Protein AF-A0A930TTH6-F1 (afdb_monomer_lite)

Structure (mmCIF, N/CA/C/O backbone):
data_AF-A0A930TTH6-F1
#
_entry.id   AF-A0A930TTH6-F1
#
loop_
_atom_site.group_PDB
_atom_site.id
_atom_site.type_symbol
_atom_site.label_atom_id
_atom_site.label_alt_id
_atom_site.label_comp_id
_atom_site.label_asym_id
_atom_site.label_entity_id
_atom_site.label_seq_id
_atom_site.pdbx_PDB_ins_code
_atom_site.Cartn_x
_atom_site.Cartn_y
_atom_site.Cartn_z
_atom_site.occupancy
_atom_site.B_iso_or_equiv
_atom_site.auth_seq_id
_atom_site.auth_comp_id
_atom_site.auth_asym_id
_atom_site.auth_atom_id
_atom_site.pdbx_PDB_model_num
ATOM 1 N N . MET A 1 1 ? -26.156 -15.456 15.207 1.00 53.44 1 MET A N 1
ATOM 2 C CA . MET A 1 1 ? -25.212 -14.562 15.911 1.00 53.44 1 MET A CA 1
ATOM 3 C C . MET A 1 1 ? -26.034 -13.648 16.794 1.00 53.44 1 MET A C 1
ATOM 5 O O . MET A 1 1 ? -26.940 -13.010 16.272 1.00 53.44 1 MET A O 1
ATOM 9 N N . THR A 1 2 ? -25.793 -13.667 18.103 1.00 46.69 2 THR A N 1
ATOM 10 C CA . THR A 1 2 ? -26.446 -12.771 19.069 1.00 46.69 2 THR A CA 1
ATOM 11 C C . THR A 1 2 ? -26.008 -11.326 18.816 1.00 46.69 2 THR A C 1
ATOM 13 O O . THR A 1 2 ? -24.916 -11.092 18.292 1.00 46.69 2 THR A O 1
ATOM 16 N N . GLU A 1 3 ? -26.866 -10.356 19.130 1.00 53.47 3 GLU A N 1
ATOM 17 C CA . GLU A 1 3 ? -26.644 -8.935 18.812 1.00 53.47 3 GLU A CA 1
ATOM 18 C C . GLU A 1 3 ? -25.450 -8.303 19.546 1.00 53.47 3 GLU A C 1
ATOM 20 O O . GLU A 1 3 ? -24.948 -7.274 19.105 1.00 53.47 3 GLU A O 1
ATOM 25 N N . ASP A 1 4 ? -24.906 -8.988 20.554 1.00 65.06 4 ASP A N 1
ATOM 26 C CA . ASP A 1 4 ? -23.858 -8.472 21.443 1.00 65.06 4 ASP A CA 1
ATOM 27 C C . ASP A 1 4 ? -22.421 -8.818 21.021 1.00 65.06 4 ASP A C 1
ATOM 29 O O . ASP A 1 4 ? -21.467 -8.569 21.757 1.00 65.06 4 ASP A O 1
ATOM 33 N N . THR A 1 5 ? -22.218 -9.417 19.844 1.00 77.12 5 THR A N 1
ATOM 34 C CA . THR A 1 5 ? -20.865 -9.800 19.412 1.00 77.12 5 THR A CA 1
ATOM 35 C C . THR A 1 5 ? -20.075 -8.561 18.970 1.00 77.12 5 THR A C 1
ATOM 37 O O . THR A 1 5 ? -20.455 -7.902 18.001 1.00 77.12 5 THR A O 1
ATOM 40 N N . GLN A 1 6 ? -18.963 -8.248 19.643 1.00 80.00 6 GLN A N 1
ATOM 41 C CA . GLN A 1 6 ? -18.148 -7.050 19.392 1.00 80.00 6 GLN A CA 1
ATOM 42 C C . GLN A 1 6 ? -16.747 -7.402 18.868 1.00 80.00 6 GLN A C 1
ATOM 44 O O . GLN A 1 6 ? -16.109 -8.343 19.334 1.00 80.00 6 GLN A O 1
ATOM 49 N N . ILE A 1 7 ? -16.260 -6.624 17.902 1.00 72.94 7 ILE A N 1
ATOM 50 C CA . ILE A 1 7 ? -14.864 -6.598 17.466 1.00 72.94 7 ILE A CA 1
ATOM 51 C C . ILE A 1 7 ? -14.129 -5.615 18.370 1.00 72.94 7 ILE A C 1
ATOM 53 O O . ILE A 1 7 ? -14.528 -4.455 18.463 1.00 72.94 7 ILE A O 1
ATOM 57 N N . LYS A 1 8 ? -13.048 -6.076 18.994 1.00 72.06 8 LYS A N 1
ATOM 58 C CA . LYS A 1 8 ? -12.127 -5.244 19.765 1.00 72.06 8 LYS A CA 1
ATOM 59 C C . LYS A 1 8 ? -10.827 -5.121 18.983 1.00 72.06 8 LYS A C 1
ATOM 61 O O . LYS A 1 8 ? -10.118 -6.108 18.796 1.00 72.06 8 LYS A O 1
ATOM 66 N N . LEU A 1 9 ? -10.549 -3.926 18.476 1.00 67.25 9 LEU A N 1
ATOM 67 C CA . LEU A 1 9 ? -9.252 -3.600 17.888 1.00 67.25 9 LEU A CA 1
ATOM 68 C C . LEU A 1 9 ? -8.414 -2.939 18.973 1.00 67.25 9 LEU A C 1
ATOM 70 O O . LEU A 1 9 ? -8.832 -1.905 19.487 1.00 67.25 9 LEU A O 1
ATOM 74 N N . CYS A 1 10 ? -7.271 -3.532 19.307 1.00 65.75 10 CYS A N 1
ATOM 75 C CA . CYS A 1 10 ? -6.323 -2.966 20.263 1.00 65.75 10 CYS A CA 1
ATOM 76 C C . CYS A 1 10 ? -5.201 -2.286 19.486 1.00 65.75 10 CYS A C 1
ATOM 78 O O . CYS A 1 10 ? -4.348 -2.958 18.912 1.00 65.75 10 CYS A O 1
ATOM 80 N N . ILE A 1 11 ? -5.204 -0.956 19.456 1.00 64.62 11 ILE A N 1
ATOM 81 C CA . ILE A 1 11 ? -4.102 -0.191 18.875 1.00 64.62 11 ILE A CA 1
ATOM 82 C C . ILE A 1 11 ? -3.120 0.132 19.998 1.00 64.62 11 ILE A C 1
ATOM 84 O O . ILE A 1 11 ? -3.496 0.853 20.929 1.00 64.62 11 ILE A O 1
ATOM 88 N N . PRO A 1 12 ? -1.876 -0.371 19.937 1.00 60.19 12 PRO A N 1
ATOM 89 C CA . PRO A 1 12 ? -0.928 -0.147 21.004 1.00 60.19 12 PRO A CA 1
ATOM 90 C C . PRO A 1 12 ? -0.693 1.334 21.268 1.00 60.19 12 PRO A C 1
ATOM 92 O O . PRO A 1 12 ? -0.218 2.061 20.400 1.00 60.19 12 PRO A O 1
ATOM 95 N N . SER A 1 13 ? -0.980 1.783 22.489 1.00 59.84 13 SER A N 1
ATOM 96 C CA . SER A 1 13 ? -0.747 3.175 22.909 1.00 59.84 13 SER A CA 1
ATOM 97 C C . SER A 1 13 ? 0.672 3.394 23.463 1.00 59.84 13 SER A C 1
ATOM 99 O O . SER A 1 13 ? 1.002 4.472 23.977 1.00 59.84 13 SER A O 1
ATOM 101 N N . VAL A 1 14 ? 1.526 2.367 23.350 1.00 63.94 14 VAL A N 1
ATOM 102 C CA . VAL A 1 14 ? 2.898 2.341 23.861 1.00 63.94 14 VAL A CA 1
ATOM 103 C C . VAL A 1 14 ? 3.835 3.061 22.879 1.00 63.94 14 VAL A C 1
ATOM 105 O O . VAL A 1 14 ? 4.034 2.569 21.767 1.00 63.94 14 VAL A O 1
ATOM 108 N N . PRO A 1 15 ? 4.483 4.175 23.280 1.00 71.25 15 PRO A N 1
ATOM 109 C CA . PRO A 1 15 ? 5.405 4.920 22.418 1.00 71.25 15 PRO A CA 1
ATOM 110 C C . PRO A 1 15 ? 6.544 4.071 21.847 1.00 71.25 15 PRO A C 1
ATOM 112 O O . PRO A 1 15 ? 6.988 4.324 20.734 1.00 71.25 15 PRO A O 1
ATOM 115 N N . GLN A 1 16 ? 6.987 3.048 22.583 1.00 74.81 16 GLN A N 1
ATOM 116 C CA . GLN A 1 16 ? 8.023 2.118 22.137 1.00 74.81 16 GLN A CA 1
ATOM 117 C C . GLN A 1 16 ? 7.605 1.332 20.886 1.00 74.81 16 GLN A C 1
ATOM 119 O O . GLN A 1 16 ? 8.387 1.242 19.949 1.00 74.81 16 GLN A O 1
ATOM 124 N N . ARG A 1 17 ? 6.358 0.845 20.818 1.00 80.31 17 ARG A N 1
ATOM 125 C CA . ARG A 1 17 ? 5.855 0.123 19.636 1.00 80.31 17 ARG A CA 1
ATOM 126 C C . ARG A 1 17 ? 5.736 1.041 18.420 1.00 80.31 17 ARG A C 1
ATOM 128 O O . ARG A 1 17 ? 6.048 0.630 17.311 1.00 80.31 17 ARG A O 1
ATOM 135 N N . LEU A 1 18 ? 5.330 2.299 18.625 1.00 83.50 18 LEU A N 1
ATOM 136 C CA . LEU A 1 18 ? 5.348 3.291 17.547 1.00 83.50 18 LEU A CA 1
ATOM 137 C C . LEU A 1 18 ? 6.779 3.550 17.060 1.00 83.50 18 LEU A C 1
ATOM 139 O O . LEU A 1 18 ? 7.000 3.598 15.855 1.00 83.50 18 LEU A O 1
ATOM 143 N N . ALA A 1 19 ? 7.741 3.690 17.975 1.00 86.62 19 ALA A N 1
ATOM 144 C CA . ALA A 1 19 ? 9.144 3.863 17.614 1.00 86.62 19 ALA A CA 1
ATOM 145 C C . ALA A 1 19 ? 9.669 2.664 16.811 1.00 86.62 19 ALA A C 1
ATOM 147 O O . ALA A 1 19 ? 10.279 2.871 15.774 1.00 86.62 19 ALA A O 1
ATOM 148 N N . GLU A 1 20 ? 9.362 1.430 17.218 1.00 89.25 20 GLU A N 1
ATOM 149 C CA . GLU A 1 20 ? 9.734 0.210 16.484 1.00 89.25 20 GLU A CA 1
ATOM 150 C C . GLU A 1 20 ? 9.171 0.196 15.052 1.00 89.25 20 GLU A C 1
ATOM 152 O O . GLU A 1 20 ? 9.902 -0.104 14.105 1.00 89.25 20 GLU A O 1
ATOM 157 N N . VAL A 1 21 ? 7.900 0.575 14.869 1.00 88.81 21 VAL A N 1
ATOM 158 C CA . VAL A 1 21 ? 7.275 0.680 13.537 1.00 88.81 21 VAL A CA 1
ATOM 159 C C . VAL A 1 21 ? 7.941 1.772 12.700 1.00 88.81 21 VAL A C 1
ATOM 161 O O . VAL A 1 21 ? 8.349 1.510 11.572 1.00 88.81 21 VAL A O 1
ATOM 164 N N . VAL A 1 22 ? 8.110 2.977 13.251 1.00 92.00 22 VAL A N 1
ATOM 165 C CA . VAL A 1 22 ? 8.752 4.108 12.558 1.00 92.00 22 VAL A CA 1
ATOM 166 C C . VAL A 1 22 ? 10.200 3.778 12.191 1.00 92.00 22 VAL A C 1
ATOM 168 O O . VAL A 1 22 ? 10.627 4.064 11.077 1.00 92.00 22 VAL A O 1
ATOM 171 N N . THR A 1 23 ? 10.952 3.129 13.081 1.00 93.88 23 THR A N 1
ATOM 172 C CA . THR A 1 23 ? 12.314 2.660 12.801 1.00 93.88 23 THR A CA 1
ATOM 173 C C . THR A 1 23 ? 12.322 1.606 11.700 1.00 93.88 23 THR A C 1
ATOM 175 O O . THR A 1 23 ? 13.182 1.667 10.829 1.00 93.88 23 THR A O 1
ATOM 178 N N . SER A 1 24 ? 11.363 0.679 11.689 1.00 93.94 24 SER A N 1
ATOM 179 C CA . SER A 1 24 ? 11.262 -0.332 10.628 1.00 93.94 24 SER A CA 1
ATOM 180 C C . SER A 1 24 ? 11.000 0.309 9.262 1.00 93.94 24 SER A C 1
ATOM 182 O O . SER A 1 24 ? 11.681 -0.027 8.299 1.00 93.94 24 SER A O 1
ATOM 184 N N . ILE A 1 25 ? 10.086 1.284 9.190 1.00 95.69 25 ILE A N 1
ATOM 185 C CA . ILE A 1 25 ? 9.826 2.066 7.967 1.00 95.69 25 ILE A CA 1
ATOM 186 C C . ILE A 1 25 ? 11.086 2.839 7.556 1.00 95.69 25 ILE A C 1
ATOM 188 O O . ILE A 1 25 ? 11.475 2.808 6.396 1.00 95.69 25 ILE A O 1
ATOM 192 N N . ALA A 1 26 ? 11.782 3.482 8.498 1.00 96.75 26 ALA A N 1
ATOM 193 C CA . ALA A 1 26 ? 13.020 4.199 8.198 1.00 96.75 26 ALA A CA 1
ATOM 194 C C . ALA A 1 26 ? 14.112 3.273 7.631 1.00 96.75 26 ALA A C 1
ATOM 196 O O . ALA A 1 26 ? 14.783 3.636 6.670 1.00 96.75 26 ALA A O 1
ATOM 197 N N . LEU A 1 27 ? 14.278 2.070 8.190 1.00 97.31 27 LEU A N 1
ATOM 198 C CA . LEU A 1 27 ? 15.226 1.074 7.683 1.00 97.31 27 LEU A CA 1
ATOM 199 C C . LEU A 1 27 ? 14.855 0.593 6.277 1.00 97.31 27 LEU A C 1
ATOM 201 O O . LEU A 1 27 ? 15.743 0.445 5.441 1.00 97.31 27 LEU A O 1
ATOM 205 N N . LEU A 1 28 ? 13.564 0.385 6.003 1.00 96.44 28 LEU A N 1
ATOM 206 C CA . LEU A 1 28 ? 13.086 0.047 4.662 1.00 96.44 28 LEU A CA 1
ATOM 207 C C . LEU A 1 28 ? 13.321 1.198 3.676 1.00 96.44 28 LEU A C 1
ATOM 209 O O . LEU A 1 28 ? 13.841 0.951 2.594 1.00 96.44 28 LEU A O 1
ATOM 213 N N . ASN A 1 29 ? 13.061 2.451 4.063 1.00 96.94 29 ASN A N 1
ATOM 214 C CA . ASN A 1 29 ? 13.384 3.624 3.242 1.00 96.94 29 ASN A CA 1
ATOM 215 C C . ASN A 1 29 ? 14.875 3.658 2.868 1.00 96.94 29 ASN A C 1
ATOM 217 O O . ASN A 1 29 ? 15.218 3.866 1.707 1.00 96.94 29 ASN A O 1
ATOM 221 N N . PHE A 1 30 ? 15.770 3.417 3.832 1.00 96.62 30 PHE A N 1
ATOM 222 C CA . PHE A 1 30 ? 17.208 3.338 3.555 1.00 96.62 30 PHE A CA 1
ATOM 223 C C . PHE A 1 30 ? 17.570 2.169 2.638 1.00 96.62 30 PHE A C 1
ATOM 225 O O . PHE A 1 30 ? 18.444 2.325 1.788 1.00 96.62 30 PHE A O 1
ATOM 232 N N . LEU A 1 31 ? 16.917 1.014 2.797 1.00 96.44 31 LEU A N 1
ATOM 233 C CA . LEU A 1 31 ? 17.124 -0.144 1.930 1.00 96.44 31 LEU A CA 1
ATOM 234 C C . LEU A 1 31 ? 16.752 0.173 0.477 1.00 96.44 31 LEU A C 1
ATOM 236 O O . LEU A 1 31 ? 17.546 -0.118 -0.411 1.00 96.44 31 LEU A O 1
ATOM 240 N N . PHE A 1 32 ? 15.590 0.788 0.242 1.00 96.25 32 PHE A N 1
ATOM 241 C CA . PHE A 1 32 ? 15.152 1.169 -1.102 1.00 96.25 32 PHE A CA 1
ATOM 242 C C . PHE A 1 32 ? 16.028 2.274 -1.702 1.00 96.25 32 PHE A C 1
ATOM 244 O O . PHE A 1 32 ? 16.464 2.138 -2.835 1.00 96.25 32 PHE A O 1
ATOM 251 N N . LEU A 1 33 ? 16.436 3.287 -0.929 1.00 95.94 33 LEU A N 1
ATOM 252 C CA . LEU A 1 33 ? 17.392 4.294 -1.417 1.00 95.94 33 LEU A CA 1
ATOM 253 C C . LEU A 1 33 ? 18.754 3.699 -1.791 1.00 95.94 33 LEU A C 1
ATOM 255 O O . LEU A 1 33 ? 19.345 4.067 -2.807 1.00 95.94 33 LEU A O 1
ATOM 259 N N . ALA A 1 34 ? 19.269 2.774 -0.978 1.00 95.94 34 ALA A N 1
ATOM 260 C CA . ALA A 1 34 ? 20.495 2.051 -1.302 1.00 95.94 34 ALA A CA 1
ATOM 261 C C . ALA A 1 34 ? 20.311 1.159 -2.543 1.00 95.94 34 ALA A C 1
ATOM 263 O O . ALA A 1 34 ? 21.237 1.028 -3.344 1.00 95.94 34 ALA A O 1
ATOM 264 N N . GLY A 1 35 ? 19.118 0.583 -2.704 1.00 94.94 35 GLY A N 1
ATOM 265 C CA . GLY A 1 35 ? 18.679 -0.162 -3.878 1.00 94.94 35 GLY A CA 1
ATOM 266 C C . GLY A 1 35 ? 18.705 0.675 -5.153 1.00 94.94 35 GLY A C 1
ATOM 267 O O . GLY A 1 35 ? 19.422 0.308 -6.079 1.00 94.94 35 GLY A O 1
ATOM 268 N N . THR A 1 36 ? 18.029 1.826 -5.167 1.00 93.94 36 THR A N 1
ATOM 269 C CA . THR A 1 36 ? 18.080 2.828 -6.248 1.00 93.94 36 THR A CA 1
ATOM 270 C C . THR A 1 36 ? 19.509 3.227 -6.575 1.00 93.94 36 THR A C 1
ATOM 272 O O . THR A 1 36 ? 19.927 3.177 -7.730 1.00 93.94 36 THR A O 1
ATOM 275 N N . TRP A 1 37 ? 20.311 3.565 -5.560 1.00 94.38 37 TRP A N 1
ATOM 276 C CA . TRP A 1 37 ? 21.713 3.925 -5.770 1.00 94.38 37 TRP A CA 1
ATOM 277 C C . TRP A 1 37 ? 22.494 2.807 -6.473 1.00 94.38 37 TRP A C 1
ATOM 279 O O . TRP A 1 37 ? 23.223 3.064 -7.438 1.00 94.38 37 TRP A O 1
ATOM 289 N N . PHE A 1 38 ? 22.336 1.567 -6.002 1.00 93.12 38 PHE A N 1
ATOM 290 C CA . PHE A 1 38 ? 22.990 0.398 -6.578 1.00 93.12 38 PHE A CA 1
ATOM 291 C C . PHE A 1 38 ? 22.517 0.137 -8.009 1.00 93.12 38 PHE A C 1
ATOM 293 O O . PHE A 1 38 ? 23.356 -0.033 -8.895 1.00 93.12 38 PHE A O 1
ATOM 300 N N . TRP A 1 39 ? 21.202 0.130 -8.240 1.00 91.12 39 TRP A N 1
ATOM 301 C CA . TRP A 1 39 ? 20.604 -0.126 -9.545 1.00 91.12 39 TRP A CA 1
ATOM 302 C C . TRP A 1 39 ? 21.049 0.904 -10.573 1.00 91.12 39 TRP A C 1
ATOM 304 O O . TRP A 1 39 ? 21.606 0.517 -11.593 1.00 91.12 39 TRP A O 1
ATOM 314 N N . LEU A 1 40 ? 20.911 2.198 -10.287 1.00 88.69 40 LEU A N 1
ATOM 315 C CA . LEU A 1 40 ? 21.278 3.255 -11.229 1.00 88.69 40 LEU A CA 1
ATOM 316 C C . LEU A 1 40 ? 22.784 3.263 -11.521 1.00 88.69 40 LEU A C 1
ATOM 318 O O . LEU A 1 40 ? 23.194 3.438 -12.668 1.00 88.69 40 LEU A O 1
ATOM 322 N N . THR A 1 41 ? 23.630 3.015 -10.513 1.00 89.19 41 THR A N 1
ATOM 323 C CA . THR A 1 41 ? 25.084 2.877 -10.720 1.00 89.19 41 THR A CA 1
ATOM 324 C C . THR A 1 41 ? 25.398 1.678 -11.611 1.00 89.19 41 THR A C 1
ATOM 326 O O . THR A 1 41 ? 26.209 1.776 -12.535 1.00 89.19 41 THR A O 1
ATOM 329 N N . TYR A 1 42 ? 24.750 0.545 -11.337 1.00 86.81 42 TYR A N 1
ATOM 330 C CA . TYR A 1 42 ? 24.910 -0.667 -12.117 1.00 86.81 42 TYR A CA 1
ATOM 331 C C . TYR A 1 42 ? 24.428 -0.452 -13.550 1.00 86.81 42 TYR A C 1
ATOM 333 O O . TYR A 1 42 ? 25.247 -0.540 -14.457 1.00 86.81 42 TYR A O 1
ATOM 341 N N . TYR A 1 43 ? 23.161 -0.097 -13.755 1.00 83.44 43 TYR A N 1
ATOM 342 C CA . TYR A 1 43 ? 22.534 0.102 -15.058 1.00 83.44 43 TYR A CA 1
ATOM 343 C C . TYR A 1 43 ? 23.348 1.043 -15.950 1.00 83.44 43 TYR A C 1
ATOM 345 O O . TYR A 1 43 ? 23.675 0.680 -17.076 1.00 83.44 43 TYR A O 1
ATOM 353 N N . ARG A 1 44 ? 23.822 2.181 -15.423 1.00 83.38 44 ARG A N 1
ATOM 354 C CA . ARG A 1 44 ? 24.691 3.113 -16.170 1.00 83.38 44 ARG A CA 1
ATOM 355 C C . ARG A 1 44 ? 26.008 2.493 -16.625 1.00 83.38 44 ARG A C 1
ATOM 357 O O . ARG A 1 44 ? 26.488 2.814 -17.708 1.00 83.38 44 ARG A O 1
ATOM 364 N N . SER A 1 45 ? 26.593 1.594 -15.833 1.00 82.94 45 SER A N 1
ATOM 365 C CA . SER A 1 45 ? 27.848 0.914 -16.191 1.00 82.94 45 SER A CA 1
ATOM 366 C C . SER A 1 45 ? 27.697 -0.090 -17.341 1.00 82.94 45 SER A C 1
ATOM 368 O O . SER A 1 45 ? 28.683 -0.432 -17.992 1.00 82.94 45 SER A O 1
ATOM 370 N N . VAL A 1 46 ? 26.469 -0.545 -17.603 1.00 80.38 46 VAL A N 1
ATOM 371 C CA . VAL A 1 46 ? 26.140 -1.574 -18.603 1.00 80.38 46 VAL A CA 1
ATOM 372 C C . VAL A 1 46 ? 25.078 -1.112 -19.604 1.00 80.38 46 VAL A C 1
ATOM 374 O O . VAL A 1 46 ? 24.591 -1.918 -20.390 1.00 80.38 46 VAL A O 1
ATOM 377 N N . ALA A 1 47 ? 24.754 0.184 -19.630 1.00 73.06 47 ALA A N 1
ATOM 378 C CA . ALA A 1 47 ? 23.674 0.752 -20.438 1.00 73.06 47 ALA A CA 1
ATOM 379 C C . ALA A 1 47 ? 23.828 0.464 -21.944 1.00 73.06 47 ALA A C 1
ATOM 381 O O . ALA A 1 47 ? 22.845 0.338 -22.668 1.00 73.06 47 ALA A O 1
ATOM 382 N N . THR A 1 48 ? 25.063 0.275 -22.419 1.00 77.06 48 THR A N 1
ATOM 383 C CA . THR A 1 48 ? 25.362 -0.085 -23.814 1.00 77.06 48 THR A CA 1
ATOM 384 C C . THR A 1 48 ? 24.943 -1.506 -24.199 1.00 77.06 48 THR A C 1
ATOM 386 O O . THR A 1 48 ? 24.861 -1.804 -25.388 1.00 77.06 48 THR A O 1
ATOM 389 N N . MET A 1 49 ? 24.681 -2.390 -23.230 1.00 76.12 49 MET A N 1
ATOM 390 C CA . MET A 1 49 ? 24.263 -3.775 -23.478 1.00 76.12 49 MET A CA 1
ATOM 391 C C . MET A 1 49 ? 22.772 -3.892 -23.825 1.00 76.12 49 MET A C 1
ATOM 393 O O . MET A 1 49 ? 22.359 -4.921 -24.360 1.00 76.12 49 MET A O 1
ATOM 397 N N . GLY A 1 50 ? 21.974 -2.856 -23.536 1.00 75.25 50 GLY A N 1
ATOM 398 C CA . GLY A 1 50 ? 20.513 -2.914 -23.604 1.00 75.25 50 GLY A CA 1
ATOM 399 C C . GLY A 1 50 ? 19.917 -3.889 -22.580 1.00 75.25 50 GLY A C 1
ATOM 400 O O . GLY A 1 50 ? 20.624 -4.710 -21.996 1.00 75.25 50 GLY A O 1
ATOM 401 N N . TRP A 1 51 ? 18.601 -3.816 -22.358 1.00 76.56 51 TRP A N 1
ATOM 402 C CA . TRP A 1 51 ? 17.917 -4.638 -21.352 1.00 76.56 51 TRP A CA 1
ATOM 403 C C . TRP A 1 51 ? 18.211 -6.134 -21.510 1.00 76.56 51 TRP A C 1
ATOM 405 O O . TRP A 1 51 ? 18.582 -6.802 -20.545 1.00 76.56 51 TRP A O 1
ATOM 415 N N . ASP A 1 52 ? 18.097 -6.668 -22.724 1.00 79.94 52 ASP A N 1
ATOM 416 C CA . ASP A 1 52 ? 18.255 -8.102 -23.002 1.00 79.94 52 ASP A CA 1
ATOM 417 C C . ASP A 1 52 ? 19.693 -8.607 -22.839 1.00 79.94 52 ASP A C 1
ATOM 419 O O . ASP A 1 52 ? 19.903 -9.791 -22.580 1.00 79.94 52 ASP A O 1
ATOM 423 N N . GLY A 1 53 ? 20.684 -7.715 -22.930 1.00 78.94 53 GLY A N 1
ATOM 424 C CA . GLY A 1 53 ? 22.091 -8.039 -22.697 1.00 78.94 53 GLY A CA 1
ATOM 425 C C . GLY A 1 53 ? 22.469 -8.125 -21.216 1.00 78.94 53 GLY A C 1
ATOM 426 O O . GLY A 1 53 ? 23.554 -8.610 -20.890 1.00 78.94 53 GLY A O 1
ATOM 427 N N . LEU A 1 54 ? 21.593 -7.675 -20.311 1.00 81.06 54 LEU A N 1
ATOM 428 C CA . LEU A 1 54 ? 21.857 -7.675 -18.877 1.00 81.06 54 LEU A CA 1
ATOM 429 C C . LEU A 1 54 ? 21.688 -9.078 -18.254 1.00 81.06 54 LEU A C 1
ATOM 431 O O . LEU A 1 54 ? 20.741 -9.801 -18.579 1.00 81.06 54 LEU A O 1
ATOM 435 N N . PRO A 1 55 ? 22.553 -9.466 -17.296 1.00 81.75 55 PRO A N 1
ATOM 436 C CA . PRO A 1 55 ? 22.414 -10.696 -16.525 1.00 81.75 55 PRO A CA 1
ATOM 437 C C . PRO A 1 55 ? 21.061 -10.828 -15.813 1.00 81.75 55 PRO A C 1
ATOM 439 O O . PRO A 1 55 ? 20.435 -9.845 -15.421 1.00 81.75 55 PRO A O 1
ATOM 442 N N . ALA A 1 56 ? 20.666 -12.069 -15.519 1.00 77.88 56 ALA A N 1
ATOM 443 C CA . ALA A 1 56 ? 19.382 -12.388 -14.889 1.00 77.88 56 ALA A CA 1
ATOM 444 C C . ALA A 1 56 ? 19.155 -11.750 -13.501 1.00 77.88 56 ALA A C 1
ATOM 446 O O . ALA A 1 56 ? 18.017 -11.660 -13.055 1.00 77.88 56 ALA A O 1
ATOM 447 N N . TYR A 1 57 ? 20.187 -11.269 -12.800 1.00 80.75 57 TYR A N 1
ATOM 448 C CA . TYR A 1 57 ? 19.959 -10.545 -11.544 1.00 80.75 57 TYR A CA 1
ATOM 449 C C . TYR A 1 57 ? 19.351 -9.149 -11.754 1.00 80.75 57 TYR A C 1
ATOM 451 O O . TYR A 1 57 ? 18.893 -8.560 -10.776 1.00 80.75 57 TYR A O 1
ATOM 459 N N . LYS A 1 58 ? 19.282 -8.637 -12.996 1.00 83.69 58 LYS A N 1
ATOM 460 C CA . LYS A 1 58 ? 18.577 -7.387 -13.330 1.00 83.69 58 LYS A CA 1
ATOM 461 C C . LYS A 1 58 ? 17.141 -7.385 -12.801 1.00 83.69 58 LYS A C 1
ATOM 463 O O . LYS A 1 58 ? 16.726 -6.415 -12.188 1.00 83.69 58 LYS A O 1
ATOM 468 N N . TYR A 1 59 ? 16.466 -8.533 -12.925 1.00 79.12 59 TYR A N 1
ATOM 469 C CA . TYR A 1 59 ? 15.099 -8.787 -12.472 1.00 79.12 59 TYR A CA 1
ATOM 470 C C . TYR A 1 59 ? 14.916 -8.592 -10.965 1.00 79.12 59 TYR A C 1
ATOM 472 O O . TYR A 1 59 ? 13.809 -8.339 -10.513 1.00 79.12 59 TYR A O 1
ATOM 480 N N . PHE A 1 60 ? 15.984 -8.759 -10.182 1.00 83.44 60 PHE A N 1
ATOM 481 C CA . PHE A 1 60 ? 15.974 -8.534 -8.740 1.00 83.44 60 PHE A CA 1
ATOM 482 C C . PHE A 1 60 ? 16.452 -7.124 -8.391 1.00 83.44 60 PHE A C 1
ATOM 484 O O . PHE A 1 60 ? 15.890 -6.485 -7.509 1.00 83.44 60 PHE A O 1
ATOM 491 N N . ALA A 1 61 ? 17.489 -6.635 -9.071 1.00 85.75 61 ALA A N 1
ATOM 492 C CA . ALA A 1 61 ? 18.080 -5.338 -8.774 1.00 85.75 61 ALA A CA 1
ATOM 493 C C . ALA A 1 61 ? 17.133 -4.173 -9.110 1.00 85.75 61 ALA A C 1
ATOM 495 O O . ALA A 1 61 ? 17.040 -3.247 -8.310 1.00 85.75 61 ALA A O 1
ATOM 496 N N . SER A 1 62 ? 16.376 -4.258 -10.212 1.00 88.31 62 SER A N 1
ATOM 497 C CA . SER A 1 62 ? 15.382 -3.240 -10.582 1.00 88.31 62 SER A CA 1
ATOM 498 C C . SER A 1 62 ? 14.225 -3.147 -9.585 1.00 88.31 62 SER A C 1
ATOM 500 O O . SER A 1 62 ? 13.599 -2.103 -9.465 1.00 88.31 62 SER A O 1
ATOM 502 N N . GLN A 1 63 ? 13.961 -4.210 -8.813 1.00 92.31 63 GLN A N 1
ATOM 503 C CA . GLN A 1 63 ? 12.846 -4.243 -7.861 1.00 92.31 63 GLN A CA 1
ATOM 504 C C . GLN A 1 63 ? 13.012 -3.253 -6.707 1.00 92.31 63 GLN A C 1
ATOM 506 O O . GLN A 1 63 ? 12.032 -2.884 -6.063 1.00 92.31 63 GLN A O 1
ATOM 511 N N . LEU A 1 64 ? 14.250 -2.863 -6.412 1.00 93.81 64 LEU A N 1
ATOM 512 C CA . LEU A 1 64 ? 14.572 -1.969 -5.306 1.00 93.81 64 LEU A CA 1
ATOM 513 C C . LEU A 1 64 ? 14.689 -0.508 -5.735 1.00 93.81 64 LEU A C 1
ATOM 515 O O . LEU A 1 64 ? 15.019 0.322 -4.891 1.00 93.81 64 LEU A O 1
ATOM 519 N N . ASP A 1 65 ? 14.463 -0.207 -7.010 1.00 92.19 65 ASP A N 1
ATOM 520 C CA . ASP A 1 65 ? 14.593 1.145 -7.518 1.00 92.19 65 ASP A CA 1
ATOM 521 C C . ASP A 1 65 ? 13.288 1.931 -7.371 1.00 92.19 65 ASP A C 1
ATOM 523 O O . ASP A 1 65 ? 12.288 1.584 -7.987 1.00 92.19 65 ASP A O 1
ATOM 527 N N . LEU A 1 66 ? 13.318 2.973 -6.542 1.00 91.00 66 LEU A N 1
ATOM 528 C CA . LEU A 1 66 ? 12.224 3.916 -6.312 1.00 91.00 66 LEU A CA 1
ATOM 529 C C . LEU A 1 66 ? 11.816 4.684 -7.572 1.00 91.00 66 LEU A C 1
ATOM 531 O O . LEU A 1 66 ? 10.644 4.995 -7.691 1.00 91.00 66 LEU A O 1
ATOM 535 N N . GLY A 1 67 ? 12.738 4.906 -8.516 1.00 86.81 67 GLY A N 1
ATOM 536 C CA . GLY A 1 67 ? 12.428 5.606 -9.766 1.00 86.81 67 GLY A CA 1
ATOM 537 C C . GLY A 1 67 ? 11.717 4.751 -10.820 1.00 86.81 67 GLY A C 1
ATOM 538 O O . GLY A 1 67 ? 11.372 5.272 -11.874 1.00 86.81 67 GLY A O 1
ATOM 539 N N . ASN A 1 68 ? 11.522 3.450 -10.568 1.00 86.38 68 ASN A N 1
ATOM 540 C CA . ASN A 1 68 ? 10.769 2.576 -11.466 1.00 86.38 68 ASN A CA 1
ATOM 541 C C . ASN A 1 68 ? 9.353 2.355 -10.937 1.00 86.38 68 ASN A C 1
ATOM 543 O O . ASN A 1 68 ? 9.123 2.220 -9.731 1.00 86.38 68 ASN A O 1
ATOM 547 N N . GLU A 1 69 ? 8.420 2.165 -11.860 1.00 86.69 69 GLU A N 1
ATOM 548 C CA . GLU A 1 69 ? 7.065 1.735 -11.545 1.00 86.69 69 GLU A CA 1
ATOM 549 C C . GLU A 1 69 ? 6.933 0.209 -11.657 1.00 86.69 69 GLU A C 1
ATOM 551 O O . GLU A 1 69 ? 7.815 -0.492 -12.157 1.00 86.69 69 GLU A O 1
ATOM 556 N N . ASN A 1 70 ? 5.830 -0.356 -11.154 1.00 87.25 70 ASN A N 1
ATOM 557 C CA . ASN A 1 70 ? 5.562 -1.803 -11.210 1.00 87.25 70 ASN A CA 1
ATOM 558 C C . ASN A 1 70 ? 6.705 -2.673 -10.644 1.00 87.25 70 ASN A C 1
ATOM 560 O O . ASN A 1 70 ? 6.973 -3.782 -11.117 1.00 87.25 70 ASN A O 1
ATOM 564 N N . VAL A 1 71 ? 7.361 -2.175 -9.599 1.00 92.19 71 VAL A N 1
ATOM 565 C CA . VAL A 1 71 ? 8.435 -2.841 -8.853 1.00 92.19 71 VAL A CA 1
ATOM 566 C C . VAL A 1 71 ? 8.148 -2.838 -7.355 1.00 92.19 71 VAL A C 1
ATOM 568 O O . VAL A 1 71 ? 7.264 -2.129 -6.866 1.00 92.19 71 VAL A O 1
ATOM 571 N N . LEU A 1 72 ? 8.899 -3.628 -6.588 1.00 95.25 72 LEU A N 1
ATOM 572 C CA . LEU A 1 72 ? 8.731 -3.707 -5.136 1.00 95.25 72 LEU A CA 1
ATOM 573 C C . LEU A 1 72 ? 8.868 -2.340 -4.438 1.00 95.25 72 LEU A C 1
ATOM 575 O O . LEU A 1 72 ? 8.181 -2.111 -3.443 1.00 95.25 72 LEU A O 1
ATOM 579 N N . ALA A 1 73 ? 9.703 -1.436 -4.953 1.00 95.00 73 ALA A N 1
ATOM 580 C CA . ALA A 1 73 ? 9.852 -0.078 -4.434 1.00 95.00 73 ALA A CA 1
ATOM 581 C C . ALA A 1 73 ? 8.563 0.758 -4.584 1.00 95.00 73 ALA A C 1
ATOM 583 O O . ALA A 1 73 ? 8.041 1.230 -3.573 1.00 95.00 73 ALA A O 1
ATOM 584 N N . SER A 1 74 ? 7.982 0.831 -5.789 1.00 93.31 74 SER A N 1
ATOM 585 C CA . SER A 1 74 ? 6.677 1.481 -6.032 1.00 93.31 74 SER A CA 1
ATOM 586 C C . SER A 1 74 ? 5.539 0.860 -5.200 1.00 93.31 74 SER A C 1
ATOM 588 O O . SER A 1 74 ? 4.729 1.567 -4.599 1.00 93.31 74 SER A O 1
ATOM 590 N N . TRP A 1 75 ? 5.517 -0.475 -5.034 1.00 95.88 75 TRP A N 1
ATOM 591 C CA . TRP A 1 75 ? 4.581 -1.139 -4.115 1.00 95.88 75 TRP A CA 1
ATOM 592 C C . TRP A 1 75 ? 4.759 -0.660 -2.678 1.00 95.88 75 TRP A C 1
ATOM 594 O O . TRP A 1 75 ? 3.778 -0.375 -1.988 1.00 95.88 75 TRP A O 1
ATOM 604 N N . TYR A 1 76 ? 6.003 -0.601 -2.209 1.00 97.19 76 TYR A N 1
ATOM 605 C CA . TYR A 1 76 ? 6.309 -0.175 -0.855 1.00 97.19 76 TYR A CA 1
ATOM 606 C C . TYR A 1 76 ? 5.873 1.274 -0.617 1.00 97.19 76 TYR A C 1
ATOM 608 O O . TYR A 1 76 ? 5.194 1.529 0.379 1.00 97.19 76 TYR A O 1
ATOM 616 N N . SER A 1 77 ? 6.197 2.187 -1.537 1.00 95.81 77 SER A N 1
ATOM 617 C CA . SER A 1 77 ? 5.761 3.587 -1.497 1.00 95.81 77 SER A CA 1
ATOM 618 C C . SER A 1 77 ? 4.231 3.681 -1.446 1.00 95.81 77 SER A C 1
ATOM 620 O O . SER A 1 77 ? 3.664 4.216 -0.487 1.00 95.81 77 SER A O 1
ATOM 622 N N . SER A 1 78 ? 3.538 2.998 -2.366 1.00 96.31 78 SER A N 1
ATOM 623 C CA . SER A 1 78 ? 2.071 2.946 -2.416 1.00 96.31 78 SER A CA 1
ATOM 624 C C . SER A 1 78 ? 1.458 2.435 -1.108 1.00 96.31 78 SER A C 1
ATOM 626 O O . SER A 1 78 ? 0.501 3.022 -0.589 1.00 96.31 78 SER A O 1
ATOM 628 N N . MET A 1 79 ? 2.000 1.361 -0.526 1.00 97.12 79 MET A N 1
ATOM 629 C CA . MET A 1 79 ? 1.497 0.799 0.732 1.00 97.12 79 MET A CA 1
ATOM 630 C C . MET A 1 79 ? 1.858 1.653 1.955 1.00 97.12 79 MET A C 1
ATOM 632 O O . MET A 1 79 ? 1.096 1.676 2.925 1.00 97.12 79 MET A O 1
ATOM 636 N N . LEU A 1 80 ? 2.973 2.388 1.924 1.00 96.19 80 LEU A N 1
ATOM 637 C CA . LEU A 1 80 ? 3.329 3.368 2.952 1.00 96.19 80 LEU A CA 1
ATOM 638 C C . LEU A 1 80 ? 2.344 4.545 2.945 1.00 96.19 80 LEU A C 1
ATOM 640 O O . LEU A 1 80 ? 1.863 4.955 4.004 1.00 96.19 80 LEU A O 1
ATOM 644 N N . ILE A 1 81 ? 1.963 5.033 1.764 1.00 96.44 81 ILE A N 1
ATOM 645 C CA . ILE A 1 81 ? 0.914 6.047 1.612 1.00 96.44 81 ILE A CA 1
ATOM 646 C C . ILE A 1 81 ? -0.442 5.481 2.072 1.00 96.44 81 ILE A C 1
ATOM 648 O O . ILE A 1 81 ? -1.178 6.139 2.812 1.00 96.44 81 ILE A O 1
ATOM 652 N N . PHE A 1 82 ? -0.766 4.227 1.739 1.00 97.00 82 PHE A N 1
ATOM 653 C CA . PHE A 1 82 ? -1.988 3.579 2.230 1.00 97.00 82 PHE A CA 1
ATOM 654 C C . PHE A 1 82 ? -2.017 3.469 3.763 1.00 97.00 82 PHE A C 1
ATOM 656 O O . PHE A 1 82 ? -3.057 3.673 4.397 1.00 97.00 82 PHE A O 1
ATOM 663 N N . LEU A 1 83 ? -0.867 3.213 4.392 1.00 95.25 83 LEU A N 1
ATOM 664 C CA . LEU A 1 83 ? -0.739 3.232 5.847 1.00 95.25 83 LEU A CA 1
ATOM 665 C C . LEU A 1 83 ? -1.059 4.621 6.423 1.00 95.25 83 LEU A C 1
ATOM 667 O O . LEU A 1 83 ? -1.723 4.696 7.459 1.00 95.25 83 LEU A O 1
ATOM 671 N N . LEU A 1 84 ? -0.679 5.718 5.756 1.00 95.12 84 LEU A N 1
ATOM 672 C CA . LEU A 1 84 ? -1.095 7.073 6.156 1.00 95.12 84 LEU A CA 1
ATOM 673 C C . LEU A 1 84 ? -2.614 7.243 6.105 1.00 95.12 84 LEU A C 1
ATOM 675 O O . LEU A 1 84 ? -3.177 7.858 7.013 1.00 95.12 84 LEU A O 1
ATOM 679 N N . ALA A 1 85 ? -3.287 6.666 5.105 1.00 96.00 85 ALA A N 1
ATOM 680 C CA . ALA A 1 85 ? -4.748 6.668 5.035 1.00 96.00 85 ALA A CA 1
ATOM 681 C C . ALA A 1 85 ? -5.365 5.953 6.249 1.00 96.00 85 ALA A C 1
ATOM 683 O O . ALA A 1 85 ? -6.241 6.507 6.918 1.00 96.00 85 ALA A O 1
ATOM 684 N N . ILE A 1 86 ? -4.858 4.763 6.594 1.00 93.00 86 ILE A N 1
ATOM 685 C CA . ILE A 1 86 ? -5.296 4.004 7.779 1.00 93.00 86 ILE A CA 1
ATOM 686 C C . ILE A 1 86 ? -5.047 4.806 9.062 1.00 93.00 86 ILE A C 1
ATOM 688 O O . ILE A 1 86 ? -5.940 4.928 9.901 1.00 93.00 86 ILE A O 1
ATOM 692 N N . MET A 1 87 ? -3.854 5.379 9.223 1.00 91.62 87 MET A N 1
ATOM 693 C CA . MET A 1 87 ? -3.487 6.159 10.408 1.00 91.62 87 MET A CA 1
ATOM 694 C C . MET A 1 87 ? -4.337 7.423 10.542 1.00 91.62 87 MET A C 1
ATOM 696 O O . MET A 1 87 ? -4.779 7.754 11.641 1.00 91.62 87 MET A O 1
ATOM 700 N N . SER A 1 88 ? -4.641 8.088 9.430 1.00 93.69 88 SER A N 1
ATOM 701 C CA . SER A 1 88 ? -5.566 9.218 9.399 1.00 93.69 88 SER A CA 1
ATOM 702 C C . SER A 1 88 ? -6.973 8.802 9.836 1.00 93.69 88 SER A C 1
ATOM 704 O O . SER A 1 88 ? -7.586 9.460 10.676 1.00 93.69 88 SER A O 1
ATOM 706 N N . PHE A 1 89 ? -7.471 7.659 9.360 1.00 92.31 89 PHE A N 1
ATOM 707 C CA . PHE A 1 89 ? -8.757 7.116 9.798 1.00 92.31 89 PHE A CA 1
ATOM 708 C C . PHE A 1 89 ? -8.765 6.754 11.294 1.00 92.31 89 PHE A C 1
ATOM 710 O O . PHE A 1 89 ? -9.753 6.987 11.994 1.00 92.31 89 PHE A O 1
ATOM 717 N N . ILE A 1 90 ? -7.652 6.247 11.828 1.00 88.00 90 ILE A N 1
ATOM 718 C CA . ILE A 1 90 ? -7.489 6.014 13.270 1.00 88.00 90 ILE A CA 1
ATOM 719 C C . ILE A 1 90 ? -7.562 7.338 14.043 1.00 88.00 90 ILE A C 1
ATOM 721 O O . ILE A 1 90 ? -8.266 7.411 15.054 1.00 88.00 90 ILE A O 1
ATOM 725 N N . CYS A 1 91 ? -6.897 8.394 13.567 1.00 89.31 91 CYS A N 1
ATOM 726 C CA . CYS A 1 91 ? -6.978 9.726 14.169 1.00 89.31 91 CYS A CA 1
ATOM 727 C C . CYS A 1 91 ? -8.407 10.293 14.131 1.00 89.31 91 CYS A C 1
ATOM 729 O O . CYS A 1 91 ? -8.857 10.858 15.128 1.00 89.31 91 CYS A O 1
ATOM 731 N N . PHE A 1 92 ? -9.156 10.066 13.043 1.00 91.25 92 PHE A N 1
ATOM 732 C CA . PHE A 1 92 ? -10.583 10.397 12.968 1.00 91.25 92 PHE A CA 1
ATOM 733 C C . PHE A 1 92 ? -11.377 9.719 14.090 1.00 91.25 92 PHE A C 1
ATOM 735 O O . PHE A 1 92 ? -12.116 10.388 14.810 1.00 91.25 92 PHE A O 1
ATOM 742 N N . ILE A 1 93 ? -11.209 8.405 14.276 1.00 86.38 93 ILE A N 1
ATOM 743 C CA . ILE A 1 93 ? -11.898 7.654 15.339 1.00 86.38 93 ILE A CA 1
ATOM 744 C C . ILE A 1 93 ? -11.497 8.177 16.725 1.00 86.38 93 ILE A C 1
ATOM 746 O O . ILE A 1 93 ? -12.351 8.304 17.608 1.00 86.38 93 ILE A O 1
ATOM 750 N N . ALA A 1 94 ? -10.210 8.470 16.928 1.00 83.00 94 ALA A N 1
ATOM 751 C CA . ALA A 1 94 ? -9.694 8.979 18.194 1.00 83.00 94 ALA A CA 1
ATOM 752 C C . ALA A 1 94 ? -10.317 10.337 18.558 1.00 83.00 94 ALA A C 1
ATOM 754 O O . ALA A 1 94 ? -10.767 10.513 19.694 1.00 83.00 94 ALA A O 1
ATOM 755 N N . ASP A 1 95 ? -10.415 11.258 17.597 1.00 86.75 95 ASP A N 1
ATOM 756 C CA . ASP A 1 95 ? -11.021 12.573 17.819 1.00 86.75 95 ASP A CA 1
ATOM 757 C C . ASP A 1 95 ? -12.550 12.502 17.922 1.00 86.75 95 ASP A C 1
ATOM 759 O O . ASP A 1 95 ? -13.143 13.166 18.778 1.00 86.75 95 ASP A O 1
ATOM 763 N N . LEU A 1 96 ? -13.203 11.631 17.142 1.00 85.62 96 LEU A N 1
ATOM 764 C CA . LEU A 1 96 ? -14.652 11.429 17.207 1.00 85.62 96 LEU A CA 1
ATOM 765 C C . LEU A 1 96 ? -15.096 10.968 18.601 1.00 85.62 96 LEU A C 1
ATOM 767 O O . LEU A 1 96 ? -16.143 11.389 19.080 1.00 85.62 96 LEU A O 1
ATOM 771 N N . LYS A 1 97 ? -14.292 10.166 19.305 1.00 78.12 97 LYS A N 1
ATOM 772 C CA . LYS A 1 97 ? -14.580 9.775 20.698 1.00 78.12 97 LYS A CA 1
ATOM 773 C C . LYS A 1 97 ? -14.435 10.924 21.706 1.00 78.12 97 LYS A C 1
ATOM 775 O O . LYS A 1 97 ? -14.896 10.793 22.836 1.00 78.12 97 LYS A O 1
ATOM 780 N N . LYS A 1 98 ? -13.772 12.022 21.333 1.00 75.44 98 LYS A N 1
ATOM 781 C CA . LYS A 1 98 ? -13.370 13.111 22.237 1.00 75.44 98 LYS A CA 1
ATOM 782 C C . LYS A 1 98 ? -14.037 14.446 21.970 1.00 75.44 98 LYS A C 1
ATOM 784 O O . LYS A 1 98 ? -13.773 15.378 22.727 1.00 75.44 98 LYS A O 1
ATOM 789 N N . HIS A 1 99 ? -14.847 14.574 20.924 1.00 73.44 99 HIS A N 1
ATOM 790 C CA . HIS A 1 99 ? -15.454 15.858 20.593 1.00 73.44 99 HIS A CA 1
ATOM 791 C C . HIS A 1 99 ? -16.272 16.395 21.782 1.00 73.44 99 HIS A C 1
ATOM 793 O O . HIS A 1 99 ? -17.191 15.751 22.281 1.00 73.44 99 HIS A O 1
ATOM 799 N N . GLN A 1 100 ? -15.901 17.583 22.263 1.00 71.62 100 GLN A N 1
ATOM 800 C CA . GLN A 1 100 ? -16.599 18.278 23.353 1.00 71.62 100 GLN A CA 1
ATOM 801 C C . GLN A 1 100 ? -17.474 19.418 22.822 1.00 71.62 100 GLN A C 1
ATOM 803 O O . GLN A 1 100 ? -18.335 19.930 23.532 1.00 71.62 100 GLN A O 1
ATOM 808 N N . SER A 1 101 ? -17.259 19.823 21.569 1.00 83.25 101 SER A N 1
ATOM 809 C CA . SER A 1 101 ? -17.980 20.907 20.912 1.00 83.25 101 SER A CA 1
ATOM 810 C C . SER A 1 101 ? -18.336 20.546 19.469 1.00 83.25 101 SER A C 1
ATOM 812 O O . SER A 1 101 ? -17.678 19.710 18.846 1.00 83.25 101 SER A O 1
ATOM 814 N N . GLN A 1 102 ? -19.348 21.215 18.902 1.00 85.38 102 GLN A N 1
ATOM 815 C CA . GLN A 1 102 ? -19.691 21.060 17.480 1.00 85.38 102 GLN A CA 1
ATOM 816 C C . GLN A 1 102 ? -18.518 21.419 16.563 1.00 85.38 102 GLN A C 1
ATOM 818 O O . GLN A 1 102 ? -18.309 20.780 15.538 1.00 85.38 102 GLN A O 1
ATOM 823 N N . ARG A 1 103 ? -17.715 22.419 16.948 1.00 86.81 103 ARG A N 1
ATOM 824 C CA . ARG A 1 103 ? -16.503 22.782 16.214 1.00 86.81 103 ARG A CA 1
ATOM 825 C C . ARG A 1 103 ? -15.525 21.610 16.151 1.00 86.81 103 ARG A C 1
ATOM 827 O O . ARG A 1 103 ? -15.017 21.319 15.074 1.00 86.81 103 ARG A O 1
ATOM 834 N N . ASP A 1 104 ? -15.265 20.955 17.281 1.00 82.81 104 ASP A N 1
ATOM 835 C CA . ASP A 1 104 ? -14.348 19.812 17.324 1.00 82.81 104 ASP A CA 1
ATOM 836 C C . ASP A 1 104 ? -14.888 18.656 16.480 1.00 82.81 104 ASP A C 1
ATOM 838 O O . ASP A 1 104 ? -14.127 18.048 15.736 1.00 82.81 104 ASP A O 1
ATOM 842 N N . PHE A 1 105 ? -16.205 18.424 16.507 1.00 86.94 105 PHE A N 1
ATOM 843 C CA . PHE A 1 105 ? -16.862 17.424 15.664 1.00 86.94 105 PHE A CA 1
ATOM 844 C C . PHE A 1 105 ? -16.607 17.660 14.168 1.00 86.94 105 PHE A C 1
ATOM 846 O O . PHE A 1 105 ? -16.159 16.747 13.479 1.00 86.94 105 PHE A O 1
ATOM 853 N N . TYR A 1 106 ? -16.810 18.883 13.663 1.00 88.69 106 TYR A N 1
ATOM 854 C CA . TYR A 1 106 ? -16.526 19.193 12.255 1.00 88.69 106 TYR A CA 1
ATOM 855 C C . TYR A 1 106 ? -15.035 19.097 11.918 1.00 88.69 106 TYR A C 1
ATOM 857 O O . TYR A 1 106 ? -14.681 18.631 10.837 1.00 88.69 106 TYR A O 1
ATOM 865 N N . LEU A 1 107 ? -14.148 19.492 12.836 1.00 88.50 107 LEU A N 1
ATOM 866 C CA . LEU A 1 107 ? -12.702 19.408 12.613 1.00 88.50 107 LEU A CA 1
ATOM 867 C C . LEU A 1 107 ? -12.201 17.964 12.488 1.00 88.50 107 LEU A C 1
ATOM 869 O O . LEU A 1 107 ? -11.256 17.740 11.729 1.00 88.50 107 LEU A O 1
ATOM 873 N N . CYS A 1 108 ? -12.857 16.996 13.144 1.00 90.12 108 CYS A N 1
ATOM 874 C CA . CYS A 1 108 ? -12.535 15.571 13.007 1.00 90.12 108 CYS A CA 1
ATOM 875 C C . CYS A 1 108 ? -12.599 15.115 11.542 1.00 90.12 108 CYS A C 1
ATOM 877 O O . CYS A 1 108 ? -11.772 14.316 11.116 1.00 90.12 108 CYS A O 1
ATOM 879 N N . PHE A 1 109 ? -13.541 15.637 10.746 1.00 91.56 109 PHE A N 1
ATOM 880 C CA . PHE A 1 109 ? -13.721 15.224 9.349 1.00 91.56 109 PHE A CA 1
ATOM 881 C C . PHE A 1 109 ? -12.524 15.553 8.448 1.00 91.56 109 PHE A C 1
ATOM 883 O O . PHE A 1 109 ? -12.386 14.926 7.400 1.00 91.56 109 PHE A O 1
ATOM 890 N N . GLY A 1 110 ? -11.619 16.454 8.848 1.00 91.00 110 GLY A N 1
ATOM 891 C CA . GLY A 1 110 ? -10.373 16.664 8.102 1.00 91.00 110 GLY A CA 1
ATOM 892 C C . GLY A 1 110 ? -9.511 15.400 8.020 1.00 91.00 110 GLY A C 1
ATOM 893 O O . GLY A 1 110 ? -8.939 15.116 6.973 1.00 91.00 110 GLY A O 1
ATOM 894 N N . TRP A 1 111 ? -9.528 14.560 9.059 1.00 93.19 111 TRP A N 1
ATOM 895 C CA . TRP A 1 111 ? -8.884 13.246 9.025 1.00 93.19 111 TRP A CA 1
ATOM 896 C C . TRP A 1 111 ? -9.519 12.289 8.001 1.00 93.19 111 TRP A C 1
ATOM 898 O O . TRP A 1 111 ? -8.820 11.472 7.397 1.00 93.19 111 TRP A O 1
ATOM 908 N N . LEU A 1 112 ? -10.831 12.380 7.758 1.00 92.81 112 LEU A N 1
ATOM 909 C CA . LEU A 1 112 ? -11.479 11.604 6.693 1.00 92.81 112 LEU A CA 1
ATOM 910 C C . LEU A 1 112 ? -11.087 12.117 5.310 1.00 92.81 112 LEU A C 1
ATOM 912 O O . LEU A 1 112 ? -10.823 11.308 4.425 1.00 92.81 112 LEU A O 1
ATOM 916 N N . VAL A 1 113 ? -10.981 13.436 5.136 1.00 91.88 113 VAL A N 1
ATOM 917 C CA . VAL A 1 113 ? -10.481 14.031 3.888 1.00 91.88 113 VAL A CA 1
ATOM 918 C C . VAL A 1 113 ? -9.072 13.519 3.581 1.00 91.88 113 VAL A C 1
ATOM 920 O O . VAL A 1 113 ? -8.824 13.057 2.473 1.00 91.88 113 VAL A O 1
ATOM 923 N N . PHE A 1 114 ? -8.174 13.493 4.568 1.00 91.69 114 PHE A N 1
ATOM 924 C CA . PHE A 1 114 ? -6.834 12.920 4.393 1.00 91.69 114 PHE A CA 1
ATOM 925 C C . PHE A 1 114 ? -6.847 11.413 4.145 1.00 91.69 114 PHE A C 1
ATOM 927 O O . PHE A 1 114 ? -6.058 10.934 3.341 1.00 91.69 114 PHE A O 1
ATOM 934 N N . THR A 1 115 ? -7.760 10.667 4.772 1.00 94.50 115 THR A N 1
ATOM 935 C CA . THR A 1 115 ? -7.933 9.231 4.485 1.00 94.50 115 THR A CA 1
ATOM 936 C C . THR A 1 115 ? -8.227 9.018 3.002 1.00 94.50 115 THR A C 1
ATOM 938 O O . THR A 1 115 ? -7.597 8.183 2.360 1.00 94.50 115 THR A O 1
ATOM 941 N N . VAL A 1 116 ? -9.155 9.802 2.445 1.00 93.25 116 VAL A N 1
ATOM 942 C CA . VAL A 1 116 ? -9.516 9.739 1.024 1.00 93.25 116 VAL A CA 1
ATOM 943 C C . VAL A 1 116 ? -8.329 10.135 0.149 1.00 93.25 116 VAL A C 1
ATOM 945 O O . VAL A 1 116 ? -7.969 9.378 -0.744 1.00 93.25 116 VAL A O 1
ATOM 948 N N . ILE A 1 117 ? -7.685 11.266 0.443 1.00 92.31 117 ILE A N 1
ATOM 949 C CA . ILE A 1 117 ? -6.523 11.763 -0.304 1.00 92.31 117 ILE A CA 1
ATOM 950 C C . ILE A 1 117 ? -5.399 10.723 -0.360 1.00 92.31 117 ILE A C 1
ATOM 952 O O . ILE A 1 117 ? -4.955 10.378 -1.447 1.00 92.31 117 ILE A O 1
ATOM 956 N N . PHE A 1 118 ? -4.963 10.184 0.781 1.00 94.69 118 PHE A N 1
ATOM 957 C CA . PHE A 1 118 ? -3.885 9.193 0.807 1.00 94.69 118 PHE A CA 1
ATOM 958 C C . PHE A 1 118 ? -4.303 7.859 0.179 1.00 94.69 118 PHE A C 1
ATOM 960 O O . PHE A 1 118 ? -3.472 7.171 -0.397 1.00 94.69 118 PHE A O 1
ATOM 967 N N . THR A 1 119 ? -5.588 7.496 0.222 1.00 95.75 119 THR A N 1
ATOM 968 C CA . THR A 1 119 ? -6.069 6.321 -0.524 1.00 95.75 119 THR A CA 1
ATOM 969 C C . THR A 1 119 ? -5.915 6.533 -2.031 1.00 95.75 119 THR A C 1
ATOM 971 O O . THR A 1 119 ? -5.451 5.632 -2.720 1.00 95.75 119 THR A O 1
ATOM 974 N N . PHE A 1 120 ? -6.262 7.721 -2.536 1.00 93.38 120 PHE A N 1
ATOM 975 C CA . PHE A 1 120 ? -6.089 8.056 -3.949 1.00 93.38 120 PHE A CA 1
ATOM 976 C C . PHE A 1 120 ? -4.620 8.174 -4.351 1.00 93.38 120 PHE A C 1
ATOM 978 O O . PHE A 1 120 ? -4.267 7.628 -5.384 1.00 93.38 120 PHE A O 1
ATOM 985 N N . LEU A 1 121 ? -3.767 8.803 -3.536 1.00 92.50 121 LEU A N 1
ATOM 986 C CA . LEU A 1 121 ? -2.322 8.848 -3.795 1.00 92.50 121 LEU A CA 1
ATOM 987 C C . LEU A 1 121 ? -1.707 7.445 -3.803 1.00 92.50 121 LEU A C 1
ATOM 989 O O . LEU A 1 121 ? -0.923 7.131 -4.677 1.00 92.50 121 LEU A O 1
ATOM 993 N N . SER A 1 122 ? -2.108 6.565 -2.881 1.00 96.19 122 SER A N 1
ATOM 994 C CA . SER A 1 122 ? -1.663 5.167 -2.894 1.00 96.19 122 SER A CA 1
ATOM 995 C C . SER A 1 122 ? -2.088 4.438 -4.172 1.00 96.19 122 SER A C 1
ATOM 997 O O . SER A 1 122 ? -1.316 3.654 -4.722 1.00 96.19 122 SER A O 1
ATOM 999 N N . PHE A 1 123 ? -3.321 4.668 -4.629 1.00 94.75 123 PHE A N 1
ATOM 1000 C CA . PHE A 1 123 ? -3.822 4.106 -5.882 1.00 94.75 123 PHE A CA 1
ATOM 1001 C C . PHE A 1 123 ? -3.044 4.622 -7.089 1.00 94.75 123 PHE A C 1
ATOM 1003 O O . PHE A 1 123 ? -2.711 3.847 -7.980 1.00 94.75 123 PHE A O 1
ATOM 1010 N N . ASP A 1 124 ? -2.757 5.916 -7.092 1.00 91.44 124 ASP A N 1
ATOM 1011 C CA . ASP A 1 124 ? -2.044 6.598 -8.155 1.00 91.44 124 ASP A CA 1
ATOM 1012 C C . ASP A 1 124 ? -0.576 6.171 -8.230 1.00 91.44 124 ASP A C 1
ATOM 1014 O O . ASP A 1 124 ? -0.140 5.785 -9.299 1.00 91.44 124 ASP A O 1
ATOM 1018 N N . GLU A 1 125 ? 0.119 6.071 -7.098 1.00 91.25 125 GLU A N 1
ATOM 1019 C CA . GLU A 1 125 ? 1.510 5.601 -7.002 1.00 91.25 125 GLU A CA 1
ATOM 1020 C C . GLU A 1 125 ? 1.734 4.219 -7.634 1.00 91.25 125 GLU A C 1
ATOM 1022 O O . GLU A 1 125 ? 2.759 3.939 -8.239 1.00 91.25 125 GLU A O 1
ATOM 1027 N N . LEU A 1 126 ? 0.767 3.310 -7.482 1.00 90.69 126 LEU A N 1
ATOM 1028 C CA . LEU A 1 126 ? 0.869 1.975 -8.075 1.00 90.69 126 LEU A CA 1
ATOM 1029 C C . LEU A 1 126 ? 0.300 1.917 -9.497 1.00 90.69 126 LEU A C 1
ATOM 1031 O O . LEU A 1 126 ? 0.620 1.018 -10.272 1.00 90.69 126 LEU A O 1
ATOM 1035 N N . GLY A 1 127 ? -0.657 2.793 -9.790 1.00 87.50 127 GLY A N 1
ATOM 1036 C CA . GLY A 1 127 ? -1.460 2.741 -11.001 1.00 87.50 127 GLY A CA 1
ATOM 1037 C C . GLY A 1 127 ? -1.043 3.718 -12.085 1.00 87.50 127 GLY A C 1
ATOM 1038 O O . GLY A 1 127 ? -1.581 3.619 -13.188 1.00 87.50 127 GLY A O 1
ATOM 1039 N N . SER A 1 128 ? -0.172 4.670 -11.755 1.00 86.12 128 SER A N 1
ATOM 1040 C CA . SER A 1 128 ? 0.126 5.865 -12.539 1.00 86.12 128 SER A CA 1
ATOM 1041 C C . SER A 1 128 ? -1.145 6.436 -13.194 1.00 86.12 128 SER A C 1
ATOM 1043 O O . SER A 1 128 ? -1.287 6.642 -14.405 1.00 86.12 128 SER A O 1
ATOM 1045 N N . PHE A 1 129 ? -2.204 6.554 -12.384 1.00 86.19 129 PHE A N 1
ATOM 1046 C CA . PHE A 1 129 ? -3.550 6.768 -12.911 1.00 86.19 129 PHE A CA 1
ATOM 1047 C C . PHE A 1 129 ? -3.683 8.161 -13.521 1.00 86.19 129 PHE A C 1
ATOM 1049 O O . PHE A 1 129 ? -4.323 8.331 -14.565 1.00 86.19 129 PHE A O 1
ATOM 1056 N N . HIS A 1 130 ? -3.075 9.161 -12.886 1.00 84.81 130 HIS A N 1
ATOM 1057 C CA . HIS A 1 130 ? -3.077 10.518 -13.399 1.00 84.81 130 HIS A CA 1
ATOM 1058 C C . HIS A 1 130 ? -2.288 10.639 -14.708 1.00 84.81 130 HIS A C 1
ATOM 1060 O O . HIS A 1 130 ? -2.732 11.372 -15.592 1.00 84.81 130 HIS A O 1
ATOM 1066 N N . GLU A 1 131 ? -1.194 9.907 -14.903 1.00 78.75 131 GLU A N 1
ATOM 1067 C CA . GLU A 1 131 ? -0.439 9.940 -16.163 1.00 78.75 131 GLU A CA 1
ATOM 1068 C C . GLU A 1 131 ? -1.235 9.298 -17.297 1.00 78.75 131 GLU A C 1
ATOM 1070 O O . GLU A 1 131 ? -1.407 9.901 -18.361 1.00 78.75 131 GLU A O 1
ATOM 1075 N N . ARG A 1 132 ? -1.866 8.147 -17.031 1.00 79.12 132 ARG A N 1
ATOM 1076 C CA . ARG A 1 132 ? -2.764 7.468 -17.982 1.00 79.12 132 ARG A CA 1
ATOM 1077 C C . ARG A 1 132 ? -3.923 8.360 -18.426 1.00 79.12 132 ARG A C 1
ATOM 1079 O O . ARG A 1 132 ? -4.270 8.385 -19.609 1.00 79.12 132 ARG A O 1
ATOM 1086 N N . ILE A 1 133 ? -4.515 9.124 -17.504 1.00 79.00 133 ILE A N 1
ATOM 1087 C CA . ILE A 1 133 ? -5.527 10.132 -17.856 1.00 79.00 133 ILE A CA 1
ATOM 1088 C C . ILE A 1 133 ? -4.913 11.243 -18.716 1.00 79.00 133 ILE A C 1
ATOM 1090 O O . ILE A 1 133 ? -5.514 11.648 -19.714 1.00 79.00 133 ILE A O 1
ATOM 1094 N N . GLY A 1 134 ? -3.724 11.728 -18.359 1.00 74.44 134 GLY A N 1
ATOM 1095 C CA . GLY A 1 134 ? -3.004 12.745 -19.125 1.00 74.44 134 GLY A CA 1
ATOM 1096 C C . GLY A 1 134 ? -2.777 12.332 -20.577 1.00 74.44 134 GLY A C 1
ATOM 1097 O O . GLY A 1 134 ? -3.004 13.132 -21.491 1.00 74.44 134 GLY A O 1
ATOM 1098 N N . ILE A 1 135 ? -2.422 11.066 -20.801 1.00 72.94 135 ILE A N 1
ATOM 1099 C CA . ILE A 1 135 ? -2.217 10.505 -22.137 1.00 72.94 135 ILE A CA 1
ATOM 1100 C C . ILE A 1 135 ? -3.529 10.483 -22.928 1.00 72.94 135 ILE A C 1
ATOM 1102 O O . ILE A 1 135 ? -3.553 10.999 -24.048 1.00 72.94 135 ILE A O 1
ATOM 1106 N N . LEU A 1 136 ? -4.639 10.014 -22.343 1.00 73.12 136 LEU A N 1
ATOM 1107 C CA . LEU A 1 136 ? -5.963 10.070 -22.985 1.00 73.12 136 LEU A CA 1
ATOM 1108 C C . LEU A 1 136 ? -6.341 11.497 -23.421 1.00 73.12 136 LEU A C 1
ATOM 1110 O O . LEU A 1 136 ? -6.737 11.711 -24.567 1.00 73.12 136 LEU A O 1
ATOM 1114 N N . TYR A 1 137 ? -6.149 12.492 -22.551 1.00 70.38 137 TYR A N 1
ATOM 1115 C CA . TYR A 1 137 ? -6.436 13.893 -22.886 1.00 70.38 137 TYR A CA 1
ATOM 1116 C C . TYR A 1 137 ? -5.496 14.465 -23.953 1.00 70.38 137 TYR A C 1
ATOM 1118 O O . TYR A 1 137 ? -5.911 15.298 -24.765 1.00 70.38 137 TYR A O 1
ATOM 1126 N N . SER A 1 138 ? -4.227 14.054 -23.963 1.00 64.69 138 SER A N 1
ATOM 1127 C CA . SER A 1 138 ? -3.253 14.494 -24.968 1.00 64.69 138 SER A CA 1
ATOM 1128 C C . SER A 1 138 ? -3.547 13.934 -26.362 1.00 64.69 138 SER A C 1
ATOM 1130 O O . SER A 1 138 ? -3.327 14.629 -27.353 1.00 64.69 138 SER A O 1
ATOM 1132 N N . LEU A 1 139 ? -4.106 12.722 -26.440 1.00 61.12 139 LEU A N 1
ATOM 1133 C CA . LEU A 1 139 ? -4.533 12.098 -27.692 1.00 61.12 139 LEU A CA 1
ATOM 1134 C C . LEU A 1 139 ? -5.786 12.780 -28.265 1.00 61.12 139 LEU A C 1
ATOM 1136 O O . LEU A 1 139 ? -5.915 12.900 -29.482 1.00 61.12 139 LEU A O 1
ATOM 1140 N N . GLU A 1 140 ? -6.683 13.275 -27.406 1.00 58.41 140 GLU A N 1
ATOM 1141 C CA . GLU A 1 140 ? -7.900 13.985 -27.828 1.00 58.41 140 GLU A CA 1
ATOM 1142 C C . GLU A 1 140 ? -7.687 15.477 -28.139 1.00 58.41 140 GLU A C 1
ATOM 1144 O O . GLU A 1 140 ? -8.454 16.065 -28.906 1.00 58.41 140 GLU A O 1
ATOM 1149 N N . SER A 1 141 ? -6.655 16.120 -27.579 1.00 53.47 141 SER A N 1
ATOM 1150 C CA . SER A 1 141 ? -6.438 17.565 -27.725 1.00 53.47 141 SER A CA 1
ATOM 1151 C C . SER A 1 141 ? -5.122 17.894 -28.432 1.00 53.47 141 SER A C 1
ATOM 1153 O O . SER A 1 141 ? -4.032 17.719 -27.899 1.00 53.47 141 SER A O 1
ATOM 1155 N N . VAL A 1 142 ? -5.231 18.446 -29.645 1.00 47.28 142 VAL A N 1
ATOM 1156 C CA . VAL A 1 142 ? -4.118 18.929 -30.482 1.00 47.28 142 VAL A CA 1
ATOM 1157 C C . VAL A 1 142 ? -3.129 19.785 -29.663 1.00 47.28 142 VAL A C 1
ATOM 1159 O O . VAL A 1 142 ? -3.361 20.968 -29.414 1.00 47.28 142 VAL A O 1
ATOM 1162 N N . GLY A 1 143 ? -2.022 19.174 -29.228 1.00 46.28 143 GLY A N 1
ATOM 1163 C CA . GLY A 1 143 ? -0.777 19.803 -28.766 1.00 46.28 143 GLY A CA 1
ATOM 1164 C C . GLY A 1 143 ? -0.793 20.620 -27.463 1.00 46.28 143 GLY A C 1
ATOM 1165 O O . GLY A 1 143 ? 0.271 21.066 -27.044 1.00 46.28 143 GLY A O 1
ATOM 1166 N N . LYS A 1 144 ? -1.944 20.846 -26.813 1.00 47.81 144 LYS A N 1
ATOM 1167 C CA . LYS A 1 144 ? -2.049 21.671 -25.583 1.00 47.81 144 LYS A CA 1
ATOM 1168 C C . LYS A 1 144 ? -2.515 20.915 -24.328 1.00 47.81 144 LYS A C 1
ATOM 1170 O O . LYS A 1 144 ? -2.495 21.501 -23.247 1.00 47.81 144 LYS A O 1
ATOM 1175 N N . GLY A 1 145 ? -2.921 19.649 -24.453 1.00 53.59 145 GLY A N 1
ATOM 1176 C CA . GLY A 1 145 ? -3.499 18.862 -23.354 1.00 53.59 145 GLY A CA 1
ATOM 1177 C C . GLY A 1 145 ? -2.532 18.510 -22.224 1.00 53.59 145 GLY A C 1
ATOM 1178 O O . GLY A 1 145 ? -2.898 18.622 -21.057 1.00 53.59 145 GLY A O 1
ATOM 1179 N N . SER A 1 146 ? -1.285 18.152 -22.547 1.00 62.16 146 SER A N 1
ATOM 1180 C CA . SER A 1 146 ? -0.311 17.654 -21.560 1.00 62.16 146 SER A CA 1
ATOM 1181 C C . SER A 1 146 ? 0.124 18.723 -20.549 1.00 62.16 146 SER A C 1
ATOM 1183 O O . SER A 1 146 ? 0.155 18.471 -19.347 1.00 62.16 146 SER A O 1
ATOM 1185 N N . ALA A 1 147 ? 0.379 19.953 -21.008 1.00 66.06 147 ALA A N 1
ATOM 1186 C CA . ALA A 1 147 ? 0.798 21.055 -20.138 1.00 66.06 147 ALA A CA 1
ATOM 1187 C C . ALA A 1 147 ? -0.313 21.515 -19.176 1.00 66.06 147 ALA A C 1
ATOM 1189 O O . ALA A 1 147 ? -0.041 21.851 -18.020 1.00 66.06 147 ALA A O 1
ATOM 1190 N N . LEU A 1 148 ? -1.571 21.522 -19.636 1.00 69.56 148 LEU A N 1
ATOM 1191 C CA . LEU A 1 148 ? -2.722 21.875 -18.801 1.00 69.56 148 LEU A CA 1
ATOM 1192 C C . LEU A 1 148 ? -2.991 20.797 -17.744 1.00 69.56 148 LEU A C 1
ATOM 1194 O O . LEU A 1 148 ? -3.255 21.132 -16.591 1.00 69.56 148 LEU A O 1
ATOM 1198 N N . TRP A 1 149 ? -2.869 19.522 -18.122 1.00 77.38 149 TRP A N 1
ATOM 1199 C CA . TRP A 1 149 ? -3.021 18.397 -17.203 1.00 77.38 149 TRP A CA 1
ATOM 1200 C C . TRP A 1 149 ? -1.935 18.380 -16.119 1.00 77.38 149 TRP A C 1
ATOM 1202 O O . TRP A 1 149 ? -2.263 18.369 -14.935 1.00 77.38 149 TRP A O 1
ATOM 1212 N N . SER A 1 150 ? -0.658 18.510 -16.495 1.00 71.62 150 SER A N 1
ATOM 1213 C CA . SER A 1 150 ? 0.452 18.606 -15.530 1.00 71.62 150 SER A CA 1
ATOM 1214 C C . SER A 1 150 ? 0.277 19.789 -14.566 1.00 71.62 150 SER A C 1
ATOM 1216 O O . SER A 1 150 ? 0.455 19.657 -13.355 1.00 71.62 150 SER A O 1
ATOM 1218 N N . SER A 1 151 ? -0.171 20.945 -15.071 1.00 76.00 151 SER A N 1
ATOM 1219 C CA . SER A 1 151 ? -0.459 22.114 -14.225 1.00 76.00 151 SER A CA 1
ATOM 1220 C C . SER A 1 151 ? -1.605 21.862 -13.237 1.00 76.00 151 SER A C 1
ATOM 1222 O O . SER A 1 151 ? -1.562 22.351 -12.107 1.00 76.00 151 SER A O 1
ATOM 1224 N N . LEU A 1 152 ? -2.626 21.101 -13.644 1.00 77.50 152 LEU A N 1
ATOM 1225 C CA . LEU A 1 152 ? -3.746 20.726 -12.783 1.00 77.50 152 LEU A CA 1
ATOM 1226 C C . LEU A 1 152 ? -3.295 19.791 -11.656 1.00 77.50 152 LEU A C 1
ATOM 1228 O O . LEU A 1 152 ? -3.662 20.026 -10.507 1.00 77.50 152 LEU A O 1
ATOM 1232 N N . VAL A 1 153 ? -2.470 18.786 -11.961 1.00 78.00 153 VAL A N 1
ATOM 1233 C CA . VAL A 1 153 ? -1.905 17.868 -10.955 1.00 78.00 153 VAL A CA 1
ATOM 1234 C C . VAL A 1 153 ? -1.102 18.653 -9.915 1.00 78.00 153 VAL A C 1
ATOM 1236 O O . VAL A 1 153 ? -1.390 18.566 -8.720 1.00 78.00 153 VAL A O 1
ATOM 1239 N N . LYS A 1 154 ? -0.197 19.537 -10.358 1.00 80.31 154 LYS A N 1
ATOM 1240 C CA . LYS A 1 154 ? 0.592 20.408 -9.466 1.00 80.31 154 LYS A CA 1
ATOM 1241 C C . LYS A 1 154 ? -0.287 21.306 -8.593 1.00 80.31 154 LYS A C 1
ATOM 1243 O O . LYS A 1 154 ? -0.019 21.477 -7.403 1.00 80.31 154 LYS A O 1
ATOM 1248 N N . LEU A 1 155 ? -1.364 21.863 -9.155 1.00 78.38 155 LEU A N 1
ATOM 1249 C CA . LEU A 1 155 ? -2.331 22.661 -8.398 1.00 78.38 155 LEU A CA 1
ATOM 1250 C C . LEU A 1 155 ? -3.024 21.826 -7.315 1.00 78.38 155 LEU A C 1
ATOM 1252 O O . LEU A 1 155 ? -3.147 22.293 -6.183 1.00 78.38 155 LEU A O 1
ATOM 1256 N N . VAL A 1 156 ? -3.455 20.603 -7.635 1.00 78.06 156 VAL A N 1
ATOM 1257 C CA . VAL A 1 156 ? -4.106 19.696 -6.677 1.00 78.06 156 VAL A CA 1
ATOM 1258 C C . VAL A 1 156 ? -3.150 19.338 -5.540 1.00 78.06 156 VAL A C 1
ATOM 1260 O O . VAL A 1 156 ? -3.525 19.492 -4.376 1.00 78.06 156 VAL A O 1
ATOM 1263 N N . VAL A 1 157 ? -1.903 18.968 -5.845 1.00 79.50 157 VAL A N 1
ATOM 1264 C CA . VAL A 1 157 ? -0.878 18.677 -4.827 1.00 79.50 157 VAL A CA 1
ATOM 1265 C C . VAL A 1 157 ? -0.613 19.906 -3.950 1.00 79.50 157 VAL A C 1
ATOM 1267 O O . VAL A 1 157 ? -0.615 19.808 -2.720 1.00 79.50 157 VAL A O 1
ATOM 1270 N N . GLY A 1 158 ? -0.478 21.092 -4.549 1.00 80.31 158 GLY A N 1
ATOM 1271 C CA . GLY A 1 158 ? -0.307 22.349 -3.815 1.00 80.31 158 GLY A CA 1
ATOM 1272 C C . GLY A 1 158 ? -1.495 22.685 -2.905 1.00 80.31 158 GLY A C 1
ATOM 1273 O O . GLY A 1 158 ? -1.310 23.069 -1.746 1.00 80.31 158 GLY A O 1
ATOM 1274 N N . MET A 1 159 ? -2.727 22.492 -3.384 1.00 79.75 159 MET A N 1
ATOM 1275 C CA . MET A 1 159 ? -3.943 22.666 -2.582 1.00 79.75 159 MET A CA 1
ATOM 1276 C C . MET A 1 159 ? -4.004 21.670 -1.425 1.00 79.75 159 MET A C 1
ATOM 1278 O O . MET A 1 159 ? -4.383 22.051 -0.316 1.00 79.75 159 MET A O 1
ATOM 1282 N N . MET A 1 160 ? -3.598 20.422 -1.653 1.00 79.88 160 MET A N 1
ATOM 1283 C CA . MET A 1 160 ? -3.511 19.397 -0.616 1.00 79.88 160 MET A CA 1
ATOM 1284 C C . MET A 1 160 ? -2.483 19.774 0.448 1.00 79.88 160 MET A C 1
ATOM 1286 O O . MET A 1 160 ? -2.827 19.783 1.628 1.00 79.88 160 MET A O 1
ATOM 1290 N N . ALA A 1 161 ? -1.275 20.184 0.059 1.00 83.88 161 ALA A N 1
ATOM 1291 C CA . ALA A 1 161 ? -0.246 20.674 0.978 1.00 83.88 161 ALA A CA 1
ATOM 1292 C C . ALA A 1 161 ? -0.726 21.889 1.796 1.00 83.88 161 ALA A C 1
ATOM 1294 O O . ALA A 1 161 ? -0.508 21.962 3.012 1.00 83.88 161 ALA A O 1
ATOM 1295 N N . GLY A 1 162 ? -1.435 22.823 1.154 1.00 82.88 162 GLY A N 1
ATOM 1296 C CA . GLY A 1 162 ? -2.027 23.991 1.807 1.00 82.88 162 GLY A CA 1
ATOM 1297 C C . GLY A 1 162 ? -3.119 23.615 2.810 1.00 82.88 162 GLY A C 1
ATOM 1298 O O . GLY A 1 162 ? -3.089 24.063 3.959 1.00 82.88 162 GLY A O 1
ATOM 1299 N N . ALA A 1 163 ? -4.051 22.746 2.411 1.00 81.00 163 ALA A N 1
ATOM 1300 C CA . ALA A 1 163 ? -5.107 22.232 3.280 1.00 81.00 163 ALA A CA 1
ATOM 1301 C C . ALA A 1 163 ? -4.522 21.453 4.465 1.00 81.00 163 ALA A C 1
ATOM 1303 O O . ALA A 1 163 ? -4.949 21.654 5.602 1.00 81.00 163 ALA A O 1
ATOM 1304 N N . PHE A 1 164 ? -3.501 20.632 4.214 1.00 81.69 164 PHE A N 1
ATOM 1305 C CA . PHE A 1 164 ? -2.787 19.863 5.226 1.00 81.69 164 PHE A CA 1
ATOM 1306 C C . PHE A 1 164 ? -2.115 20.763 6.258 1.00 81.69 164 PHE A C 1
ATOM 1308 O O . PHE A 1 164 ? -2.269 20.561 7.463 1.00 81.69 164 PHE A O 1
ATOM 1315 N N . SER A 1 165 ? -1.446 21.816 5.791 1.00 83.88 165 SER A N 1
ATOM 1316 C CA . SER A 1 165 ? -0.780 22.802 6.643 1.00 83.88 165 SER A CA 1
ATOM 1317 C C . SER A 1 165 ? -1.775 23.614 7.470 1.00 83.88 165 SER A C 1
ATOM 1319 O O . SER A 1 165 ? -1.602 23.764 8.680 1.00 83.88 165 SER A O 1
ATOM 1321 N N . LEU A 1 166 ? -2.844 24.117 6.843 1.00 86.50 166 LEU A N 1
ATOM 1322 C CA . LEU A 1 166 ? -3.845 24.951 7.509 1.00 86.50 166 LEU A CA 1
ATOM 1323 C C . LEU A 1 166 ? -4.645 24.151 8.540 1.00 86.50 166 LEU A C 1
ATOM 1325 O O . LEU A 1 166 ? -4.771 24.566 9.695 1.00 86.50 166 LEU A O 1
ATOM 1329 N N . TRP A 1 167 ? -5.172 22.996 8.139 1.00 87.56 167 TRP A N 1
ATOM 1330 C CA . TRP A 1 167 ? -5.918 22.119 9.034 1.00 87.56 167 TRP A CA 1
ATOM 1331 C C . TRP A 1 167 ? -5.005 21.570 10.138 1.00 87.56 167 TRP A C 1
ATOM 1333 O O . TRP A 1 167 ? -5.360 21.633 11.320 1.00 87.56 167 TRP A O 1
ATOM 1343 N N . GLY A 1 168 ? -3.790 21.145 9.776 1.00 82.81 168 GLY A N 1
ATOM 1344 C CA . GLY A 1 168 ? -2.773 20.666 10.708 1.00 82.81 168 GLY A CA 1
ATOM 1345 C C . GLY A 1 168 ? -2.432 21.716 11.755 1.00 82.81 168 GLY A C 1
ATOM 1346 O O . GLY A 1 168 ? -2.427 21.412 12.946 1.00 82.81 168 GLY A O 1
ATOM 1347 N N . TRP A 1 169 ? -2.255 22.977 11.364 1.00 87.38 169 TRP A N 1
ATOM 1348 C CA . TRP A 1 169 ? -2.070 24.082 12.304 1.00 87.38 169 TRP A CA 1
ATOM 1349 C C . TRP A 1 169 ? -3.263 24.241 13.255 1.00 87.38 169 TRP A C 1
ATOM 1351 O O . TRP A 1 169 ? -3.086 24.328 14.472 1.00 87.38 169 TRP A O 1
ATOM 1361 N N . ILE A 1 170 ? -4.493 24.249 12.735 1.00 87.94 170 ILE A N 1
ATOM 1362 C CA . ILE A 1 170 ? -5.702 24.454 13.548 1.00 87.94 170 ILE A CA 1
ATOM 1363 C C . ILE A 1 170 ? -5.854 23.359 14.612 1.00 87.94 170 ILE A C 1
ATOM 1365 O O . ILE A 1 170 ? -6.121 23.678 15.778 1.00 87.94 170 ILE A O 1
ATOM 1369 N N . VAL A 1 171 ? -5.674 22.095 14.223 1.00 84.75 171 VAL A N 1
ATOM 1370 C CA . VAL A 1 171 ? -5.928 20.921 15.074 1.00 84.75 171 VAL A CA 1
ATOM 1371 C C . VAL A 1 171 ? -4.725 20.584 15.953 1.00 84.75 171 VAL A C 1
ATOM 1373 O O . VAL A 1 171 ? -4.873 20.322 17.149 1.00 84.75 171 VAL A O 1
ATOM 1376 N N . THR A 1 172 ? -3.512 20.668 15.407 1.00 83.19 172 THR A N 1
ATOM 1377 C CA . THR A 1 172 ? -2.300 20.154 16.061 1.00 83.19 172 THR A CA 1
ATOM 1378 C C . THR A 1 172 ? -1.416 21.221 16.702 1.00 83.19 172 THR A C 1
ATOM 1380 O O . THR A 1 172 ? -0.452 20.859 17.367 1.00 83.19 172 THR A O 1
ATOM 1383 N N . ARG A 1 173 ? -1.748 22.525 16.647 1.00 85.56 173 ARG A N 1
ATOM 1384 C CA . ARG A 1 173 ? -0.956 23.591 17.321 1.00 85.56 173 ARG A CA 1
ATOM 1385 C C . ARG A 1 173 ? -0.711 23.374 18.816 1.00 85.56 173 ARG A C 1
ATOM 1387 O O . ARG A 1 173 ? 0.222 23.934 19.380 1.00 85.56 173 ARG A O 1
ATOM 1394 N N . ARG A 1 174 ? -1.561 22.584 19.479 1.00 83.06 174 ARG A N 1
ATOM 1395 C CA . ARG A 1 174 ? -1.403 22.208 20.896 1.00 83.06 174 ARG A CA 1
ATOM 1396 C C . ARG A 1 174 ? -0.376 21.083 21.109 1.00 83.06 174 ARG A C 1
ATOM 1398 O O . ARG A 1 174 ? 0.007 20.826 22.244 1.00 83.06 174 ARG A O 1
ATOM 1405 N N . TYR A 1 175 ? 0.066 20.441 20.031 1.00 87.50 175 TYR A N 1
ATOM 1406 C CA . TYR A 1 175 ? 0.997 19.318 19.976 1.00 87.50 175 TYR A CA 1
ATOM 1407 C C . TYR A 1 175 ? 2.207 19.704 19.101 1.00 87.50 175 TYR A C 1
ATOM 1409 O O . TYR A 1 175 ? 2.286 19.312 17.937 1.00 87.50 175 TYR A O 1
ATOM 1417 N N . PRO A 1 176 ? 3.175 20.476 19.632 1.00 86.62 176 PRO A N 1
ATOM 1418 C CA . PRO A 1 176 ? 4.228 21.098 18.823 1.00 86.62 176 PRO A CA 1
ATOM 1419 C C . PRO A 1 176 ? 5.106 20.092 18.067 1.00 86.62 176 PRO A C 1
ATOM 1421 O O . PRO A 1 176 ? 5.592 20.405 16.987 1.00 86.62 176 PRO A O 1
ATOM 1424 N N . TYR A 1 177 ? 5.303 18.884 18.602 1.00 89.75 177 TYR A N 1
ATOM 1425 C CA . TYR A 1 177 ? 6.056 17.828 17.918 1.00 89.75 177 TYR A CA 1
ATOM 1426 C C . TYR A 1 177 ? 5.317 17.273 16.695 1.00 89.75 177 TYR A C 1
ATOM 1428 O O . TYR A 1 177 ? 5.933 17.112 15.647 1.00 89.75 177 TYR A O 1
ATOM 1436 N N . VAL A 1 178 ? 4.002 17.045 16.809 1.00 91.50 178 VAL A N 1
ATOM 1437 C CA . VAL A 1 178 ? 3.155 16.611 15.683 1.00 91.50 178 VAL A CA 1
ATOM 1438 C C . VAL A 1 178 ? 3.205 17.661 14.581 1.00 91.50 178 VAL A C 1
ATOM 1440 O O . VAL A 1 178 ? 3.493 17.338 13.435 1.00 91.50 178 VAL A O 1
ATOM 1443 N N . LEU A 1 179 ? 3.016 18.930 14.949 1.00 90.00 179 LEU A N 1
ATOM 1444 C CA . LEU A 1 179 ? 3.044 20.035 14.000 1.00 90.00 179 LEU A CA 1
ATOM 1445 C C . LEU A 1 179 ? 4.397 20.151 13.277 1.00 90.00 179 LEU A C 1
ATOM 1447 O O . LEU A 1 179 ? 4.418 20.321 12.064 1.00 90.00 179 LEU A O 1
ATOM 1451 N N . LYS A 1 180 ? 5.526 20.029 13.992 1.00 92.19 180 LYS A N 1
ATOM 1452 C CA . LYS A 1 180 ? 6.868 20.062 13.380 1.00 92.19 180 LYS A CA 1
ATOM 1453 C C . LYS A 1 180 ? 7.069 18.938 12.362 1.00 92.19 180 LYS A C 1
ATOM 1455 O O . LYS A 1 180 ? 7.591 19.201 11.286 1.00 92.19 180 LYS A O 1
ATOM 1460 N N . LEU A 1 181 ? 6.641 17.717 12.688 1.00 93.50 181 LEU A N 1
ATOM 1461 C CA . LEU A 1 181 ? 6.727 16.569 11.781 1.00 93.50 181 LEU A CA 1
ATOM 1462 C C . LEU A 1 181 ? 5.804 16.727 10.565 1.00 93.50 181 LEU A C 1
ATOM 1464 O O . LEU A 1 181 ? 6.207 16.412 9.450 1.00 93.50 181 LEU A O 1
ATOM 1468 N N . MET A 1 182 ? 4.595 17.266 10.745 1.00 91.25 182 MET A N 1
ATOM 1469 C CA . MET A 1 182 ? 3.715 17.583 9.615 1.00 91.25 182 MET A CA 1
ATOM 1470 C C . MET A 1 182 ? 4.335 18.643 8.701 1.00 91.25 182 MET A C 1
ATOM 1472 O O . MET A 1 182 ? 4.347 18.458 7.490 1.00 91.25 182 MET A O 1
ATOM 1476 N N . ILE A 1 183 ? 4.884 19.727 9.264 1.00 91.25 183 ILE A N 1
ATOM 1477 C CA . ILE A 1 183 ? 5.555 20.781 8.485 1.00 91.25 183 ILE A CA 1
ATOM 1478 C C . ILE A 1 183 ? 6.747 20.203 7.722 1.00 91.25 183 ILE A C 1
ATOM 1480 O O . ILE A 1 183 ? 6.880 20.464 6.533 1.00 91.25 183 ILE A O 1
ATOM 1484 N N . LEU A 1 184 ? 7.590 19.401 8.381 1.00 94.12 184 LEU A N 1
ATOM 1485 C CA . LEU A 1 184 ? 8.718 18.739 7.728 1.00 94.12 184 LEU A CA 1
ATOM 1486 C C . LEU A 1 184 ? 8.248 17.848 6.571 1.00 94.12 184 LEU A C 1
ATOM 1488 O O . LEU A 1 184 ? 8.815 17.932 5.488 1.00 94.12 184 LEU A O 1
ATOM 1492 N N . GLY A 1 185 ? 7.189 17.059 6.776 1.00 93.12 185 GLY A N 1
ATOM 1493 C CA . GLY A 1 185 ? 6.611 16.220 5.726 1.00 93.12 185 GLY A CA 1
ATOM 1494 C C . GLY A 1 185 ? 6.129 17.043 4.531 1.00 93.12 185 GLY A C 1
ATOM 1495 O O . GLY A 1 185 ? 6.516 16.774 3.397 1.00 93.12 185 GLY A O 1
ATOM 1496 N N . VAL A 1 186 ? 5.362 18.108 4.773 1.00 90.88 186 VAL A N 1
ATOM 1497 C CA . VAL A 1 186 ? 4.887 19.000 3.701 1.00 90.88 186 VAL A CA 1
ATOM 1498 C C . VAL A 1 186 ? 6.045 19.650 2.951 1.00 90.88 186 VAL A C 1
ATOM 1500 O O . VAL A 1 186 ? 6.020 19.687 1.727 1.00 90.88 186 VAL A O 1
ATOM 1503 N N . LEU A 1 187 ? 7.063 20.152 3.655 1.00 92.81 187 LEU A N 1
ATOM 1504 C CA . LEU A 1 187 ? 8.218 20.780 3.011 1.00 92.81 187 LEU A CA 1
ATOM 1505 C C . LEU A 1 187 ? 8.978 19.791 2.125 1.00 92.81 187 LEU A C 1
ATOM 1507 O O . LEU A 1 187 ? 9.342 20.153 1.013 1.00 92.81 187 LEU A O 1
ATOM 1511 N N . LEU A 1 188 ? 9.171 18.555 2.589 1.00 94.12 188 LEU A N 1
ATOM 1512 C CA . LEU A 1 188 ? 9.802 17.500 1.798 1.00 94.12 188 LEU A CA 1
ATOM 1513 C C . LEU A 1 188 ? 8.972 17.139 0.558 1.00 94.12 188 LEU A C 1
ATOM 1515 O O . LEU A 1 188 ? 9.533 17.037 -0.523 1.00 94.12 188 LEU A O 1
ATOM 1519 N N . LEU A 1 189 ? 7.644 17.047 0.676 1.00 90.25 189 LEU A N 1
ATOM 1520 C CA . LEU A 1 189 ? 6.770 16.787 -0.475 1.00 90.25 189 LEU A CA 1
ATOM 1521 C C . LEU A 1 189 ? 6.796 17.939 -1.492 1.00 90.25 189 LEU A C 1
ATOM 1523 O O . LEU A 1 189 ? 6.776 17.724 -2.699 1.00 90.25 189 LEU A O 1
ATOM 1527 N N . LEU A 1 190 ? 6.868 19.184 -1.015 1.00 89.31 190 LEU A N 1
ATOM 1528 C CA . LEU A 1 190 ? 7.041 20.342 -1.890 1.00 89.31 190 LEU A CA 1
ATOM 1529 C C . LEU A 1 190 ? 8.410 20.337 -2.584 1.00 89.31 190 LEU A C 1
ATOM 1531 O O . LEU A 1 190 ? 8.500 20.845 -3.699 1.00 89.31 190 LEU A O 1
ATOM 1535 N N . CYS A 1 191 ? 9.454 19.763 -1.973 1.00 91.56 191 CYS A N 1
ATOM 1536 C CA . CYS A 1 191 ? 10.736 19.564 -2.650 1.00 91.56 191 CYS A CA 1
ATOM 1537 C C . CYS A 1 191 ? 10.592 18.630 -3.857 1.00 91.56 191 CYS A C 1
ATOM 1539 O O . CYS A 1 191 ? 11.104 18.985 -4.912 1.00 91.56 191 CYS A O 1
ATOM 1541 N N . VAL A 1 192 ? 9.850 17.520 -3.739 1.00 90.00 192 VAL A N 1
ATOM 1542 C CA . VAL A 1 192 ? 9.550 16.617 -4.873 1.00 90.00 192 VAL A CA 1
ATOM 1543 C C . VAL A 1 192 ? 8.937 17.407 -6.030 1.00 90.00 192 VAL A C 1
ATOM 1545 O O . VAL A 1 192 ? 9.453 17.401 -7.136 1.00 90.00 192 VAL A O 1
ATOM 1548 N N . GLN A 1 193 ? 7.924 18.232 -5.752 1.00 86.56 193 GLN A N 1
ATOM 1549 C CA . GLN A 1 193 ? 7.277 19.062 -6.780 1.00 86.56 193 GLN A CA 1
ATOM 1550 C C . GLN A 1 193 ? 8.224 20.065 -7.459 1.00 86.56 193 GLN A C 1
ATOM 1552 O O . GLN A 1 193 ? 8.008 20.458 -8.611 1.00 86.56 193 GLN A O 1
ATOM 1557 N N . VAL A 1 194 ? 9.255 20.522 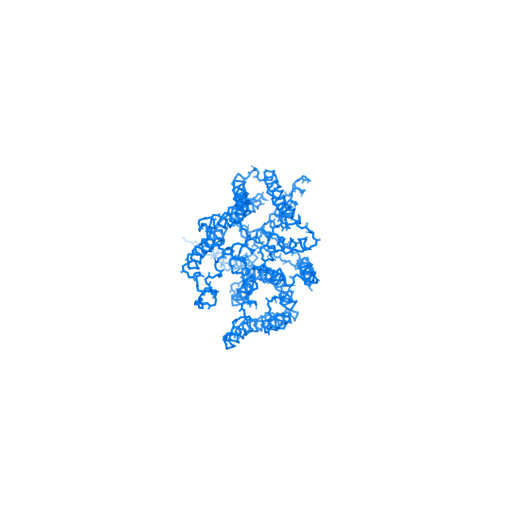-6.744 1.00 88.75 194 VAL A N 1
ATOM 1558 C CA . VAL A 1 194 ? 10.311 21.363 -7.314 1.00 88.75 194 VAL A CA 1
ATOM 1559 C C . VAL A 1 194 ? 11.216 20.536 -8.226 1.00 88.75 194 VAL A C 1
ATOM 1561 O O . VAL A 1 194 ? 11.492 21.005 -9.329 1.00 88.75 194 VAL A O 1
ATOM 1564 N N . PHE A 1 195 ? 11.632 19.334 -7.816 1.00 89.00 195 PHE A N 1
ATOM 1565 C CA . PHE A 1 195 ? 12.429 18.422 -8.648 1.00 89.00 195 PHE A CA 1
ATOM 1566 C C . PHE A 1 195 ? 11.689 18.055 -9.944 1.00 89.00 195 PHE A C 1
ATOM 1568 O O . PHE A 1 195 ? 12.179 18.402 -11.020 1.00 89.00 195 PHE A O 1
ATOM 1575 N N . GLU A 1 196 ? 10.443 17.601 -9.837 1.00 83.00 196 GLU A N 1
ATOM 1576 C CA . GLU A 1 196 ? 9.513 17.308 -10.942 1.00 83.00 196 GLU A CA 1
ATOM 1577 C C . GLU A 1 196 ? 9.273 18.490 -11.900 1.00 83.00 196 GLU A C 1
ATOM 1579 O O . GLU A 1 196 ? 8.935 18.358 -13.077 1.00 83.00 196 GLU A O 1
ATOM 1584 N N . SER A 1 197 ? 9.404 19.723 -11.405 1.00 83.38 197 SER A N 1
ATOM 1585 C CA . SER A 1 197 ? 9.263 20.922 -12.243 1.00 83.38 197 SER A CA 1
ATOM 1586 C C . SER A 1 197 ? 10.560 21.329 -12.935 1.00 83.38 197 SER A C 1
ATOM 1588 O O . SER A 1 197 ? 10.509 22.020 -13.954 1.00 83.38 197 SER A O 1
ATOM 1590 N N . ILE A 1 198 ? 11.704 20.947 -12.373 1.00 85.88 198 ILE A N 1
ATOM 1591 C CA . ILE A 1 198 ? 13.033 21.234 -12.910 1.00 85.88 198 ILE A CA 1
ATOM 1592 C C . ILE A 1 198 ? 13.433 20.176 -13.937 1.00 85.88 198 ILE A C 1
ATOM 1594 O O . ILE A 1 198 ? 14.049 20.527 -14.943 1.00 85.88 198 ILE A O 1
ATOM 1598 N N . GLU A 1 199 ? 13.085 18.913 -13.702 1.00 83.00 199 GLU A N 1
ATOM 1599 C CA . GLU A 1 199 ? 13.532 17.786 -14.516 1.00 83.00 199 GLU A CA 1
ATOM 1600 C C . GLU A 1 199 ? 13.254 17.974 -16.014 1.00 83.00 199 GLU A C 1
ATOM 1602 O O . GLU A 1 199 ? 14.232 18.020 -16.764 1.00 83.00 199 GLU A O 1
ATOM 1607 N N . PRO A 1 200 ? 12.015 18.256 -16.468 1.00 76.50 200 PRO A N 1
ATOM 1608 C CA . PRO A 1 200 ? 11.737 18.438 -17.896 1.00 76.50 200 PRO A CA 1
ATOM 1609 C C . PRO A 1 200 ? 12.436 19.654 -18.528 1.00 76.50 200 PRO A C 1
ATOM 1611 O O . PRO A 1 200 ? 12.516 19.768 -19.752 1.00 76.50 200 PRO A O 1
ATOM 1614 N N . VAL A 1 201 ? 12.901 20.609 -17.711 1.00 81.38 201 VAL A N 1
ATOM 1615 C CA . VAL A 1 201 ? 13.611 21.813 -18.172 1.00 81.38 201 VAL A CA 1
ATOM 1616 C C . VAL A 1 201 ? 15.086 21.512 -18.432 1.00 81.38 201 VAL A C 1
ATOM 1618 O O . VAL A 1 201 ? 15.665 22.082 -19.359 1.00 81.38 201 VAL A O 1
ATOM 1621 N N . ILE A 1 202 ? 15.694 20.648 -17.614 1.00 81.44 202 ILE A N 1
ATOM 1622 C CA . ILE A 1 202 ? 17.120 20.306 -17.700 1.00 81.44 202 ILE A CA 1
ATOM 1623 C C . ILE A 1 202 ? 17.340 19.082 -18.594 1.00 81.44 202 ILE A C 1
ATOM 1625 O O . ILE A 1 202 ? 18.225 19.110 -19.450 1.00 81.44 202 ILE A O 1
ATOM 1629 N N . TRP A 1 203 ? 16.528 18.040 -18.425 1.00 78.00 203 TRP A N 1
ATOM 1630 C CA . TRP A 1 203 ? 16.593 16.784 -19.168 1.00 78.00 203 TRP A CA 1
ATOM 1631 C C . TRP A 1 203 ? 15.309 16.653 -19.992 1.00 78.00 203 TRP A C 1
ATOM 1633 O O . TRP A 1 203 ? 14.270 16.228 -19.501 1.00 78.00 203 TRP A O 1
ATOM 1643 N N . GLN A 1 204 ? 15.355 17.139 -21.237 1.00 66.44 204 GLN A N 1
ATOM 1644 C CA . GLN A 1 204 ? 14.181 17.179 -22.111 1.00 66.44 204 GLN A CA 1
ATOM 1645 C C . GLN A 1 204 ? 13.731 15.761 -22.503 1.00 66.44 204 GLN A C 1
ATOM 1647 O O . GLN A 1 204 ? 14.554 15.034 -23.064 1.00 66.44 204 GLN A O 1
ATOM 1652 N N . PRO A 1 205 ? 12.440 15.416 -22.324 1.00 56.31 205 PRO A N 1
ATOM 1653 C CA . PRO A 1 205 ? 11.891 14.135 -22.752 1.00 56.31 205 PRO A CA 1
ATOM 1654 C C . PRO A 1 205 ? 12.033 13.914 -24.264 1.00 56.31 205 PRO A C 1
ATOM 1656 O O . PRO A 1 205 ? 11.565 14.734 -25.060 1.00 56.31 205 PRO A O 1
ATOM 1659 N N . GLY A 1 206 ? 12.641 12.800 -24.677 1.00 49.72 206 GLY A N 1
ATOM 1660 C CA . GLY A 1 206 ? 12.698 12.325 -26.064 1.00 49.72 206 GLY A CA 1
ATOM 1661 C C . GLY A 1 206 ? 14.088 12.122 -26.678 1.00 49.72 206 GLY A C 1
ATOM 1662 O O . GLY A 1 206 ? 14.158 11.842 -27.877 1.00 49.72 206 GLY A O 1
ATOM 1663 N N . LEU A 1 207 ? 15.187 12.238 -25.919 1.00 48.34 207 LEU A N 1
ATOM 1664 C CA . LEU A 1 207 ? 16.554 12.027 -26.445 1.00 48.34 207 LEU A CA 1
ATOM 1665 C C . LEU A 1 207 ? 17.155 10.655 -26.098 1.00 48.34 207 LEU A C 1
ATOM 1667 O O . LEU A 1 207 ? 18.235 10.322 -26.586 1.00 48.34 207 LEU A O 1
ATOM 1671 N N . GLY A 1 208 ? 16.458 9.833 -25.305 1.00 50.16 208 GLY A N 1
ATOM 1672 C CA . GLY A 1 208 ? 16.834 8.435 -25.048 1.00 50.16 208 GLY A CA 1
ATOM 1673 C C . GLY A 1 208 ? 18.081 8.242 -24.172 1.00 50.16 208 GLY A C 1
ATOM 1674 O O . GLY A 1 208 ? 18.581 7.124 -24.074 1.00 50.16 208 GLY A O 1
ATOM 1675 N N . GLN A 1 209 ? 18.589 9.310 -23.544 1.00 53.53 209 GLN A N 1
ATOM 1676 C CA . GLN A 1 209 ? 19.720 9.292 -22.598 1.00 53.53 209 GLN A CA 1
ATOM 1677 C C . GLN A 1 209 ? 19.370 9.879 -21.218 1.00 53.53 209 GLN A C 1
ATOM 1679 O O . GLN A 1 209 ? 20.237 9.986 -20.356 1.00 53.53 209 GLN A O 1
ATOM 1684 N N . GLU A 1 210 ? 18.104 10.223 -20.975 1.00 62.75 210 GLU A N 1
ATOM 1685 C CA . GLU A 1 210 ? 17.663 10.998 -19.803 1.00 62.75 210 GLU A CA 1
ATOM 1686 C C . GLU A 1 210 ? 18.039 10.349 -18.462 1.00 62.75 210 GLU A C 1
ATOM 1688 O O . GLU A 1 210 ? 18.671 10.997 -17.630 1.00 62.75 210 GLU A O 1
ATOM 1693 N N . GLU A 1 211 ? 17.781 9.053 -18.276 1.00 63.53 211 GLU A N 1
ATOM 1694 C CA . GLU A 1 211 ? 18.163 8.330 -17.049 1.00 63.53 211 GLU A CA 1
ATOM 1695 C C . GLU A 1 211 ? 19.679 8.189 -16.845 1.00 63.53 211 GLU A C 1
ATOM 1697 O O . GLU A 1 211 ? 20.164 8.076 -15.711 1.00 63.53 211 GLU A O 1
ATOM 1702 N N . ILE A 1 212 ? 20.440 8.159 -17.941 1.00 67.62 212 ILE A N 1
ATOM 1703 C CA . ILE A 1 212 ? 21.899 8.021 -17.909 1.00 67.62 212 ILE A CA 1
ATOM 1704 C C . ILE A 1 212 ? 22.527 9.367 -17.529 1.00 67.62 212 ILE A C 1
ATOM 1706 O O . ILE A 1 212 ? 23.455 9.406 -16.712 1.00 67.62 212 ILE A O 1
ATOM 1710 N N . ASP A 1 213 ? 21.980 10.457 -18.068 1.00 76.00 213 ASP A N 1
ATOM 1711 C CA . ASP A 1 213 ? 22.491 11.817 -17.914 1.00 76.00 213 ASP A CA 1
ATOM 1712 C C . ASP A 1 213 ? 21.994 12.513 -16.634 1.00 76.00 213 ASP A C 1
ATOM 1714 O O . ASP A 1 213 ? 22.676 13.409 -16.118 1.00 76.00 213 ASP A O 1
ATOM 1718 N N . LYS A 1 214 ? 20.846 12.100 -16.073 1.00 82.19 214 LYS A N 1
ATOM 1719 C CA . LYS A 1 214 ? 20.319 12.613 -14.794 1.00 82.19 214 LYS A CA 1
ATOM 1720 C C . LYS A 1 214 ? 21.323 12.313 -13.670 1.00 82.19 214 LYS A C 1
ATOM 1722 O O . LYS A 1 214 ? 21.720 11.162 -13.480 1.00 82.19 214 LYS A O 1
ATOM 1727 N N . PRO A 1 215 ? 21.806 13.292 -12.888 1.00 88.06 215 PRO A N 1
ATOM 1728 C CA . PRO A 1 215 ? 22.720 13.028 -11.784 1.00 88.06 215 PRO A CA 1
ATOM 1729 C C . PRO A 1 215 ? 22.093 12.064 -10.781 1.00 88.06 215 PRO A C 1
ATOM 1731 O O . PRO A 1 215 ? 20.977 12.285 -10.329 1.00 88.06 215 PRO A O 1
ATOM 1734 N N . LEU A 1 216 ? 22.835 11.034 -10.371 1.00 88.44 216 LEU A N 1
ATOM 1735 C CA . LEU A 1 216 ? 22.358 10.043 -9.400 1.00 88.44 216 LEU A CA 1
ATOM 1736 C C . LEU A 1 216 ? 21.833 10.689 -8.110 1.00 88.44 216 LEU A C 1
ATOM 1738 O O . LEU A 1 216 ? 20.838 10.264 -7.537 1.00 88.44 216 LEU A O 1
ATOM 1742 N N . THR A 1 217 ? 22.504 11.750 -7.661 1.00 90.94 217 THR A N 1
ATOM 1743 C CA . THR A 1 217 ? 22.092 12.508 -6.481 1.00 90.94 217 THR A CA 1
ATOM 1744 C C . THR A 1 217 ? 20.738 13.178 -6.660 1.00 90.94 217 THR A C 1
ATOM 1746 O O . THR A 1 217 ? 20.042 13.330 -5.670 1.00 90.94 217 THR A O 1
ATOM 1749 N N . PHE A 1 218 ? 20.369 13.586 -7.879 1.00 91.38 218 PHE A N 1
ATOM 1750 C CA . PHE A 1 218 ? 19.070 14.202 -8.142 1.00 91.38 218 PHE A CA 1
ATOM 1751 C C . PHE A 1 218 ? 17.954 13.200 -7.846 1.00 91.38 218 PHE A C 1
ATOM 1753 O O . PHE A 1 218 ? 17.154 13.469 -6.960 1.00 91.38 218 PHE A O 1
ATOM 1760 N N . THR A 1 219 ? 17.988 12.019 -8.476 1.00 89.50 219 THR A N 1
ATOM 1761 C CA . THR A 1 219 ? 17.004 10.950 -8.231 1.00 89.50 219 THR A CA 1
ATOM 1762 C C . THR A 1 219 ? 16.975 10.548 -6.757 1.00 89.50 219 THR A C 1
ATOM 1764 O O . THR A 1 219 ? 15.921 10.483 -6.146 1.00 89.50 219 THR A O 1
ATOM 1767 N N . LEU A 1 220 ? 18.136 10.379 -6.111 1.00 93.31 220 LEU A N 1
ATOM 1768 C CA . LEU A 1 220 ? 18.166 10.042 -4.681 1.00 93.31 220 LEU A CA 1
ATOM 1769 C C . LEU A 1 220 ? 17.565 11.126 -3.775 1.00 93.31 220 LEU A C 1
ATOM 1771 O O . LEU A 1 220 ? 17.032 10.796 -2.716 1.00 93.31 220 LEU A O 1
ATOM 1775 N N . PHE A 1 221 ? 17.689 12.407 -4.133 1.00 94.75 221 PHE A N 1
ATOM 1776 C CA . PHE A 1 221 ? 17.084 13.495 -3.364 1.00 94.75 221 PHE A CA 1
ATOM 1777 C C . PHE A 1 221 ? 15.586 13.611 -3.613 1.00 94.75 221 PHE A C 1
ATOM 1779 O O . PHE A 1 221 ? 14.858 13.843 -2.653 1.00 94.75 221 PHE A O 1
ATOM 1786 N N . GLU A 1 222 ? 15.150 13.447 -4.855 1.00 92.69 222 GLU A N 1
ATOM 1787 C CA . GLU A 1 222 ? 13.746 13.411 -5.257 1.00 92.69 222 GLU A CA 1
ATOM 1788 C C . GLU A 1 222 ? 13.010 12.286 -4.520 1.00 92.69 222 GLU A C 1
ATOM 1790 O O . GLU A 1 222 ? 12.281 12.567 -3.562 1.00 92.69 222 GLU A O 1
ATOM 1795 N N . GLU A 1 223 ? 13.364 11.034 -4.815 1.00 93.00 223 GLU A N 1
ATOM 1796 C CA . GLU A 1 223 ? 12.787 9.827 -4.208 1.00 93.00 223 GLU A CA 1
ATOM 1797 C C . GLU A 1 223 ? 12.970 9.795 -2.687 1.00 93.00 223 GLU A C 1
ATOM 1799 O O . GLU A 1 223 ? 12.081 9.450 -1.904 1.00 93.00 223 GLU A O 1
ATOM 1804 N N . GLY A 1 224 ? 14.155 10.201 -2.221 1.00 95.19 224 GLY A N 1
ATOM 1805 C CA . GLY A 1 224 ? 14.473 10.236 -0.799 1.00 95.19 224 GLY A CA 1
ATOM 1806 C C . GLY A 1 224 ? 13.640 11.258 -0.039 1.00 95.19 224 GLY A C 1
ATOM 1807 O O . GLY A 1 224 ? 13.236 10.992 1.097 1.00 95.19 224 GLY A O 1
ATOM 1808 N N . SER A 1 225 ? 13.367 12.419 -0.640 1.00 95.75 225 SER A N 1
ATOM 1809 C CA . SER A 1 225 ? 12.518 13.439 -0.027 1.00 95.75 225 SER A CA 1
ATOM 1810 C C . SER A 1 225 ? 11.066 12.981 0.060 1.00 95.75 225 SER A C 1
ATOM 1812 O O . SER A 1 225 ? 10.437 13.194 1.100 1.00 95.75 225 SER A O 1
ATOM 1814 N N . GLU A 1 226 ? 10.575 12.263 -0.947 1.00 93.44 226 GLU A N 1
ATOM 1815 C CA . GLU A 1 226 ? 9.235 11.688 -0.960 1.00 93.44 226 GLU A CA 1
ATOM 1816 C C . GLU A 1 226 ? 9.026 10.677 0.175 1.00 93.44 226 GLU A C 1
ATOM 1818 O O . GLU A 1 226 ? 8.217 10.900 1.083 1.00 93.44 226 GLU A O 1
ATOM 1823 N N . ILE A 1 227 ? 9.820 9.605 0.223 1.00 94.88 227 ILE A N 1
ATOM 1824 C CA . ILE A 1 227 ? 9.647 8.566 1.251 1.00 94.88 227 ILE A CA 1
ATOM 1825 C C . ILE A 1 227 ? 9.923 9.099 2.668 1.00 94.88 227 ILE A C 1
ATOM 1827 O O . ILE A 1 227 ? 9.340 8.623 3.652 1.00 94.88 227 ILE A O 1
ATOM 1831 N N . CYS A 1 228 ? 10.788 10.114 2.807 1.00 96.06 228 CYS A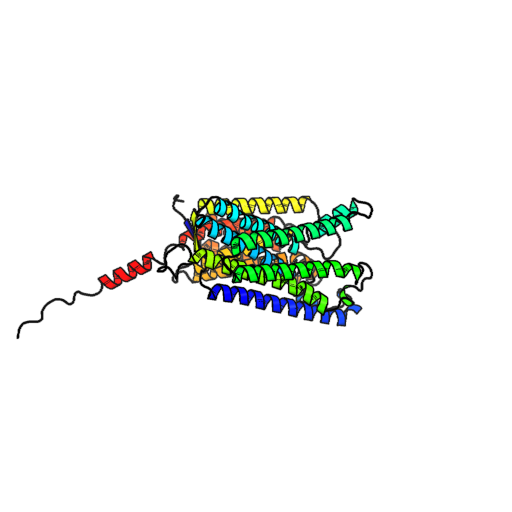 N 1
ATOM 1832 C CA . CYS A 1 228 ? 11.001 10.811 4.077 1.00 96.06 228 CYS A CA 1
ATOM 1833 C C . CYS A 1 228 ? 9.804 11.686 4.465 1.00 96.06 228 CYS A C 1
ATOM 1835 O O . CYS A 1 228 ? 9.501 11.798 5.660 1.00 96.06 228 CYS A O 1
ATOM 1837 N N . SER A 1 229 ? 9.099 12.273 3.494 1.00 94.81 229 SER A N 1
ATOM 1838 C CA . SER A 1 229 ? 7.835 12.969 3.737 1.00 94.81 229 SER A CA 1
ATOM 1839 C C . SER A 1 229 ? 6.811 12.017 4.346 1.00 94.81 229 SER A C 1
ATOM 1841 O O . SER A 1 229 ? 6.257 12.299 5.418 1.00 94.81 229 SER A O 1
ATOM 1843 N N . TRP A 1 230 ? 6.633 10.845 3.732 1.00 95.06 230 TRP A N 1
ATOM 1844 C CA . TRP A 1 230 ? 5.695 9.826 4.197 1.00 95.06 230 TRP A CA 1
ATOM 1845 C C . TRP A 1 230 ? 6.046 9.305 5.590 1.00 95.06 230 TRP A C 1
ATOM 1847 O O . TRP A 1 230 ? 5.172 9.235 6.460 1.00 95.06 230 TRP A O 1
ATOM 1857 N N . LEU A 1 231 ? 7.328 9.056 5.871 1.00 95.94 231 LEU A N 1
ATOM 1858 C CA . LEU A 1 231 ? 7.808 8.696 7.210 1.00 95.94 231 LEU A CA 1
ATOM 1859 C C . LEU A 1 231 ? 7.512 9.789 8.251 1.00 95.94 231 LEU A C 1
ATOM 1861 O O . LEU A 1 231 ? 7.063 9.488 9.366 1.00 95.94 231 LEU A O 1
ATOM 1865 N N . SER A 1 232 ? 7.741 11.059 7.903 1.00 95.75 232 SER A N 1
ATOM 1866 C CA . SER A 1 232 ? 7.478 12.197 8.789 1.00 95.75 232 SER A CA 1
ATOM 1867 C C . SER A 1 232 ? 5.986 12.331 9.103 1.00 95.75 232 SER A C 1
ATOM 1869 O O . SER A 1 232 ? 5.602 12.461 10.270 1.00 95.75 232 SER A O 1
ATOM 1871 N N . CYS A 1 233 ? 5.127 12.215 8.088 1.00 93.69 233 CYS A N 1
ATOM 1872 C CA . CYS A 1 233 ? 3.672 12.216 8.243 1.00 93.69 233 CYS A CA 1
ATOM 1873 C C . CYS A 1 233 ? 3.181 11.018 9.071 1.00 93.69 233 CYS A C 1
ATOM 1875 O O . CYS A 1 233 ? 2.378 11.195 9.990 1.00 93.69 233 CYS A O 1
ATOM 1877 N N . CYS A 1 234 ? 3.715 9.818 8.831 1.00 93.25 234 CYS A N 1
ATOM 1878 C CA . CYS A 1 234 ? 3.358 8.609 9.579 1.00 93.25 234 CYS A CA 1
ATOM 1879 C C . CYS A 1 234 ? 3.706 8.763 11.063 1.00 93.25 234 CYS A C 1
ATOM 1881 O O . CYS A 1 234 ? 2.893 8.475 11.946 1.00 93.25 234 CYS A O 1
ATOM 1883 N N . SER A 1 235 ? 4.896 9.300 11.340 1.00 93.75 235 SER A N 1
ATOM 1884 C CA . SER A 1 235 ? 5.343 9.620 12.695 1.00 93.75 235 SER A CA 1
ATOM 1885 C C . SER A 1 235 ? 4.424 10.650 13.353 1.00 93.75 235 SER A C 1
ATOM 1887 O O . SER A 1 235 ? 4.011 10.467 14.500 1.00 93.75 235 SER A O 1
ATOM 1889 N N . ALA A 1 236 ? 4.045 11.708 12.628 1.00 93.12 236 ALA A N 1
ATOM 1890 C CA . ALA A 1 236 ? 3.132 12.731 13.127 1.00 93.12 236 ALA A CA 1
ATOM 1891 C C . ALA A 1 236 ? 1.766 12.145 13.509 1.00 93.12 236 ALA A C 1
ATOM 1893 O O . ALA A 1 236 ? 1.268 12.427 14.601 1.00 93.12 236 ALA A O 1
ATOM 1894 N N . PHE A 1 237 ? 1.177 11.305 12.653 1.00 92.44 237 PHE A N 1
ATOM 1895 C CA . PHE A 1 237 ? -0.138 10.704 12.893 1.00 92.44 237 PHE A CA 1
ATOM 1896 C C . PHE A 1 237 ? -0.103 9.694 14.031 1.00 92.44 237 PHE A C 1
ATOM 1898 O O . PHE A 1 237 ? -0.985 9.713 14.885 1.00 92.44 237 PHE A O 1
ATOM 1905 N N . GLY A 1 238 ? 0.940 8.865 14.111 1.00 89.75 238 GLY A N 1
ATOM 1906 C CA . GLY A 1 238 ? 1.120 7.943 15.232 1.00 89.75 238 GLY A CA 1
ATOM 1907 C C . GLY A 1 238 ? 1.255 8.673 16.565 1.00 89.75 238 GLY A C 1
ATOM 1908 O O . GLY A 1 238 ? 0.566 8.346 17.533 1.00 89.75 238 GLY A O 1
ATOM 1909 N N . VAL A 1 239 ? 2.088 9.716 16.615 1.00 89.31 239 VAL A N 1
ATOM 1910 C CA . VAL A 1 239 ? 2.259 10.539 17.820 1.00 89.31 239 VAL A CA 1
ATOM 1911 C C . VAL A 1 239 ? 0.956 11.260 18.172 1.00 89.31 239 VAL A C 1
ATOM 1913 O O . VAL A 1 239 ? 0.571 11.287 19.346 1.00 89.31 239 VAL A O 1
ATOM 1916 N N . TYR A 1 240 ? 0.252 11.809 17.177 1.00 89.44 240 TYR A N 1
ATOM 1917 C CA . TYR A 1 240 ? -1.052 12.434 17.381 1.00 89.44 240 TYR A CA 1
ATOM 1918 C C . TYR A 1 240 ? -2.049 11.443 17.964 1.00 89.44 240 TYR A C 1
ATOM 1920 O O . TYR A 1 240 ? -2.624 11.744 19.004 1.00 89.44 240 TYR A O 1
ATOM 1928 N N . ALA A 1 241 ? -2.200 10.258 17.368 1.00 85.69 241 ALA A N 1
ATOM 1929 C CA . ALA A 1 241 ? -3.089 9.217 17.862 1.00 85.69 241 ALA A CA 1
ATOM 1930 C C . ALA A 1 241 ? -2.785 8.896 19.331 1.00 85.69 241 ALA A C 1
ATOM 1932 O O . ALA A 1 241 ? -3.684 8.956 20.162 1.00 85.69 241 ALA A O 1
ATOM 1933 N N . ILE A 1 242 ? -1.520 8.682 19.713 1.00 81.31 242 ILE A N 1
ATOM 1934 C CA . ILE A 1 242 ? -1.151 8.424 21.119 1.00 81.31 242 ILE A CA 1
ATOM 1935 C C . ILE A 1 242 ? -1.586 9.572 22.048 1.00 81.31 242 ILE A C 1
ATOM 1937 O O . ILE A 1 242 ? -2.173 9.328 23.108 1.00 81.31 242 ILE A O 1
ATOM 1941 N N . PHE A 1 243 ? -1.336 10.834 21.686 1.00 81.81 243 PHE A N 1
ATOM 1942 C CA . PHE A 1 243 ? -1.744 11.984 22.507 1.00 81.81 243 PHE A CA 1
ATOM 1943 C C . PHE A 1 243 ? -3.262 12.163 22.565 1.00 81.81 243 PHE A C 1
ATOM 1945 O O . PHE A 1 243 ? -3.840 12.369 23.643 1.00 81.81 243 PHE A O 1
ATOM 1952 N N . ALA A 1 244 ? -3.902 12.055 21.406 1.00 79.00 244 ALA A N 1
ATOM 1953 C CA . ALA A 1 244 ? -5.339 12.045 21.226 1.00 79.00 244 ALA A CA 1
ATOM 1954 C C . ALA A 1 244 ? -5.979 10.827 21.884 1.00 79.00 244 ALA A C 1
ATOM 1956 O O . ALA A 1 244 ? -7.185 10.824 22.025 1.00 79.00 244 ALA A O 1
ATOM 1957 N N . LEU A 1 245 ? -5.226 9.857 22.405 1.00 70.81 245 LEU A N 1
ATOM 1958 C CA . LEU A 1 245 ? -5.732 8.756 23.222 1.00 70.81 245 LEU A CA 1
ATOM 1959 C C . LEU A 1 245 ? -5.487 8.967 24.713 1.00 70.81 245 LEU A C 1
ATOM 1961 O O . LEU A 1 245 ? -6.429 8.886 25.489 1.00 70.81 245 LEU A O 1
ATOM 1965 N N . ARG A 1 246 ? -4.305 9.413 25.139 1.00 68.88 246 ARG A N 1
ATOM 1966 C CA . ARG A 1 246 ? -3.993 9.614 26.573 1.00 68.88 246 ARG A CA 1
ATOM 1967 C C . ARG A 1 246 ? -4.885 10.625 27.303 1.00 68.88 246 ARG A C 1
ATOM 1969 O O . ARG A 1 246 ? -5.076 10.529 28.509 1.00 68.88 246 ARG A O 1
ATOM 1976 N N . LYS A 1 247 ? -5.452 11.608 26.598 1.00 59.88 247 LYS A N 1
ATOM 1977 C CA . LYS A 1 247 ? -6.251 12.688 27.211 1.00 59.88 247 LYS A CA 1
ATOM 1978 C C . LYS A 1 247 ? -7.675 12.284 27.672 1.00 59.88 247 LYS A C 1
ATOM 1980 O O . LYS A 1 247 ? -8.365 13.130 28.220 1.00 59.88 247 LYS A O 1
ATOM 1985 N N . SER A 1 248 ? -8.148 11.047 27.445 1.00 54.88 248 SER A N 1
ATOM 1986 C CA . SER A 1 248 ? -9.550 10.639 27.737 1.00 54.88 248 SER A CA 1
ATOM 1987 C C . SER A 1 248 ? -9.861 10.342 29.206 1.00 54.88 248 SER A C 1
ATOM 1989 O O . SER A 1 248 ? -10.987 9.970 29.501 1.00 54.88 248 SER A O 1
ATOM 1991 N N . GLY A 1 249 ? -8.936 10.600 30.133 1.00 46.91 249 GLY A N 1
ATOM 1992 C CA . GLY A 1 249 ? -9.351 10.950 31.492 1.00 46.91 249 GLY A CA 1
ATOM 1993 C C . GLY A 1 249 ? -9.210 9.896 32.581 1.00 46.91 249 GLY A C 1
ATOM 1994 O O . GLY A 1 249 ? -9.808 10.103 33.627 1.00 46.91 249 GLY A O 1
ATOM 1995 N N . ASP A 1 250 ? -8.373 8.866 32.431 1.00 44.28 250 ASP A N 1
ATOM 1996 C CA . ASP A 1 250 ? -8.009 8.051 33.594 1.00 44.28 250 ASP A CA 1
ATOM 1997 C C . ASP A 1 250 ? -6.493 7.850 33.710 1.00 44.28 250 ASP A C 1
ATOM 1999 O O . ASP A 1 250 ? -5.868 7.092 32.969 1.00 44.28 250 ASP A O 1
ATOM 2003 N N . ARG A 1 251 ? -5.869 8.596 34.634 1.00 43.28 251 ARG A N 1
ATOM 2004 C CA . ARG A 1 251 ? -4.418 8.528 34.902 1.00 43.28 251 ARG A CA 1
ATOM 2005 C C . ARG A 1 251 ? -3.994 7.163 35.458 1.00 43.28 251 ARG A C 1
ATOM 2007 O O . ARG A 1 251 ? -2.799 6.880 35.441 1.00 43.28 251 ARG A O 1
ATOM 2014 N N . GLN A 1 252 ? -4.933 6.334 35.925 1.00 42.00 252 GLN A N 1
ATOM 2015 C CA . GLN A 1 252 ? -4.655 4.988 36.435 1.00 42.00 252 GLN A CA 1
ATOM 2016 C C . GLN A 1 252 ? -4.747 3.877 35.372 1.00 42.00 252 GLN A C 1
ATOM 2018 O O . GLN A 1 252 ? -4.198 2.803 35.591 1.00 42.00 252 GLN A O 1
ATOM 2023 N N . GLN A 1 253 ? -5.307 4.137 34.183 1.00 42.50 253 GLN A N 1
ATOM 2024 C CA . GLN A 1 253 ? -5.317 3.201 33.042 1.00 42.50 253 GLN A CA 1
ATOM 2025 C C . GLN A 1 253 ? -4.222 3.526 32.009 1.00 42.50 253 GLN A C 1
ATOM 2027 O O . GLN A 1 253 ? -4.419 3.459 30.796 1.00 42.50 253 GLN A O 1
ATOM 2032 N N . ALA A 1 254 ? -3.023 3.875 32.482 1.00 40.06 254 ALA A N 1
ATOM 2033 C CA . ALA A 1 254 ? -1.875 4.216 31.635 1.00 40.06 254 ALA A CA 1
ATOM 2034 C C . ALA A 1 254 ? -1.326 3.039 30.788 1.00 40.06 254 ALA A C 1
ATOM 2036 O O . ALA A 1 254 ? -0.338 3.212 30.074 1.00 40.06 254 ALA A O 1
ATOM 2037 N N . SER A 1 255 ? -1.959 1.865 30.854 1.00 44.06 255 SER A N 1
ATOM 2038 C CA . SER A 1 255 ? -1.640 0.657 30.087 1.00 44.06 255 SER A CA 1
ATOM 2039 C C . SER A 1 255 ? -2.609 0.364 28.934 1.00 44.06 255 SER A C 1
ATOM 2041 O O . SER A 1 255 ? -2.384 -0.597 28.204 1.00 44.06 255 SER A O 1
ATOM 2043 N N . CYS A 1 256 ? -3.684 1.138 28.750 1.00 44.22 256 CYS A N 1
ATOM 2044 C CA . CYS A 1 256 ? -4.727 0.748 27.804 1.00 44.22 256 CYS A CA 1
ATOM 2045 C C . CYS A 1 256 ? -4.400 1.168 26.362 1.00 44.22 256 CYS A C 1
ATOM 2047 O O . CYS A 1 256 ? -4.344 2.352 26.012 1.00 44.22 256 CYS A O 1
ATOM 2049 N N . ASP A 1 257 ? -4.188 0.160 25.520 1.00 58.88 257 ASP A N 1
ATOM 2050 C CA . ASP A 1 257 ? -4.302 0.224 24.064 1.00 58.88 257 ASP A CA 1
ATOM 2051 C C . ASP A 1 257 ? -5.625 0.918 23.671 1.00 58.88 257 ASP A C 1
ATOM 2053 O O . ASP A 1 257 ? -6.628 0.808 24.381 1.00 58.88 257 ASP A O 1
ATOM 2057 N N . LEU A 1 258 ? -5.663 1.658 22.554 1.00 60.12 258 LEU A N 1
ATOM 2058 C CA . LEU A 1 258 ? -6.933 2.166 22.028 1.00 60.12 258 LEU A CA 1
ATOM 2059 C C . LEU A 1 258 ? -7.794 0.967 21.665 1.00 60.12 258 LEU A C 1
ATOM 2061 O O . LEU A 1 258 ? -7.532 0.293 20.675 1.00 60.12 258 LEU A O 1
ATOM 2065 N N . GLU A 1 259 ? -8.826 0.741 22.470 1.00 67.69 259 GLU A N 1
ATOM 2066 C CA . GLU A 1 259 ? -9.843 -0.257 22.201 1.00 67.69 259 GLU A CA 1
ATOM 2067 C C . GLU A 1 259 ? -10.924 0.382 21.321 1.00 67.69 259 GLU A C 1
ATOM 2069 O O . GLU A 1 259 ? -11.725 1.226 21.751 1.00 67.69 259 GLU A O 1
ATOM 2074 N N . VAL A 1 260 ? -10.923 0.043 20.034 1.00 70.19 260 VAL A N 1
ATOM 2075 C CA . VAL A 1 260 ? -12.050 0.353 19.150 1.00 70.19 260 VAL A CA 1
ATOM 2076 C C . VAL A 1 260 ? -13.008 -0.823 19.216 1.00 70.19 260 VAL A C 1
ATOM 2078 O O . VAL A 1 260 ? -12.732 -1.892 18.675 1.00 70.19 260 VAL A O 1
ATOM 2081 N N . ILE A 1 261 ? -14.124 -0.609 19.912 1.00 77.25 261 ILE A N 1
ATOM 2082 C CA . ILE A 1 261 ? -15.208 -1.576 20.030 1.00 77.25 261 ILE A CA 1
ATOM 2083 C C . ILE A 1 261 ? -16.208 -1.290 18.914 1.00 77.25 261 ILE A C 1
ATOM 2085 O O . ILE A 1 261 ? -16.854 -0.242 18.904 1.00 77.25 261 ILE A O 1
ATOM 2089 N N . ILE A 1 262 ? -16.325 -2.214 17.966 1.00 80.62 262 ILE A N 1
ATOM 2090 C CA . ILE A 1 262 ? -17.267 -2.122 16.848 1.00 80.62 262 ILE A CA 1
ATOM 2091 C C . ILE A 1 262 ? -18.184 -3.342 16.914 1.00 80.62 262 ILE A C 1
ATOM 2093 O O . ILE A 1 262 ? -17.677 -4.463 16.929 1.00 80.62 262 ILE A O 1
ATOM 2097 N N . PRO A 1 263 ? -19.519 -3.188 16.919 1.00 85.94 263 PRO A N 1
ATOM 2098 C CA . PRO A 1 263 ? -20.412 -4.334 16.779 1.00 85.94 263 PRO A CA 1
ATOM 2099 C C . PRO A 1 263 ? -20.051 -5.130 15.519 1.00 85.94 263 PRO A C 1
ATOM 2101 O O . PRO A 1 263 ? -19.881 -4.544 14.449 1.00 85.94 263 PRO A O 1
ATOM 2104 N N . LEU A 1 264 ? -19.945 -6.458 15.618 1.00 85.44 264 LEU A N 1
ATOM 2105 C CA . LEU A 1 264 ? -19.495 -7.313 14.512 1.00 85.44 264 LEU A CA 1
ATOM 2106 C C . LEU A 1 264 ? -20.325 -7.084 13.246 1.00 85.44 264 LEU A C 1
ATOM 2108 O O . LEU A 1 264 ? -19.762 -6.976 12.161 1.00 85.44 264 LEU A O 1
ATOM 2112 N N . LYS A 1 265 ? -21.652 -6.954 13.387 1.00 88.25 265 LYS A N 1
ATOM 2113 C CA . LYS A 1 265 ? -22.555 -6.640 12.269 1.00 88.25 265 LYS A CA 1
ATOM 2114 C C . LYS A 1 265 ? -22.119 -5.355 11.555 1.00 88.25 265 LYS A C 1
ATOM 2116 O O . LYS A 1 265 ? -21.973 -5.350 10.338 1.00 88.25 265 LYS A O 1
ATOM 2121 N N . THR A 1 266 ? -21.849 -4.290 12.308 1.00 87.62 266 THR A N 1
ATOM 2122 C CA . THR A 1 266 ? -21.380 -3.006 11.769 1.00 87.62 266 THR A CA 1
ATOM 2123 C C . THR A 1 266 ? -20.020 -3.146 11.091 1.00 87.62 266 THR A C 1
ATOM 2125 O O . THR A 1 266 ? -19.853 -2.657 9.978 1.00 87.62 266 THR A O 1
ATOM 2128 N N . GLY A 1 267 ? -19.072 -3.859 11.708 1.00 86.25 267 GLY A N 1
ATOM 2129 C CA . GLY A 1 267 ? -17.759 -4.125 11.111 1.00 86.25 267 GLY A CA 1
ATOM 2130 C C . GLY A 1 267 ? -17.859 -4.875 9.780 1.00 86.25 267 GLY A C 1
ATOM 2131 O O . GLY A 1 267 ? -17.268 -4.454 8.789 1.00 86.25 267 GLY A O 1
ATOM 2132 N N . LEU A 1 268 ? -18.682 -5.927 9.724 1.00 89.69 268 LEU A N 1
ATOM 2133 C CA . LEU A 1 268 ? -18.958 -6.675 8.494 1.00 89.69 268 LEU A CA 1
ATOM 2134 C C . LEU A 1 268 ? -19.648 -5.810 7.432 1.00 89.69 268 LEU A C 1
ATOM 2136 O O . LEU A 1 268 ? -19.324 -5.936 6.257 1.00 89.69 268 LEU A O 1
ATOM 2140 N N . HIS A 1 269 ? -20.560 -4.912 7.815 1.00 91.62 269 HIS A N 1
ATOM 2141 C CA . HIS A 1 269 ? -21.176 -3.973 6.874 1.00 91.62 269 HIS A CA 1
ATOM 2142 C C . HIS A 1 269 ? -20.174 -2.962 6.314 1.00 91.62 269 HIS A C 1
ATOM 2144 O O . HIS A 1 269 ? -20.210 -2.691 5.116 1.00 91.62 269 HIS A O 1
ATOM 2150 N N . ILE A 1 270 ? -19.288 -2.414 7.150 1.00 90.38 270 ILE A N 1
ATOM 2151 C CA . ILE A 1 270 ? -18.239 -1.483 6.712 1.00 90.38 270 ILE A CA 1
ATOM 2152 C C . ILE A 1 270 ? -17.309 -2.187 5.724 1.00 90.38 270 ILE A C 1
ATOM 2154 O O . ILE A 1 270 ? -17.112 -1.690 4.619 1.00 90.38 270 ILE A O 1
ATOM 2158 N N . VAL A 1 271 ? -16.803 -3.369 6.080 1.00 91.75 271 VAL A N 1
ATOM 2159 C CA . VAL A 1 271 ? -15.891 -4.130 5.216 1.00 91.75 271 VAL A CA 1
ATOM 2160 C C . VAL A 1 271 ? -16.588 -4.612 3.952 1.00 91.75 271 VAL A C 1
ATOM 2162 O O . VAL A 1 271 ? -16.036 -4.459 2.872 1.00 91.75 271 VAL A O 1
ATOM 2165 N N . GLY A 1 272 ? -17.823 -5.108 4.044 1.00 93.25 272 GLY A N 1
ATOM 2166 C CA . GLY A 1 272 ? -18.603 -5.514 2.874 1.00 93.25 272 GLY A CA 1
ATOM 2167 C C . GLY A 1 272 ? -18.860 -4.358 1.904 1.00 93.25 272 GLY A C 1
ATOM 2168 O O . GLY A 1 272 ? -18.713 -4.531 0.697 1.00 93.25 272 GLY A O 1
ATOM 2169 N N . ARG A 1 273 ? -19.183 -3.159 2.412 1.00 94.50 273 ARG A N 1
ATOM 2170 C CA . ARG A 1 273 ? -19.321 -1.950 1.581 1.00 94.50 273 ARG A CA 1
ATOM 2171 C C . ARG A 1 273 ? -17.986 -1.508 0.989 1.00 94.50 273 ARG A C 1
ATOM 2173 O O . ARG A 1 273 ? -17.957 -1.156 -0.182 1.00 94.50 273 ARG A O 1
ATOM 2180 N N . GLY A 1 274 ? -16.904 -1.552 1.765 1.00 92.81 274 GLY A N 1
ATOM 2181 C CA . GLY A 1 274 ? -15.557 -1.240 1.284 1.00 92.81 274 GLY A CA 1
ATOM 2182 C C . GLY A 1 274 ? -15.135 -2.165 0.143 1.00 92.81 274 GLY A C 1
ATOM 2183 O O . GLY A 1 274 ? -14.762 -1.687 -0.921 1.00 92.81 274 GLY A O 1
ATOM 2184 N N . VAL A 1 275 ? -15.299 -3.479 0.319 1.00 95.00 275 VAL A N 1
ATOM 2185 C CA . VAL A 1 275 ? -15.062 -4.487 -0.726 1.00 95.00 275 VAL A CA 1
ATOM 2186 C C . VAL A 1 275 ? -15.936 -4.222 -1.953 1.00 95.00 275 VAL A C 1
ATOM 2188 O O . VAL A 1 275 ? -15.434 -4.259 -3.068 1.00 95.00 275 VAL A O 1
ATOM 2191 N N . LEU A 1 276 ? -17.221 -3.898 -1.785 1.00 95.56 276 LEU A N 1
ATOM 2192 C CA . LEU A 1 276 ? -18.086 -3.571 -2.922 1.00 95.56 276 LEU A CA 1
ATOM 2193 C C . LEU A 1 276 ? -17.601 -2.328 -3.684 1.00 95.56 276 LEU A C 1
ATOM 2195 O O . LEU A 1 276 ? -17.547 -2.358 -4.908 1.00 95.56 276 LEU A O 1
ATOM 2199 N N . ILE A 1 277 ? -17.238 -1.253 -2.978 1.00 95.06 277 ILE A N 1
ATOM 2200 C CA . ILE A 1 277 ? -16.729 -0.013 -3.588 1.00 95.06 277 ILE A CA 1
ATOM 2201 C C . ILE A 1 277 ? -15.424 -0.283 -4.341 1.00 95.06 277 ILE A C 1
ATOM 2203 O O . ILE A 1 277 ? -15.291 0.148 -5.482 1.00 95.06 277 ILE A O 1
ATOM 2207 N N . LEU A 1 278 ? -14.494 -1.031 -3.741 1.00 94.00 278 LEU A N 1
ATOM 2208 C CA . LEU A 1 278 ? -13.243 -1.423 -4.392 1.00 94.00 278 LEU A CA 1
ATOM 2209 C C . LEU A 1 278 ? -13.500 -2.294 -5.628 1.00 94.00 278 LEU A C 1
ATOM 2211 O O . LEU A 1 278 ? -12.895 -2.063 -6.667 1.00 94.00 278 LEU A O 1
ATOM 2215 N N . GLY A 1 279 ? -14.436 -3.242 -5.549 1.00 94.19 279 GLY A N 1
ATOM 2216 C CA . GLY A 1 279 ? -14.810 -4.091 -6.682 1.00 94.19 279 GLY A CA 1
ATOM 2217 C C . GLY A 1 279 ? -15.429 -3.293 -7.830 1.00 94.19 279 GLY A C 1
ATOM 2218 O O . GLY A 1 279 ? -15.053 -3.485 -8.983 1.00 94.19 279 GLY A O 1
ATOM 2219 N N . LEU A 1 280 ? -16.327 -2.350 -7.524 1.00 94.69 280 LEU A N 1
ATOM 2220 C CA . LEU A 1 280 ? -16.889 -1.432 -8.518 1.00 94.69 280 LEU A CA 1
ATOM 2221 C C . LEU A 1 280 ? -15.809 -0.529 -9.125 1.00 94.69 280 LEU A C 1
ATOM 2223 O O . LEU A 1 280 ? -15.800 -0.342 -10.337 1.00 94.69 280 LEU A O 1
ATOM 2227 N N . GLY A 1 281 ? -14.883 -0.015 -8.312 1.00 92.62 281 GLY A N 1
ATOM 2228 C CA . GLY A 1 281 ? -13.732 0.757 -8.783 1.00 92.62 281 GLY A CA 1
ATOM 2229 C C . GLY A 1 281 ? -12.868 -0.040 -9.758 1.00 92.62 281 GLY A C 1
ATOM 2230 O O . GLY A 1 281 ? -12.607 0.427 -10.861 1.00 92.62 281 GLY A O 1
ATOM 2231 N N . MET A 1 282 ? -12.512 -1.278 -9.407 1.00 91.81 282 MET A N 1
ATOM 2232 C CA . MET A 1 282 ? -11.743 -2.168 -10.279 1.00 91.81 282 MET A CA 1
ATOM 2233 C C . MET A 1 282 ? -12.472 -2.446 -11.596 1.00 91.81 282 MET A C 1
ATOM 2235 O O . MET A 1 282 ? -11.861 -2.388 -12.661 1.00 91.81 282 MET A O 1
ATOM 2239 N N . MET A 1 283 ? -13.782 -2.712 -11.544 1.00 91.19 283 MET A N 1
ATOM 2240 C CA . MET A 1 283 ? -14.597 -2.905 -12.747 1.00 91.19 283 MET A CA 1
ATOM 2241 C C . MET A 1 283 ? -14.607 -1.656 -13.630 1.00 91.19 283 MET A C 1
ATOM 2243 O O . MET A 1 283 ? -14.453 -1.780 -14.840 1.00 91.19 283 MET A O 1
ATOM 2247 N N . LEU A 1 284 ? -14.754 -0.464 -13.045 1.00 91.25 284 LEU A N 1
ATOM 2248 C CA . LEU A 1 284 ? -14.717 0.796 -13.787 1.00 91.25 284 LEU A CA 1
ATOM 2249 C C . LEU A 1 284 ? -13.365 0.997 -14.479 1.00 91.25 284 LEU A C 1
ATOM 2251 O O . LEU A 1 284 ? -13.351 1.263 -15.677 1.00 91.25 284 LEU A O 1
ATOM 2255 N N . ILE A 1 285 ? -12.249 0.791 -13.773 1.00 88.12 285 ILE A N 1
ATOM 2256 C CA . ILE A 1 285 ? -10.898 0.880 -14.355 1.00 88.12 285 ILE A CA 1
ATOM 2257 C C . ILE A 1 285 ? -10.733 -0.107 -15.516 1.00 88.12 285 ILE A C 1
ATOM 2259 O O . ILE A 1 285 ? -10.282 0.273 -16.595 1.00 88.12 285 ILE A O 1
ATOM 2263 N N . GLN A 1 286 ? -11.174 -1.355 -15.345 1.00 86.62 286 GLN A N 1
ATOM 2264 C CA . GLN A 1 286 ? -11.122 -2.349 -16.419 1.00 86.62 286 GLN A CA 1
ATOM 2265 C C . GLN A 1 286 ? -12.001 -1.972 -17.619 1.00 86.62 286 GLN A C 1
ATOM 2267 O O . GLN A 1 286 ? -11.616 -2.242 -18.755 1.00 86.62 286 GLN A O 1
ATOM 2272 N N . MET A 1 287 ? -13.168 -1.365 -17.386 1.00 86.50 287 MET A N 1
ATOM 2273 C CA . MET A 1 287 ? -14.076 -0.901 -18.442 1.00 86.50 287 MET A CA 1
ATOM 2274 C C . MET A 1 287 ? -13.548 0.328 -19.183 1.00 86.50 287 MET A C 1
ATOM 2276 O O . MET A 1 287 ? -13.853 0.484 -20.362 1.00 86.50 287 MET A O 1
ATOM 2280 N N . MET A 1 288 ? -12.757 1.180 -18.523 1.00 84.12 288 MET A N 1
ATOM 2281 C CA . MET A 1 288 ? -12.093 2.317 -19.169 1.00 84.12 288 MET A CA 1
ATOM 2282 C C . MET A 1 288 ? -11.054 1.874 -20.201 1.00 84.12 288 MET A C 1
ATOM 2284 O O . MET A 1 288 ? -10.676 2.678 -21.046 1.00 84.12 288 MET A O 1
ATOM 2288 N N . GLY A 1 289 ? -10.613 0.611 -20.162 1.00 74.38 289 GLY A N 1
ATOM 2289 C CA . GLY A 1 289 ? -9.762 0.052 -21.204 1.00 74.38 289 GLY A CA 1
ATOM 2290 C C . GLY A 1 289 ? -8.432 0.785 -21.331 1.00 74.38 289 GLY A C 1
ATOM 2291 O O . GLY A 1 289 ? -7.946 0.950 -22.441 1.00 74.38 289 GLY A O 1
ATOM 2292 N N . LEU A 1 290 ? -7.825 1.187 -20.205 1.00 71.31 290 LEU A N 1
ATOM 2293 C CA . LEU A 1 290 ? -6.499 1.830 -20.146 1.00 71.31 290 LEU A CA 1
ATOM 2294 C C . LEU A 1 290 ? -5.345 0.906 -20.613 1.00 71.31 290 LEU A C 1
ATOM 2296 O O . LEU A 1 290 ? -4.175 1.178 -20.361 1.00 71.31 290 LEU A O 1
ATOM 2300 N N . GLU A 1 291 ? -5.672 -0.208 -21.273 1.00 62.31 291 GLU A N 1
ATOM 2301 C CA . GLU A 1 291 ? -4.747 -1.184 -21.837 1.00 62.31 291 GLU A CA 1
ATOM 2302 C C . GLU A 1 291 ? -4.119 -0.641 -23.123 1.00 62.31 291 GLU A C 1
ATOM 2304 O O . GLU A 1 291 ? -4.827 -0.234 -24.040 1.00 62.31 291 GLU A O 1
ATOM 2309 N N . GLY A 1 292 ? -2.788 -0.694 -23.222 1.00 51.44 292 GLY A N 1
ATOM 2310 C CA . GLY A 1 292 ? -2.072 -0.373 -24.461 1.00 51.44 292 GLY A CA 1
ATOM 2311 C C . GLY A 1 292 ? -1.572 1.066 -24.582 1.00 51.44 292 GLY A C 1
ATOM 2312 O O . GLY A 1 292 ? -1.074 1.436 -25.643 1.00 51.44 292 GLY A O 1
ATOM 2313 N N . ILE A 1 293 ? -1.654 1.861 -23.514 1.00 56.44 293 ILE A N 1
ATOM 2314 C CA . ILE A 1 293 ? -0.842 3.072 -23.405 1.00 56.44 293 ILE A CA 1
ATOM 2315 C C . ILE A 1 293 ? 0.604 2.614 -23.163 1.00 56.44 293 ILE A C 1
ATOM 2317 O O . ILE A 1 293 ? 0.873 1.946 -22.168 1.00 56.44 293 ILE A O 1
ATOM 2321 N N . ALA A 1 294 ? 1.474 2.837 -24.150 1.00 42.72 294 ALA A N 1
ATOM 2322 C CA . ALA A 1 294 ? 2.867 2.409 -24.121 1.00 42.72 294 ALA A CA 1
ATOM 2323 C C . ALA A 1 294 ? 3.694 3.344 -23.226 1.00 42.72 294 ALA A C 1
ATOM 2325 O O . ALA A 1 294 ? 3.709 4.547 -23.471 1.00 42.72 294 ALA A O 1
ATOM 2326 N N . GLY A 1 295 ? 4.391 2.764 -22.252 1.00 51.72 295 GLY A N 1
ATOM 2327 C CA . GLY A 1 295 ? 5.205 3.445 -21.246 1.00 51.72 295 GLY A CA 1
ATOM 2328 C C . GLY A 1 295 ? 5.519 2.476 -20.105 1.00 51.72 295 GLY A C 1
ATOM 2329 O O . GLY A 1 295 ? 4.910 1.401 -20.041 1.00 51.72 295 GLY A O 1
ATOM 2330 N N . ASP A 1 296 ? 6.466 2.821 -19.235 1.00 56.03 296 ASP A N 1
ATOM 2331 C CA . ASP A 1 296 ? 6.758 2.070 -18.004 1.00 56.03 296 ASP A CA 1
ATOM 2332 C C . ASP A 1 296 ? 5.710 2.394 -16.920 1.00 56.03 296 ASP A C 1
ATOM 2334 O O . ASP A 1 296 ? 6.039 2.625 -15.770 1.00 56.03 296 ASP A O 1
ATOM 2338 N N . ASP A 1 297 ? 4.435 2.459 -17.322 1.00 68.31 297 ASP A N 1
ATOM 2339 C CA . ASP A 1 297 ? 3.364 3.081 -16.546 1.00 68.31 297 ASP A CA 1
ATOM 2340 C C . ASP A 1 297 ? 2.714 2.058 -15.586 1.00 68.31 297 ASP A C 1
ATOM 2342 O O . ASP A 1 297 ? 2.413 0.911 -15.954 1.00 68.31 297 ASP A O 1
ATOM 2346 N N . GLY A 1 298 ? 2.387 2.478 -14.369 1.00 79.44 298 GLY A N 1
ATOM 2347 C CA . GLY A 1 298 ? 1.846 1.700 -13.258 1.00 79.44 298 GLY A CA 1
ATOM 2348 C C . GLY A 1 298 ? 0.564 0.973 -13.637 1.00 79.44 298 GLY A C 1
ATOM 2349 O O . GLY A 1 298 ? -0.145 1.383 -14.551 1.00 79.44 298 GLY A O 1
ATOM 2350 N N . ILE A 1 299 ? 0.227 -0.132 -12.976 1.00 88.19 299 ILE A N 1
ATOM 2351 C CA . ILE A 1 299 ? -0.947 -0.957 -13.314 1.00 88.19 299 ILE A CA 1
ATOM 2352 C C . ILE A 1 299 ? -2.049 -0.737 -12.263 1.00 88.19 299 ILE A C 1
ATOM 2354 O O . ILE A 1 299 ? -2.040 -1.402 -11.218 1.00 88.19 299 ILE A O 1
ATOM 2358 N N . PRO A 1 300 ? -3.056 0.129 -12.516 1.00 90.69 300 PRO A N 1
ATOM 2359 C CA . PRO A 1 300 ? -4.023 0.493 -11.483 1.00 90.69 300 PRO A CA 1
ATOM 2360 C C . PRO A 1 300 ? -4.871 -0.695 -11.025 1.00 90.69 300 PRO A C 1
ATOM 2362 O O . PRO A 1 300 ? -5.303 -0.750 -9.873 1.00 90.69 300 PRO A O 1
ATOM 2365 N N . GLU A 1 301 ? -5.090 -1.696 -11.883 1.00 90.88 301 GLU A N 1
ATOM 2366 C CA . GLU A 1 301 ? -5.805 -2.912 -11.494 1.00 90.88 301 GLU A CA 1
ATOM 2367 C C . GLU A 1 301 ? -5.106 -3.673 -10.368 1.00 90.88 301 GLU A C 1
ATOM 2369 O O . GLU A 1 301 ? -5.792 -4.247 -9.524 1.00 90.88 301 GLU A O 1
ATOM 2374 N N . ASN A 1 302 ? -3.770 -3.655 -10.316 1.00 92.12 302 ASN A N 1
ATOM 2375 C CA . ASN A 1 302 ? -2.991 -4.378 -9.308 1.00 92.12 302 ASN A CA 1
ATOM 2376 C C . ASN A 1 302 ? -3.172 -3.805 -7.897 1.00 92.12 302 ASN A C 1
ATOM 2378 O O . ASN A 1 302 ? -2.991 -4.529 -6.912 1.00 92.12 302 ASN A O 1
ATOM 2382 N N . TRP A 1 303 ? -3.595 -2.544 -7.780 1.00 95.25 303 TRP A N 1
ATOM 2383 C CA . TRP A 1 303 ? -3.796 -1.893 -6.489 1.00 95.25 303 TRP A CA 1
ATOM 2384 C C . TRP A 1 303 ? -4.917 -2.547 -5.682 1.00 95.25 303 TRP A C 1
ATOM 2386 O O . TRP A 1 303 ? -4.768 -2.781 -4.483 1.00 95.25 303 TRP A O 1
ATOM 2396 N N . PHE A 1 304 ? -6.017 -2.931 -6.333 1.00 95.56 304 PHE A N 1
ATOM 2397 C CA . PHE A 1 304 ? -7.195 -3.474 -5.652 1.00 95.56 304 PHE A CA 1
ATOM 2398 C C . PHE A 1 304 ? -6.924 -4.788 -4.891 1.00 95.56 304 PHE A C 1
ATOM 2400 O O . PHE A 1 304 ? -7.187 -4.832 -3.682 1.00 95.56 304 PHE A O 1
ATOM 2407 N N . PRO A 1 305 ? -6.403 -5.867 -5.515 1.00 95.31 305 PRO A N 1
ATOM 2408 C CA . PRO A 1 305 ? -6.056 -7.076 -4.775 1.00 95.31 305 PRO A CA 1
ATOM 2409 C C . PRO A 1 305 ? -4.872 -6.852 -3.832 1.00 95.31 305 PRO A C 1
ATOM 2411 O O . PRO A 1 305 ? -4.848 -7.466 -2.766 1.00 95.31 305 PRO A O 1
ATOM 2414 N N . SER A 1 306 ? -3.935 -5.952 -4.161 1.00 96.56 306 SER A N 1
ATOM 2415 C CA . SER A 1 306 ? -2.818 -5.625 -3.270 1.00 96.56 306 SER A CA 1
ATOM 2416 C C . SER A 1 306 ? -3.299 -5.030 -1.944 1.00 96.56 306 SER A C 1
ATOM 2418 O O . SER A 1 306 ? -2.929 -5.521 -0.874 1.00 96.56 306 SER A O 1
ATOM 2420 N N . VAL A 1 307 ? -4.212 -4.056 -1.994 1.00 97.25 307 VAL A N 1
ATOM 2421 C CA . VAL A 1 307 ? -4.804 -3.436 -0.803 1.00 97.25 307 VAL A CA 1
ATOM 2422 C C . VAL A 1 307 ? -5.650 -4.426 -0.003 1.00 97.25 307 VAL A C 1
ATOM 2424 O O . VAL A 1 307 ? -5.572 -4.469 1.226 1.00 97.25 307 VAL A O 1
ATOM 2427 N N . LEU A 1 308 ? -6.444 -5.279 -0.652 1.00 97.25 308 LEU A N 1
ATOM 2428 C CA . LEU A 1 308 ? -7.184 -6.303 0.092 1.00 97.25 308 LEU A CA 1
ATOM 2429 C C . LEU A 1 308 ? -6.247 -7.299 0.784 1.00 97.25 308 LEU A C 1
ATOM 2431 O O . LEU A 1 308 ? -6.516 -7.710 1.918 1.00 97.25 308 LEU A O 1
ATOM 2435 N N . ALA A 1 309 ? -5.144 -7.669 0.138 1.00 97.81 309 ALA A N 1
ATOM 2436 C CA . ALA A 1 309 ? -4.153 -8.575 0.696 1.00 97.81 309 ALA A CA 1
ATOM 2437 C C . ALA A 1 309 ? -3.386 -7.940 1.873 1.00 97.81 309 ALA A C 1
ATOM 2439 O O . ALA A 1 309 ? -3.213 -8.600 2.904 1.00 97.81 309 ALA A O 1
ATOM 2440 N N . ILE A 1 310 ? -3.026 -6.649 1.809 1.00 97.25 310 ILE A N 1
ATOM 2441 C CA . ILE A 1 310 ? -2.382 -5.970 2.947 1.00 97.25 310 ILE A CA 1
ATOM 2442 C C . ILE A 1 310 ? -3.346 -5.801 4.129 1.00 97.25 310 ILE A C 1
ATOM 2444 O O . ILE A 1 310 ? -2.972 -6.089 5.266 1.00 97.25 310 ILE A O 1
ATOM 2448 N N . ILE A 1 311 ? -4.618 -5.455 3.888 1.00 96.56 311 ILE A N 1
ATOM 2449 C CA . ILE A 1 311 ? -5.641 -5.397 4.949 1.00 96.56 311 ILE A CA 1
ATOM 2450 C C . ILE A 1 311 ? -5.839 -6.784 5.575 1.00 96.56 311 ILE A C 1
ATOM 2452 O O . ILE A 1 311 ? -5.917 -6.909 6.797 1.00 96.56 311 ILE A O 1
ATOM 2456 N N . THR A 1 312 ? -5.876 -7.838 4.756 1.00 97.25 312 THR A N 1
ATOM 2457 C CA . THR A 1 312 ? -5.958 -9.233 5.222 1.00 97.25 312 THR A CA 1
ATOM 2458 C C . THR A 1 312 ? -4.774 -9.583 6.123 1.00 97.25 312 THR A C 1
ATOM 2460 O O . THR A 1 312 ? -4.969 -10.192 7.179 1.00 97.25 312 THR A O 1
ATOM 2463 N N . SER A 1 313 ? -3.564 -9.151 5.758 1.00 97.38 313 SER A N 1
ATOM 2464 C CA . SER A 1 313 ? -2.364 -9.319 6.581 1.00 97.38 313 SER A CA 1
ATOM 2465 C C . SER A 1 313 ? -2.491 -8.622 7.937 1.00 97.38 313 SER A C 1
ATOM 2467 O O . SER A 1 313 ? -2.310 -9.262 8.977 1.00 97.38 313 SER A O 1
ATOM 2469 N N . LEU A 1 314 ? -2.920 -7.357 7.954 1.00 93.56 314 LEU A N 1
ATOM 2470 C CA . LEU A 1 314 ? -3.135 -6.595 9.189 1.00 93.56 314 LEU A CA 1
ATOM 2471 C C . LEU A 1 314 ? -4.184 -7.250 10.102 1.00 93.56 314 LEU A C 1
ATOM 2473 O O . LEU A 1 314 ? -3.975 -7.364 11.311 1.00 93.56 314 LEU A O 1
ATOM 2477 N N . VAL A 1 315 ? -5.290 -7.747 9.538 1.00 93.25 315 VAL A N 1
ATOM 2478 C CA . VAL A 1 315 ? -6.319 -8.481 10.297 1.00 93.25 315 VAL A CA 1
ATOM 2479 C C . VAL A 1 315 ? -5.761 -9.785 10.875 1.00 93.25 315 VAL A C 1
ATOM 2481 O O . VAL A 1 315 ? -6.064 -10.125 12.019 1.00 93.25 315 VAL A O 1
ATOM 2484 N N . CYS A 1 316 ? -4.922 -10.506 10.131 1.00 95.12 316 CYS A N 1
ATOM 2485 C CA . CYS A 1 316 ? -4.269 -11.724 10.615 1.00 95.12 316 CYS A CA 1
ATOM 2486 C C . CYS A 1 316 ? -3.291 -11.456 11.767 1.00 95.12 316 CYS A C 1
ATOM 2488 O O . CYS A 1 316 ? -3.279 -12.205 12.746 1.00 95.12 316 CYS A O 1
ATOM 2490 N N . VAL A 1 317 ? -2.515 -10.371 11.691 1.00 92.25 317 VAL A N 1
ATOM 2491 C CA . VAL A 1 317 ? -1.637 -9.923 12.785 1.00 92.25 317 VAL A CA 1
ATOM 2492 C C . VAL A 1 317 ? -2.462 -9.559 14.021 1.00 92.25 317 VAL A C 1
ATOM 2494 O O . VAL A 1 317 ? -2.134 -9.986 15.130 1.00 92.25 317 VAL A O 1
ATOM 2497 N N . GLN A 1 318 ? -3.585 -8.857 13.842 1.00 87.75 318 GLN A N 1
ATOM 2498 C CA . GLN A 1 318 ? -4.501 -8.543 14.941 1.00 87.75 318 GLN A CA 1
ATOM 2499 C C . GLN A 1 318 ? -5.098 -9.808 15.573 1.00 87.75 318 GLN A C 1
ATOM 2501 O O . GLN A 1 318 ? -5.196 -9.899 16.799 1.00 87.75 318 GLN A O 1
ATOM 2506 N N . LEU A 1 319 ? -5.479 -10.797 14.759 1.00 90.12 319 LEU A N 1
ATOM 2507 C CA . LEU A 1 319 ? -5.962 -12.093 15.238 1.00 90.12 319 LEU A CA 1
ATOM 2508 C C . LEU A 1 319 ? -4.893 -12.804 16.067 1.00 90.12 319 LEU A C 1
ATOM 2510 O O . LEU A 1 319 ? -5.203 -13.248 17.169 1.00 90.12 319 LEU A O 1
ATOM 2514 N N . TRP A 1 320 ? -3.650 -12.864 15.581 1.00 91.06 320 TRP A N 1
ATOM 2515 C CA . TRP A 1 320 ? -2.523 -13.454 16.308 1.00 91.06 320 TRP A CA 1
ATOM 2516 C C . TRP A 1 320 ? -2.297 -12.783 17.667 1.00 91.06 320 TRP A C 1
ATOM 2518 O O . TRP A 1 320 ? -2.219 -13.479 18.679 1.00 91.06 320 TRP A O 1
ATOM 2528 N N . HIS A 1 321 ? -2.275 -11.448 17.712 1.00 85.31 321 HIS A N 1
ATOM 2529 C CA . HIS A 1 321 ? -2.125 -10.694 18.962 1.00 85.31 321 HIS A CA 1
ATOM 2530 C C . HIS A 1 321 ? -3.286 -10.883 19.938 1.00 85.31 321 HIS A C 1
ATOM 2532 O O . HIS A 1 321 ? -3.082 -10.823 21.148 1.00 85.31 321 HIS A O 1
ATOM 2538 N N . SER A 1 322 ? -4.493 -11.120 19.428 1.00 83.38 322 SER A N 1
ATOM 2539 C CA . SER A 1 322 ? -5.686 -11.320 20.254 1.00 83.38 322 SER A CA 1
ATOM 2540 C C . SER A 1 322 ? -5.812 -12.756 20.780 1.00 83.38 322 SER A C 1
ATOM 2542 O O . SER A 1 322 ? -6.740 -13.043 21.532 1.00 83.38 322 SER A O 1
ATOM 2544 N N . MET A 1 323 ? -4.935 -13.688 20.383 1.00 85.69 323 MET A N 1
ATOM 2545 C CA . MET A 1 323 ? -5.063 -15.092 20.773 1.00 85.69 323 MET A CA 1
ATOM 2546 C C . MET A 1 323 ? -4.516 -15.398 22.170 1.00 85.69 323 MET A C 1
ATOM 2548 O O . MET A 1 323 ? -3.402 -14.991 22.504 1.00 85.69 323 MET A O 1
ATOM 2552 N N . PRO A 1 324 ? -5.226 -16.229 22.959 1.00 84.38 324 PRO A N 1
ATOM 2553 C CA . PRO A 1 324 ? -4.718 -16.697 24.238 1.00 84.38 324 PRO A CA 1
ATOM 2554 C C . PRO A 1 324 ? -3.566 -17.710 24.050 1.00 84.38 324 PRO A C 1
ATOM 2556 O O . PRO A 1 324 ? -3.547 -18.446 23.051 1.00 84.38 324 PRO A O 1
ATOM 2559 N N . PRO A 1 325 ? -2.631 -17.830 25.017 1.00 84.38 325 PRO A N 1
ATOM 2560 C CA . PRO A 1 325 ? -1.455 -18.701 24.909 1.00 84.38 325 PRO A CA 1
ATOM 2561 C C . PRO A 1 325 ? -1.769 -20.168 24.580 1.00 84.38 325 PRO A C 1
ATOM 2563 O O . PRO A 1 325 ? -1.008 -20.818 23.864 1.00 84.38 325 PRO A O 1
ATOM 2566 N N . GLN A 1 326 ? -2.909 -20.694 25.037 1.00 86.25 326 GLN A N 1
ATOM 2567 C CA . GLN A 1 326 ? -3.327 -22.081 24.798 1.00 86.25 326 GLN A CA 1
ATOM 2568 C C . GLN A 1 326 ? -3.667 -22.362 23.323 1.00 86.25 326 GLN A C 1
ATOM 2570 O O . GLN A 1 326 ? -3.709 -23.518 22.911 1.00 86.25 326 GLN A O 1
ATOM 2575 N N . ARG A 1 327 ? -3.900 -21.325 22.505 1.00 86.38 327 ARG A N 1
ATOM 2576 C CA . ARG A 1 327 ? -4.206 -21.439 21.067 1.00 86.38 327 ARG A CA 1
ATOM 2577 C C . ARG A 1 327 ? -3.082 -20.924 20.172 1.00 86.38 327 ARG A C 1
ATOM 2579 O O . ARG A 1 327 ? -3.300 -20.664 18.992 1.00 86.38 327 ARG A O 1
ATOM 2586 N N . ARG A 1 328 ? -1.856 -20.832 20.693 1.00 85.75 328 ARG A N 1
ATOM 2587 C CA . ARG A 1 328 ? -0.706 -20.250 19.982 1.00 85.75 328 ARG A CA 1
ATOM 2588 C C . ARG A 1 328 ? -0.417 -20.898 18.625 1.00 85.75 328 ARG A C 1
ATOM 2590 O O . ARG A 1 328 ? -0.032 -20.189 17.704 1.00 85.75 328 ARG A O 1
ATOM 2597 N N . LEU A 1 329 ? -0.658 -22.204 18.468 1.00 87.81 329 LEU A N 1
ATOM 2598 C CA . LEU A 1 329 ? -0.524 -22.890 17.175 1.00 87.81 329 LEU A CA 1
ATOM 2599 C C . LEU A 1 329 ? -1.500 -22.338 16.118 1.00 87.81 329 LEU A C 1
ATOM 2601 O O . LEU A 1 329 ? -1.107 -22.124 14.976 1.00 87.81 329 LEU A O 1
ATOM 2605 N N . GLN A 1 330 ? -2.750 -22.060 16.505 1.00 90.25 330 GLN A N 1
ATOM 2606 C CA . GLN A 1 330 ? -3.721 -21.401 15.624 1.00 90.25 330 GLN A CA 1
ATOM 2607 C C . GLN A 1 330 ? -3.270 -19.972 15.308 1.00 90.25 330 GLN A C 1
ATOM 2609 O O . GLN A 1 330 ? -3.384 -19.521 14.175 1.00 90.25 330 GLN A O 1
ATOM 2614 N N . GLY A 1 331 ? -2.688 -19.281 16.290 1.00 91.44 331 GLY A N 1
ATOM 2615 C CA . GLY A 1 331 ? -2.121 -17.948 16.098 1.00 91.44 331 GLY A CA 1
ATOM 2616 C C . GLY A 1 331 ? -1.018 -17.935 15.040 1.00 91.44 331 GLY A C 1
ATOM 2617 O O . GLY A 1 331 ? -1.028 -17.075 14.164 1.00 91.44 331 GLY A O 1
ATOM 2618 N N . TRP A 1 332 ? -0.099 -18.903 15.081 1.00 94.75 332 TRP A N 1
ATOM 2619 C CA . TRP A 1 332 ? 0.945 -19.050 14.063 1.00 94.75 332 TRP A CA 1
ATOM 2620 C C . TRP A 1 332 ? 0.378 -19.330 12.671 1.00 94.75 332 TRP A C 1
ATOM 2622 O O . TRP A 1 332 ? 0.932 -18.837 11.693 1.00 94.75 332 TRP A O 1
ATOM 2632 N N . LEU A 1 333 ? -0.739 -20.059 12.568 1.00 95.69 333 LEU A N 1
ATOM 2633 C CA . LEU A 1 333 ? -1.423 -20.248 11.289 1.00 95.69 333 LEU A CA 1
ATOM 2634 C C . LEU A 1 333 ? -1.940 -18.915 10.729 1.00 95.69 333 LEU A C 1
ATOM 2636 O O . LEU A 1 333 ? -1.676 -18.619 9.567 1.00 95.69 333 LEU A O 1
ATOM 2640 N N . TYR A 1 334 ? -2.619 -18.092 11.538 1.00 95.81 334 TYR A N 1
ATOM 2641 C CA . TYR A 1 334 ? -3.041 -16.757 11.089 1.00 95.81 334 TYR A CA 1
ATOM 2642 C C . TYR A 1 334 ? -1.848 -15.891 10.704 1.00 95.81 334 TYR A C 1
ATOM 2644 O O . TYR A 1 334 ? -1.899 -15.231 9.674 1.00 95.81 334 TYR A O 1
ATOM 2652 N N . LEU A 1 335 ? -0.749 -15.937 11.461 1.00 95.94 335 LEU A N 1
ATOM 2653 C CA . LEU A 1 335 ? 0.461 -15.208 11.090 1.00 95.94 335 LEU A CA 1
ATOM 2654 C C . LEU A 1 335 ? 1.040 -15.696 9.752 1.00 95.94 335 LEU A C 1
ATOM 2656 O O . LEU A 1 335 ? 1.444 -14.872 8.940 1.00 95.94 335 LEU A O 1
ATOM 2660 N N . GLY A 1 336 ? 1.021 -17.005 9.484 1.00 97.69 336 GLY A N 1
ATOM 2661 C CA . GLY A 1 336 ? 1.415 -17.572 8.190 1.00 97.69 336 GLY A CA 1
ATOM 2662 C C . GLY A 1 336 ? 0.532 -17.086 7.037 1.00 97.69 336 GLY A C 1
ATOM 2663 O O . GLY A 1 336 ? 1.042 -16.710 5.985 1.00 97.69 336 GLY A O 1
ATOM 2664 N N . VAL A 1 337 ? -0.784 -17.007 7.253 1.00 97.56 337 VAL A N 1
ATOM 2665 C CA . VAL A 1 337 ? -1.744 -16.437 6.287 1.00 97.56 337 VAL A 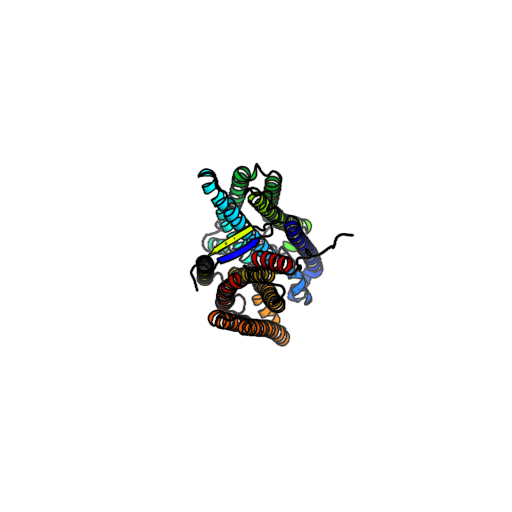CA 1
ATOM 2666 C C . VAL A 1 337 ? -1.499 -14.946 6.082 1.00 97.56 337 VAL A C 1
ATOM 2668 O O . VAL A 1 337 ? -1.558 -14.468 4.951 1.00 97.56 337 VAL A O 1
ATOM 2671 N N . GLY A 1 338 ? -1.181 -14.213 7.150 1.00 97.88 338 GLY A N 1
ATOM 2672 C CA . GLY A 1 338 ? -0.843 -12.797 7.077 1.00 97.88 338 GLY A CA 1
ATOM 2673 C C . GLY A 1 338 ? 0.451 -12.547 6.306 1.00 97.88 338 GLY A C 1
ATOM 2674 O O . GLY A 1 338 ? 0.464 -11.730 5.390 1.00 97.88 338 GLY A O 1
ATOM 2675 N N . ALA A 1 339 ? 1.508 -13.309 6.594 1.00 98.00 339 ALA A N 1
ATOM 2676 C CA . ALA A 1 339 ? 2.775 -13.246 5.869 1.00 98.00 339 ALA A CA 1
ATOM 2677 C C . ALA A 1 339 ? 2.596 -13.583 4.382 1.00 98.00 339 ALA A C 1
ATOM 2679 O O . ALA A 1 339 ? 3.104 -12.868 3.521 1.00 98.00 339 ALA A O 1
ATOM 2680 N N . PHE A 1 340 ? 1.814 -14.619 4.069 1.00 98.25 340 PHE A N 1
ATOM 2681 C CA . PHE A 1 340 ? 1.493 -14.967 2.687 1.00 98.25 340 PHE A CA 1
ATOM 2682 C C . PHE A 1 340 ? 0.640 -13.893 1.996 1.00 98.25 340 PHE A C 1
ATOM 2684 O O . PHE A 1 340 ? 0.880 -13.571 0.840 1.00 98.25 340 PHE A O 1
ATOM 2691 N N . SER A 1 341 ? -0.310 -13.270 2.697 1.00 98.31 341 SER A N 1
ATOM 2692 C CA . SER A 1 341 ? -1.104 -12.163 2.142 1.00 98.31 341 SER A CA 1
ATOM 2693 C C . SER A 1 341 ? -0.249 -10.915 1.896 1.00 98.31 341 SER A C 1
ATOM 2695 O O . SER A 1 341 ? -0.426 -10.251 0.882 1.00 98.31 341 SER A O 1
ATOM 2697 N N . LEU A 1 342 ? 0.722 -10.620 2.766 1.00 98.00 342 LEU A N 1
ATOM 2698 C CA . LEU A 1 342 ? 1.697 -9.550 2.536 1.00 98.00 342 LEU A CA 1
ATOM 2699 C C . LEU A 1 342 ? 2.564 -9.844 1.304 1.00 98.00 342 LEU A C 1
ATOM 2701 O O . LEU A 1 342 ? 2.753 -8.962 0.472 1.00 98.00 342 LEU A O 1
ATOM 2705 N N . LEU A 1 343 ? 3.026 -11.090 1.156 1.00 97.25 343 LEU A N 1
ATOM 2706 C CA . LEU A 1 343 ? 3.738 -11.534 -0.043 1.00 97.25 343 LEU A CA 1
ATOM 2707 C C . LEU A 1 343 ? 2.876 -11.358 -1.298 1.00 97.25 343 LEU A C 1
ATOM 2709 O O . LEU A 1 343 ? 3.376 -10.861 -2.298 1.00 97.25 343 LEU A O 1
ATOM 2713 N N . MET A 1 344 ? 1.591 -11.719 -1.254 1.00 96.81 344 MET A N 1
ATOM 2714 C CA . MET A 1 344 ? 0.691 -11.532 -2.396 1.00 96.81 344 MET A CA 1
ATOM 2715 C C . MET A 1 344 ? 0.410 -10.052 -2.688 1.00 96.81 344 MET A C 1
ATOM 2717 O O . MET A 1 344 ? 0.296 -9.679 -3.851 1.00 96.81 344 MET A O 1
ATOM 2721 N N . SER A 1 345 ? 0.340 -9.195 -1.665 1.00 97.69 345 SER A N 1
ATOM 2722 C CA . SER A 1 345 ? 0.258 -7.741 -1.853 1.00 97.69 345 SER A CA 1
ATOM 2723 C C . SER A 1 345 ? 1.475 -7.221 -2.619 1.00 97.69 345 SER A C 1
ATOM 2725 O O . SER A 1 345 ? 1.310 -6.560 -3.644 1.00 97.69 345 SER A O 1
ATOM 2727 N N . ALA A 1 346 ? 2.680 -7.604 -2.185 1.00 96.56 346 ALA A N 1
ATOM 2728 C CA . ALA A 1 346 ? 3.922 -7.274 -2.877 1.00 96.56 346 ALA A CA 1
ATOM 2729 C C . ALA A 1 346 ? 3.976 -7.870 -4.288 1.00 96.56 346 ALA A C 1
ATOM 2731 O O . ALA A 1 346 ? 4.380 -7.189 -5.218 1.00 96.56 346 ALA A O 1
ATOM 2732 N N . TYR A 1 347 ? 3.517 -9.110 -4.470 1.00 93.56 347 TYR A N 1
ATOM 2733 C CA . TYR A 1 347 ? 3.462 -9.779 -5.769 1.00 93.56 347 TYR A CA 1
ATOM 2734 C C . TYR A 1 347 ? 2.629 -8.985 -6.783 1.00 93.56 347 TYR A C 1
ATOM 2736 O O . TYR A 1 347 ? 3.101 -8.716 -7.883 1.00 93.56 347 TYR A O 1
ATOM 2744 N N . TYR A 1 348 ? 1.412 -8.568 -6.420 1.00 92.62 348 TYR A N 1
ATOM 2745 C CA . TYR A 1 348 ? 0.596 -7.753 -7.322 1.00 92.62 348 TYR A CA 1
ATOM 2746 C C . TYR A 1 348 ? 1.178 -6.354 -7.507 1.00 92.62 348 TYR A C 1
ATOM 2748 O O . TYR A 1 348 ? 1.245 -5.876 -8.635 1.00 92.62 348 TYR A O 1
ATOM 2756 N N . GLY A 1 349 ? 1.609 -5.709 -6.421 1.00 91.69 349 GLY A N 1
ATOM 2757 C CA . GLY A 1 349 ? 2.122 -4.345 -6.480 1.00 91.69 349 GLY A CA 1
ATOM 2758 C C . GLY A 1 349 ? 3.398 -4.204 -7.303 1.00 91.69 349 GLY A C 1
ATOM 2759 O O . GLY A 1 349 ? 3.510 -3.296 -8.111 1.00 91.69 349 GLY A O 1
ATOM 2760 N N . ALA A 1 350 ? 4.315 -5.157 -7.176 1.00 91.19 350 ALA A N 1
ATOM 2761 C CA . ALA A 1 350 ? 5.563 -5.196 -7.927 1.00 91.19 350 ALA A CA 1
ATOM 2762 C C . ALA A 1 350 ? 5.392 -5.689 -9.375 1.00 91.19 350 ALA A C 1
ATOM 2764 O O . ALA A 1 350 ? 6.323 -6.251 -9.948 1.00 91.19 350 ALA A O 1
ATOM 2765 N N . GLY A 1 351 ? 4.176 -5.615 -9.929 1.00 88.44 351 GLY A N 1
ATOM 2766 C CA . GLY A 1 351 ? 3.892 -6.010 -11.306 1.00 88.44 351 GLY A CA 1
ATOM 2767 C C . GLY A 1 351 ? 4.244 -7.461 -11.642 1.00 88.44 351 GLY A C 1
ATOM 2768 O O . GLY A 1 351 ? 4.329 -7.799 -12.822 1.00 88.44 351 GLY A O 1
ATOM 2769 N N . MET A 1 352 ? 4.452 -8.345 -10.653 1.00 86.38 352 MET A N 1
ATOM 2770 C CA . MET A 1 352 ? 4.975 -9.698 -10.885 1.00 86.38 352 MET A CA 1
ATOM 2771 C C . MET A 1 352 ? 4.137 -10.535 -11.858 1.00 86.38 352 MET A C 1
ATOM 2773 O O . MET A 1 352 ? 4.741 -11.341 -12.564 1.00 86.38 352 MET A O 1
ATOM 2777 N N . PRO A 1 353 ? 2.801 -10.372 -11.984 1.00 83.75 353 PRO A N 1
ATOM 2778 C CA . PRO A 1 353 ? 2.053 -11.000 -13.073 1.00 83.75 353 PRO A CA 1
ATOM 2779 C C . PRO A 1 353 ? 2.606 -10.682 -14.473 1.00 83.75 353 PRO A C 1
ATOM 2781 O O . PRO A 1 353 ? 2.656 -11.576 -15.316 1.00 83.75 353 PRO A O 1
ATOM 2784 N N . GLY A 1 354 ? 3.064 -9.448 -14.709 1.00 78.50 354 GLY A N 1
ATOM 2785 C CA . GLY A 1 354 ? 3.727 -9.030 -15.946 1.00 78.50 354 GLY A CA 1
ATOM 2786 C C . GLY A 1 354 ? 5.083 -9.712 -16.113 1.00 78.50 354 GLY A C 1
ATOM 2787 O O . GLY A 1 3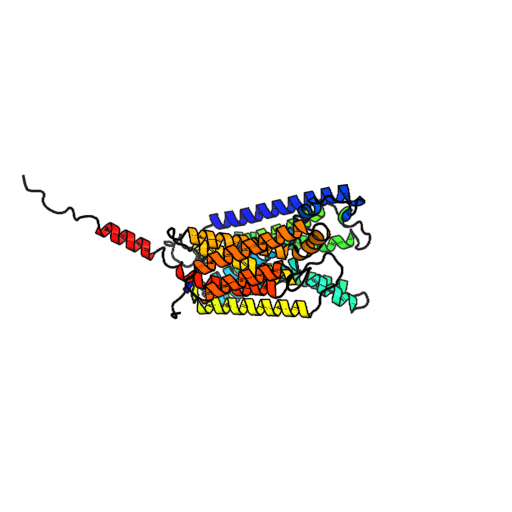54 ? 5.277 -10.457 -17.073 1.00 78.50 354 GLY A O 1
ATOM 2788 N N . TRP A 1 355 ? 5.970 -9.578 -15.123 1.00 77.88 355 TRP A N 1
ATOM 2789 C CA . TRP A 1 355 ? 7.293 -10.225 -15.104 1.00 77.88 355 TRP A CA 1
ATOM 2790 C C . TRP A 1 355 ? 7.226 -11.749 -15.254 1.00 77.88 355 TRP A C 1
ATOM 2792 O O . TRP A 1 355 ? 8.086 -12.380 -15.869 1.00 77.88 355 TRP A O 1
ATOM 2802 N N . ARG A 1 356 ? 6.174 -12.364 -14.711 1.00 75.50 356 ARG A N 1
ATOM 2803 C CA . ARG A 1 356 ? 5.898 -13.791 -14.845 1.00 75.50 356 ARG A CA 1
ATOM 2804 C C . ARG A 1 356 ? 5.788 -14.185 -16.312 1.00 75.50 356 ARG A C 1
ATOM 2806 O O . ARG A 1 356 ? 6.355 -15.206 -16.682 1.00 75.50 356 ARG A O 1
ATOM 2813 N N . SER A 1 357 ? 5.086 -13.419 -17.144 1.00 72.06 357 SER A N 1
ATOM 2814 C CA . SER A 1 357 ? 4.933 -13.751 -18.566 1.00 72.06 357 SER A CA 1
ATOM 2815 C C . SER A 1 357 ? 6.290 -13.864 -19.279 1.00 72.06 357 SER A C 1
ATOM 2817 O O . SER A 1 357 ? 6.524 -14.842 -19.994 1.00 72.06 357 SER A O 1
ATOM 2819 N N . ASP A 1 358 ? 7.226 -12.966 -18.963 1.00 74.56 358 ASP A N 1
ATOM 2820 C CA . ASP A 1 358 ? 8.596 -13.002 -19.474 1.00 74.56 358 ASP A CA 1
ATOM 2821 C C . ASP A 1 358 ? 9.372 -14.202 -18.932 1.00 74.56 358 ASP A C 1
ATOM 2823 O O . ASP A 1 358 ? 10.027 -14.916 -19.696 1.00 74.56 358 ASP A O 1
ATOM 2827 N N . ILE A 1 359 ? 9.272 -14.486 -17.628 1.00 74.94 359 ILE A N 1
ATOM 2828 C CA . ILE A 1 359 ? 9.904 -15.664 -17.010 1.00 74.94 359 ILE A CA 1
ATOM 2829 C C . ILE A 1 359 ? 9.390 -16.951 -17.659 1.00 74.94 359 ILE A C 1
ATOM 2831 O O . ILE A 1 359 ? 10.180 -17.851 -17.938 1.00 74.94 359 ILE A O 1
ATOM 2835 N N . TRP A 1 360 ? 8.090 -17.051 -17.934 1.00 75.81 360 TRP A N 1
ATOM 2836 C CA . TRP A 1 360 ? 7.494 -18.192 -18.629 1.00 75.81 360 TRP A CA 1
ATOM 2837 C C . TRP A 1 360 ? 7.988 -18.314 -20.072 1.00 75.81 360 TRP A C 1
ATOM 2839 O O . TRP A 1 360 ? 8.210 -19.438 -20.532 1.00 75.81 360 TRP A O 1
ATOM 2849 N N . GLY A 1 361 ? 8.196 -17.185 -20.757 1.00 74.19 361 GLY A N 1
ATOM 2850 C CA . GLY A 1 361 ? 8.798 -17.131 -22.090 1.00 74.19 361 GLY A CA 1
ATOM 2851 C C . GLY A 1 361 ? 10.240 -17.647 -22.117 1.00 74.19 361 GLY A C 1
ATOM 2852 O O . GLY A 1 361 ? 10.616 -18.357 -23.048 1.00 74.19 361 GLY A O 1
ATOM 2853 N N . HIS A 1 362 ? 11.023 -17.367 -21.071 1.00 78.56 362 HIS A N 1
ATOM 2854 C CA . HIS A 1 362 ? 12.425 -17.790 -20.967 1.00 78.56 362 HIS A CA 1
ATOM 2855 C C . HIS A 1 362 ? 12.603 -19.193 -20.359 1.00 78.56 362 HIS A C 1
ATOM 2857 O O . HIS A 1 362 ? 13.487 -19.945 -20.769 1.00 78.56 362 HIS A O 1
ATOM 2863 N N . SER A 1 363 ? 11.787 -19.571 -19.370 1.00 80.31 363 SER A N 1
ATOM 2864 C CA . SER A 1 363 ? 11.850 -20.867 -18.688 1.00 80.31 363 SER A CA 1
ATOM 2865 C C . SER A 1 363 ? 10.502 -21.287 -18.100 1.00 80.31 363 SER A C 1
ATOM 2867 O O . SER A 1 363 ? 10.140 -20.975 -16.961 1.00 80.31 363 SER A O 1
ATOM 2869 N N . ARG A 1 364 ? 9.788 -22.133 -18.849 1.00 82.81 364 ARG A N 1
ATOM 2870 C CA . ARG A 1 364 ? 8.525 -22.748 -18.414 1.00 82.81 364 ARG A CA 1
ATOM 2871 C C . ARG A 1 364 ? 8.639 -23.502 -17.083 1.00 82.81 364 ARG A C 1
ATOM 2873 O O . ARG A 1 364 ? 7.682 -23.531 -16.316 1.00 82.81 364 ARG A O 1
ATOM 2880 N N . GLN A 1 365 ? 9.783 -24.132 -16.811 1.00 85.88 365 GLN A N 1
ATOM 2881 C CA . GLN A 1 365 ? 9.997 -24.881 -15.567 1.00 85.88 365 GLN A CA 1
ATOM 2882 C C . GLN A 1 365 ? 10.024 -23.951 -14.353 1.00 85.88 365 GLN A C 1
ATOM 2884 O O . GLN A 1 365 ? 9.359 -24.234 -13.361 1.00 85.88 365 GLN A O 1
ATOM 2889 N N . VAL A 1 366 ? 10.737 -22.826 -14.453 1.00 82.50 366 VAL A N 1
ATOM 2890 C CA . VAL A 1 366 ? 10.816 -21.834 -13.373 1.00 82.50 366 VAL A CA 1
ATOM 2891 C C . VAL A 1 366 ? 9.444 -21.207 -13.128 1.00 82.50 366 VAL A C 1
ATOM 2893 O O . VAL A 1 366 ? 9.010 -21.144 -11.980 1.00 82.50 366 VAL A O 1
ATOM 2896 N N . GLY A 1 367 ? 8.721 -20.844 -14.195 1.00 82.69 367 GLY A N 1
ATOM 2897 C CA . GLY A 1 367 ? 7.347 -20.342 -14.092 1.00 82.69 367 GLY A CA 1
ATOM 2898 C C . GLY A 1 367 ? 6.404 -21.319 -13.377 1.00 82.69 367 GLY A C 1
ATOM 2899 O O . GLY A 1 367 ? 5.734 -20.944 -12.417 1.00 82.69 367 GLY A O 1
ATOM 2900 N N . LEU A 1 368 ? 6.422 -22.601 -13.765 1.00 86.19 368 LEU A N 1
ATOM 2901 C CA . LEU A 1 368 ? 5.628 -23.652 -13.113 1.00 86.19 368 LEU A CA 1
ATOM 2902 C C . LEU A 1 368 ? 6.002 -23.865 -11.642 1.00 86.19 368 LEU A C 1
ATOM 2904 O O . LEU A 1 368 ? 5.118 -24.110 -10.822 1.00 86.19 368 LEU A O 1
ATOM 2908 N N . MET A 1 369 ? 7.291 -23.802 -11.302 1.00 88.44 369 MET A N 1
ATOM 2909 C CA . MET A 1 369 ? 7.745 -23.953 -9.919 1.00 88.44 369 MET A CA 1
ATOM 2910 C C . MET A 1 369 ? 7.257 -22.800 -9.043 1.00 88.44 369 MET A C 1
ATOM 2912 O O . MET A 1 369 ? 6.785 -23.057 -7.937 1.00 88.44 369 MET A O 1
ATOM 2916 N N . LEU A 1 370 ? 7.330 -21.558 -9.526 1.00 87.00 370 LEU A N 1
ATOM 2917 C CA . LEU A 1 370 ? 6.839 -20.384 -8.800 1.00 87.00 370 LEU A CA 1
ATOM 2918 C C . LEU A 1 370 ? 5.321 -20.456 -8.592 1.00 87.00 370 LEU A C 1
ATOM 2920 O O . LEU A 1 370 ? 4.856 -20.454 -7.450 1.00 87.00 370 LEU A O 1
ATOM 2924 N N . ASP A 1 371 ? 4.560 -20.620 -9.674 1.00 88.44 371 ASP A N 1
ATOM 2925 C CA . ASP A 1 371 ? 3.093 -20.627 -9.639 1.00 88.44 371 ASP A CA 1
ATOM 2926 C C . ASP A 1 371 ? 2.545 -21.825 -8.853 1.00 88.44 371 ASP A C 1
ATOM 2928 O O . ASP A 1 371 ? 1.625 -21.695 -8.037 1.00 88.44 371 ASP A O 1
ATOM 2932 N N . GLY A 1 372 ? 3.158 -22.996 -9.047 1.00 92.44 372 GLY A N 1
ATOM 2933 C CA . GLY A 1 372 ? 2.834 -24.213 -8.314 1.00 92.44 372 GLY A CA 1
ATOM 2934 C C . GLY A 1 372 ? 3.120 -24.085 -6.820 1.00 92.44 372 GLY A C 1
ATOM 2935 O O . GLY A 1 372 ? 2.299 -24.516 -6.013 1.00 92.44 372 GLY A O 1
ATOM 2936 N N . SER A 1 373 ? 4.232 -23.448 -6.439 1.00 94.75 373 SER A N 1
ATOM 2937 C CA . SER A 1 373 ? 4.583 -23.241 -5.027 1.00 94.75 373 SER A CA 1
ATOM 2938 C C . SER A 1 373 ? 3.631 -22.264 -4.342 1.00 94.75 373 SER A C 1
ATOM 2940 O O . SER A 1 373 ? 3.113 -22.578 -3.270 1.00 94.75 373 SER A O 1
ATOM 2942 N N . LEU A 1 374 ? 3.342 -21.113 -4.961 1.00 94.69 374 LEU A N 1
ATOM 2943 C CA . LEU A 1 374 ? 2.405 -20.128 -4.405 1.00 94.69 374 LEU A CA 1
ATOM 2944 C C . LEU A 1 374 ? 0.994 -20.718 -4.260 1.00 94.69 374 LEU A C 1
ATOM 2946 O O . LEU A 1 374 ? 0.372 -20.585 -3.205 1.00 94.69 374 LEU A O 1
ATOM 2950 N N . SER A 1 375 ? 0.523 -21.444 -5.276 1.00 95.56 375 SER A N 1
ATOM 2951 C CA . SER A 1 375 ? -0.782 -22.117 -5.240 1.00 95.56 375 SER A CA 1
ATOM 2952 C C . SER A 1 375 ? -0.832 -23.216 -4.177 1.00 95.56 375 SER A C 1
ATOM 2954 O O . SER A 1 375 ? -1.795 -23.305 -3.417 1.00 95.56 375 SER A O 1
ATOM 2956 N N . ALA A 1 376 ? 0.217 -24.036 -4.061 1.00 97.25 376 ALA A N 1
ATOM 2957 C CA . ALA A 1 376 ? 0.290 -25.080 -3.041 1.00 97.25 376 ALA A CA 1
ATOM 2958 C C . ALA A 1 376 ? 0.264 -24.499 -1.619 1.00 97.25 376 ALA A C 1
ATOM 2960 O O . ALA A 1 376 ? -0.436 -25.033 -0.757 1.00 97.25 376 ALA A O 1
ATOM 2961 N N . ILE A 1 377 ? 0.971 -23.388 -1.378 1.00 97.75 377 ILE A N 1
ATOM 2962 C CA . ILE A 1 377 ? 0.942 -22.679 -0.091 1.00 97.75 377 ILE A CA 1
ATOM 2963 C C . ILE A 1 377 ? -0.467 -22.147 0.194 1.00 97.75 377 ILE A C 1
ATOM 2965 O O . ILE A 1 377 ? -0.984 -22.376 1.288 1.00 97.75 377 ILE A O 1
ATOM 2969 N N . ALA A 1 378 ? -1.120 -21.501 -0.780 1.00 97.44 378 ALA A N 1
ATOM 2970 C CA . ALA A 1 378 ? -2.488 -21.003 -0.628 1.00 97.44 378 ALA A CA 1
ATOM 2971 C C . ALA A 1 378 ? -3.473 -22.132 -0.269 1.00 97.44 378 ALA A C 1
ATOM 2973 O O . ALA A 1 378 ? -4.223 -22.016 0.702 1.00 97.44 378 ALA A O 1
ATOM 2974 N N . LEU A 1 379 ? -3.431 -23.250 -1.003 1.00 98.00 379 LEU A N 1
ATOM 2975 C CA . LEU A 1 379 ? -4.267 -24.435 -0.763 1.00 98.00 379 LEU A CA 1
ATOM 2976 C C . LEU A 1 379 ? -4.012 -25.057 0.609 1.00 98.00 379 LEU A C 1
ATOM 2978 O O . LEU A 1 379 ? -4.967 -25.370 1.323 1.00 98.00 379 LEU A O 1
ATOM 2982 N N . LEU A 1 380 ? -2.745 -25.191 1.006 1.00 98.06 380 LEU A N 1
ATOM 2983 C CA . LEU A 1 380 ? -2.375 -25.715 2.317 1.00 98.06 380 LEU A CA 1
ATOM 2984 C C . LEU A 1 380 ? -2.905 -24.817 3.440 1.00 98.06 380 LEU A C 1
ATOM 2986 O O . LEU A 1 380 ? -3.575 -25.304 4.350 1.00 98.06 380 LEU A O 1
ATOM 2990 N N . LEU A 1 381 ? -2.653 -23.508 3.372 1.00 97.62 381 LEU A N 1
ATOM 2991 C CA . LEU A 1 381 ? -3.122 -22.552 4.377 1.00 97.62 381 LEU A CA 1
ATOM 2992 C C . LEU A 1 381 ? -4.654 -22.510 4.445 1.00 97.62 381 LEU A C 1
ATOM 2994 O O . LEU A 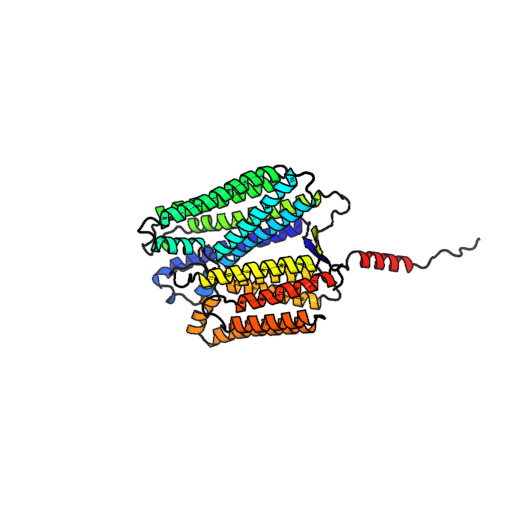1 381 ? -5.216 -22.526 5.541 1.00 97.62 381 LEU A O 1
ATOM 2998 N N . GLY A 1 382 ? -5.336 -22.523 3.298 1.00 97.12 382 GLY A N 1
ATOM 2999 C CA . GLY A 1 382 ? -6.798 -22.525 3.225 1.00 97.12 382 GLY A CA 1
ATOM 3000 C C . GLY A 1 382 ? -7.406 -23.775 3.855 1.00 97.12 382 GLY A C 1
ATOM 3001 O O . GLY A 1 382 ? -8.335 -23.671 4.659 1.00 97.12 382 GLY A O 1
ATOM 3002 N N . ALA A 1 383 ? -6.839 -24.950 3.567 1.00 97.56 383 ALA A N 1
ATOM 3003 C CA . ALA A 1 383 ? -7.251 -26.213 4.176 1.00 97.56 383 ALA A CA 1
ATOM 3004 C C . ALA A 1 383 ? -7.021 -26.217 5.695 1.00 97.56 383 ALA A C 1
ATOM 3006 O O . ALA A 1 383 ? -7.914 -26.595 6.456 1.00 97.56 383 ALA A O 1
ATOM 3007 N N . LEU A 1 384 ? -5.856 -25.748 6.156 1.00 96.81 384 LEU A N 1
ATOM 3008 C CA . LEU A 1 384 ? -5.538 -25.670 7.583 1.00 96.81 384 LEU A CA 1
ATOM 3009 C C . LEU A 1 384 ? -6.484 -24.721 8.331 1.00 96.81 384 LEU A C 1
ATOM 3011 O O . LEU A 1 384 ? -6.958 -25.074 9.412 1.00 96.81 384 LEU A O 1
ATOM 3015 N N . ILE A 1 385 ? -6.816 -23.555 7.761 1.00 94.69 385 ILE A N 1
ATOM 3016 C CA . ILE A 1 385 ? -7.810 -22.646 8.355 1.00 94.69 385 ILE A CA 1
ATOM 3017 C C . ILE A 1 385 ? -9.176 -23.328 8.400 1.00 94.69 385 ILE A C 1
ATOM 3019 O O . ILE A 1 385 ? -9.822 -23.323 9.447 1.00 94.69 385 ILE A O 1
ATOM 3023 N N . ALA A 1 386 ? -9.610 -23.941 7.295 1.00 95.50 386 ALA A N 1
ATOM 3024 C CA . ALA A 1 386 ? -10.917 -24.588 7.201 1.00 95.50 386 ALA A CA 1
ATOM 3025 C C . ALA A 1 386 ? -11.099 -25.705 8.245 1.00 95.50 386 ALA A C 1
ATOM 3027 O O . ALA A 1 386 ? -12.179 -25.847 8.813 1.00 95.50 386 ALA A O 1
ATOM 3028 N N . ILE A 1 387 ? -10.042 -26.455 8.566 1.00 94.69 387 ILE A N 1
ATOM 3029 C CA . ILE A 1 387 ? -10.083 -27.482 9.619 1.00 94.69 387 ILE A CA 1
ATOM 3030 C C . ILE A 1 387 ? -10.209 -26.854 11.017 1.00 94.69 387 ILE A C 1
ATOM 3032 O O . ILE A 1 387 ? -10.868 -27.413 11.893 1.00 94.69 387 ILE A O 1
ATOM 3036 N N . GLN A 1 388 ? -9.586 -25.696 11.251 1.00 90.00 388 GLN A N 1
ATOM 3037 C CA . GLN A 1 388 ? -9.537 -25.073 12.578 1.00 90.00 388 GLN A CA 1
ATOM 3038 C C . GLN A 1 388 ? -10.772 -24.233 12.928 1.00 90.00 388 GLN A C 1
ATOM 3040 O O . GLN A 1 388 ? -11.070 -24.038 14.112 1.00 90.00 388 GLN A O 1
ATOM 3045 N N . VAL A 1 389 ? -11.489 -23.712 11.933 1.00 89.94 389 VAL A N 1
ATOM 3046 C CA . VAL A 1 389 ? -12.644 -22.829 12.149 1.00 89.94 389 VAL A CA 1
ATOM 3047 C C . VAL A 1 389 ? -13.934 -23.631 12.327 1.00 89.94 389 VAL A C 1
ATOM 3049 O O . VAL A 1 389 ? -14.184 -24.617 11.637 1.00 89.94 389 VAL A O 1
ATOM 3052 N N . LYS A 1 390 ? -14.783 -23.204 13.270 1.00 87.00 390 LYS A N 1
ATOM 3053 C CA . LYS A 1 390 ? -16.019 -23.927 13.632 1.00 87.00 390 LYS A CA 1
ATOM 3054 C C . LYS A 1 390 ? -17.204 -23.621 12.713 1.00 87.00 390 LYS A C 1
ATOM 3056 O O . LYS A 1 390 ? -18.148 -24.401 12.626 1.00 87.00 390 LYS A O 1
ATOM 3061 N N . THR A 1 391 ? -17.203 -22.453 12.084 1.00 89.75 391 THR A N 1
ATOM 3062 C CA . THR A 1 391 ? -18.320 -21.932 11.293 1.00 89.75 391 THR A CA 1
ATOM 3063 C C . THR A 1 391 ? -18.219 -22.406 9.849 1.00 89.75 391 THR A C 1
ATOM 3065 O O . THR A 1 391 ? -17.247 -22.098 9.167 1.00 89.75 391 THR A O 1
ATOM 3068 N N . ARG A 1 392 ? -19.262 -23.084 9.342 1.00 92.56 392 ARG A N 1
ATOM 3069 C CA . ARG A 1 392 ? -19.318 -23.562 7.943 1.00 92.56 392 ARG A CA 1
ATOM 3070 C C . ARG A 1 392 ? -19.009 -22.463 6.922 1.00 92.56 392 ARG A C 1
ATOM 3072 O O . ARG A 1 392 ? -18.295 -22.714 5.963 1.00 92.56 392 ARG A O 1
ATOM 3079 N N . TRP A 1 393 ? -19.506 -21.245 7.152 1.00 92.19 393 TRP A N 1
ATOM 3080 C CA . TRP A 1 393 ? -19.213 -20.095 6.292 1.00 92.19 393 TRP A CA 1
ATOM 3081 C C . TRP A 1 393 ? -17.710 -19.813 6.188 1.00 92.19 393 TRP A C 1
ATOM 3083 O O . TRP A 1 393 ? -17.189 -19.678 5.087 1.00 92.19 393 TRP A O 1
ATOM 3093 N N . SER A 1 394 ? -16.999 -19.792 7.317 1.00 93.44 394 SER A N 1
ATOM 3094 C CA . SER A 1 394 ? -15.561 -19.526 7.335 1.00 93.44 394 SER A CA 1
ATOM 3095 C C . SER A 1 394 ? -14.748 -20.649 6.693 1.00 93.44 394 SER A C 1
ATOM 3097 O O . SER A 1 394 ? -13.736 -20.373 6.055 1.00 93.44 394 SER A O 1
ATOM 3099 N N . GLN A 1 395 ? -15.210 -21.900 6.811 1.00 95.62 395 GLN A N 1
ATOM 3100 C CA . GLN A 1 395 ? -14.611 -23.049 6.120 1.00 95.62 395 GLN A CA 1
ATOM 3101 C C . GLN A 1 395 ? -14.729 -22.896 4.603 1.00 95.62 395 GLN A C 1
ATOM 3103 O O . GLN A 1 395 ? -13.731 -22.986 3.891 1.00 95.62 395 GLN A O 1
ATOM 3108 N N . VAL A 1 396 ? -15.943 -22.609 4.119 1.00 97.00 396 VAL A N 1
ATOM 3109 C CA . VAL A 1 396 ? -16.212 -22.388 2.692 1.00 97.00 396 VAL A CA 1
ATOM 3110 C C . VAL A 1 396 ? -15.412 -21.197 2.174 1.00 97.00 396 VAL A C 1
ATOM 3112 O O . VAL A 1 396 ? -14.787 -21.311 1.127 1.00 97.00 396 VAL A O 1
ATOM 3115 N N . ALA A 1 397 ? -15.370 -20.087 2.913 1.00 96.69 397 ALA A N 1
ATOM 3116 C CA . ALA A 1 397 ? -14.622 -18.897 2.522 1.00 96.69 397 ALA A CA 1
ATOM 3117 C C . ALA A 1 397 ? -13.106 -19.150 2.437 1.00 96.69 397 ALA A C 1
ATOM 3119 O O . ALA A 1 397 ? -12.474 -18.693 1.491 1.00 96.69 397 ALA A O 1
ATOM 3120 N N . ALA A 1 398 ? -12.524 -19.903 3.378 1.00 96.81 398 ALA A N 1
ATOM 3121 C CA . ALA A 1 398 ? -11.102 -20.252 3.348 1.00 96.81 398 ALA A CA 1
ATOM 3122 C C . ALA A 1 398 ? -10.748 -21.161 2.158 1.00 96.81 398 ALA A C 1
ATOM 3124 O O . ALA A 1 398 ? -9.747 -20.933 1.482 1.00 96.81 398 ALA A O 1
ATOM 3125 N N . ILE A 1 399 ? -11.590 -22.158 1.865 1.00 97.56 399 ILE A N 1
ATOM 3126 C CA . ILE A 1 399 ? -11.411 -23.038 0.701 1.00 97.56 399 ILE A CA 1
ATOM 3127 C C . ILE A 1 399 ? -11.589 -22.246 -0.601 1.00 97.56 399 ILE A C 1
ATOM 3129 O O . ILE A 1 399 ? -10.769 -22.364 -1.508 1.00 97.56 399 ILE A O 1
ATOM 3133 N N . ALA A 1 400 ? -12.628 -21.410 -0.686 1.00 97.62 400 ALA A N 1
ATOM 3134 C CA . ALA A 1 400 ? -12.898 -20.579 -1.853 1.00 97.62 400 ALA A CA 1
ATOM 3135 C C . ALA A 1 400 ? -11.755 -19.595 -2.125 1.00 97.62 400 ALA A C 1
ATOM 3137 O O . ALA A 1 400 ? -11.312 -19.506 -3.263 1.00 97.62 400 ALA A O 1
ATOM 3138 N N . TRP A 1 401 ? -11.233 -18.919 -1.096 1.00 97.75 401 TRP A N 1
ATOM 3139 C CA . TRP A 1 401 ? -10.048 -18.065 -1.211 1.00 97.75 401 TRP A CA 1
ATOM 3140 C C . TRP A 1 401 ? -8.871 -18.813 -1.832 1.00 97.75 401 TRP A C 1
ATOM 3142 O O . TRP A 1 401 ? -8.302 -18.348 -2.815 1.00 97.75 401 TRP A O 1
ATOM 3152 N N . ALA A 1 402 ? -8.537 -19.988 -1.298 1.00 97.56 402 ALA A N 1
ATOM 3153 C CA . ALA A 1 402 ? -7.382 -20.741 -1.759 1.00 97.56 402 ALA A CA 1
ATOM 3154 C C . ALA A 1 402 ? -7.538 -21.242 -3.204 1.00 97.56 402 ALA A C 1
ATOM 3156 O O . ALA A 1 402 ? -6.583 -21.185 -3.980 1.00 97.56 402 ALA A O 1
ATOM 3157 N N . ILE A 1 403 ? -8.740 -21.692 -3.583 1.00 97.19 403 ILE A N 1
ATOM 3158 C CA . ILE A 1 403 ? -9.046 -22.113 -4.957 1.00 97.19 403 ILE A CA 1
ATOM 3159 C C . ILE A 1 403 ? -8.997 -20.915 -5.907 1.00 97.19 403 ILE A C 1
ATOM 3161 O O . ILE A 1 403 ? -8.314 -20.989 -6.923 1.00 97.19 403 ILE A O 1
ATOM 3165 N N . LEU A 1 404 ? -9.684 -19.814 -5.582 1.00 96.56 404 LEU A N 1
ATOM 3166 C CA . LEU A 1 404 ? -9.711 -18.610 -6.418 1.00 96.56 404 LEU A CA 1
ATOM 3167 C C . LEU A 1 404 ? -8.306 -18.039 -6.609 1.00 96.56 404 LEU A C 1
ATOM 3169 O O . LEU A 1 404 ? -7.924 -17.750 -7.737 1.00 96.56 404 LEU A O 1
ATOM 3173 N N . LEU A 1 405 ? -7.514 -17.947 -5.538 1.00 95.56 405 LEU A N 1
ATOM 3174 C CA . LEU A 1 405 ? -6.142 -17.453 -5.615 1.00 95.56 405 LEU A CA 1
ATOM 3175 C C . LEU A 1 405 ? -5.251 -18.372 -6.455 1.00 95.56 405 LEU A C 1
ATOM 3177 O O . LEU A 1 405 ? -4.468 -17.886 -7.261 1.00 95.56 405 LEU A O 1
ATOM 3181 N N . SER A 1 406 ? -5.398 -19.693 -6.320 1.00 94.88 406 SER A N 1
ATOM 3182 C CA . SER A 1 406 ? -4.658 -20.646 -7.158 1.00 94.88 406 SER A CA 1
ATOM 3183 C C . SER A 1 406 ? -5.039 -20.506 -8.634 1.00 94.88 406 SER A C 1
ATOM 3185 O O . SER A 1 406 ? -4.169 -20.476 -9.497 1.00 94.88 406 SER A O 1
ATOM 3187 N N . LEU A 1 407 ? -6.334 -20.370 -8.944 1.00 92.94 407 LEU A N 1
ATOM 3188 C CA . LEU A 1 407 ? -6.801 -20.136 -10.315 1.00 92.94 407 LEU A CA 1
ATOM 3189 C C . LEU A 1 407 ? -6.245 -18.824 -10.884 1.00 92.94 407 LEU A C 1
ATOM 3191 O O . LEU A 1 407 ? -5.799 -18.804 -12.032 1.00 92.94 407 LEU A O 1
ATOM 3195 N N . ALA A 1 408 ? -6.233 -17.762 -10.078 1.00 91.19 408 ALA A N 1
ATOM 3196 C CA . ALA A 1 408 ? -5.660 -16.473 -10.443 1.00 91.19 408 ALA A CA 1
ATOM 3197 C C . ALA A 1 408 ? -4.157 -16.584 -10.756 1.00 91.19 408 ALA A C 1
ATOM 3199 O O . ALA A 1 408 ? -3.727 -16.192 -11.839 1.00 91.19 408 ALA A O 1
ATOM 3200 N N . ILE A 1 409 ? -3.376 -17.230 -9.878 1.00 89.44 409 ILE A N 1
ATOM 3201 C CA . ILE A 1 409 ? -1.935 -17.470 -10.077 1.00 89.44 409 ILE A CA 1
ATOM 3202 C C . ILE A 1 409 ? -1.678 -18.256 -11.370 1.00 89.44 409 ILE A C 1
ATOM 3204 O O . ILE A 1 409 ? -0.796 -17.902 -12.148 1.00 89.44 409 ILE A O 1
ATOM 3208 N N . PHE A 1 410 ? -2.483 -19.275 -11.680 1.00 86.12 410 PHE A N 1
ATOM 3209 C CA . PHE A 1 410 ? -2.371 -20.020 -12.943 1.00 86.12 410 PHE A CA 1
ATOM 3210 C C . PHE A 1 410 ? -2.887 -19.259 -14.181 1.00 86.12 410 PHE A C 1
ATOM 3212 O O . PHE A 1 410 ? -2.898 -19.808 -15.282 1.00 86.12 410 PHE A O 1
ATOM 3219 N N . GLY A 1 411 ? -3.245 -17.980 -14.045 1.00 71.00 411 GLY A N 1
ATOM 3220 C CA . GLY A 1 411 ? -3.571 -17.091 -15.159 1.00 71.00 411 GLY A CA 1
ATOM 3221 C C . GLY A 1 411 ? -5.023 -17.151 -15.620 1.00 71.00 411 GLY A C 1
ATOM 3222 O O . GLY A 1 411 ? -5.326 -16.696 -16.725 1.00 71.00 411 GLY A O 1
ATOM 3223 N N . VAL A 1 412 ? -5.943 -17.688 -14.811 1.00 68.38 412 VAL A N 1
ATOM 3224 C CA . VAL A 1 412 ? -7.377 -17.573 -15.102 1.00 68.38 412 VAL A CA 1
ATOM 3225 C C . VAL A 1 412 ? -7.795 -16.116 -14.909 1.00 68.38 412 VAL A C 1
ATOM 3227 O O . VAL A 1 412 ? -8.126 -15.697 -13.804 1.00 68.38 412 VAL A O 1
ATOM 3230 N N . GLY A 1 413 ? -7.803 -15.342 -15.997 1.00 53.19 413 GLY A N 1
ATOM 3231 C CA . GLY A 1 413 ? -8.428 -14.018 -16.022 1.00 53.19 413 GLY A CA 1
ATOM 3232 C C . GLY A 1 413 ? -7.601 -12.857 -16.571 1.00 53.19 413 GLY A C 1
ATOM 3233 O O . GLY A 1 413 ? -8.229 -11.837 -16.834 1.00 53.19 413 GLY A O 1
ATOM 3234 N N . ARG A 1 414 ? -6.276 -12.986 -16.773 1.00 59.25 414 ARG A N 1
ATOM 3235 C CA . ARG A 1 414 ? -5.379 -12.106 -17.575 1.00 59.25 414 ARG A CA 1
ATOM 3236 C C . ARG A 1 414 ? -3.915 -12.552 -17.389 1.00 59.25 414 ARG A C 1
ATOM 3238 O O . ARG A 1 414 ? -3.570 -13.113 -16.356 1.00 59.25 414 ARG A O 1
ATOM 3245 N N . TYR A 1 415 ? -3.056 -12.323 -18.391 1.00 62.00 415 TYR A N 1
ATOM 3246 C CA . TYR A 1 415 ? -1.647 -12.762 -18.361 1.00 62.00 415 TYR A CA 1
ATOM 3247 C C . TYR A 1 415 ? -0.666 -11.730 -17.784 1.00 62.00 415 TYR A C 1
ATOM 3249 O O . TYR A 1 415 ? 0.380 -12.143 -17.299 1.00 62.00 415 TYR A O 1
ATOM 3257 N N . TYR A 1 416 ? -1.008 -10.435 -17.799 1.00 70.44 416 TYR A N 1
ATOM 3258 C CA . TYR A 1 416 ? -0.073 -9.336 -17.493 1.00 70.44 416 TYR A CA 1
ATOM 3259 C C . TYR A 1 416 ? -0.464 -8.472 -16.283 1.00 70.44 416 TYR A C 1
ATOM 3261 O O . TYR A 1 416 ? 0.331 -7.664 -15.819 1.00 70.44 416 TYR A O 1
ATOM 3269 N N . LYS A 1 417 ? -1.682 -8.629 -15.759 1.00 75.75 417 LYS A N 1
ATOM 3270 C CA . LYS A 1 417 ? -2.199 -7.852 -14.627 1.00 75.75 417 LYS A CA 1
ATOM 3271 C C . LYS A 1 417 ? -3.253 -8.627 -13.861 1.00 75.75 417 LYS A C 1
ATOM 3273 O O . LYS A 1 417 ? -3.801 -9.601 -14.380 1.00 75.75 417 LYS A O 1
ATOM 3278 N N . SER A 1 418 ? -3.550 -8.164 -12.655 1.00 80.81 418 SER A N 1
ATOM 3279 C CA . SER A 1 418 ? -4.567 -8.782 -11.816 1.00 80.81 418 SER A CA 1
ATOM 3280 C C . SER A 1 418 ? -5.980 -8.623 -12.397 1.00 80.81 418 SER A C 1
ATOM 3282 O O . SER A 1 418 ? -6.343 -7.607 -13.000 1.00 80.81 418 SER A O 1
ATOM 3284 N N . GLY A 1 419 ? -6.784 -9.669 -12.241 1.00 85.06 419 GLY A N 1
ATOM 3285 C CA . GLY A 1 419 ? -8.168 -9.748 -12.677 1.00 85.06 419 GLY A CA 1
ATOM 3286 C C . GLY A 1 419 ? -9.158 -9.778 -11.512 1.00 85.06 419 GLY A C 1
ATOM 3287 O O . GLY A 1 419 ? -8.813 -9.735 -10.331 1.00 85.06 419 GLY A O 1
ATOM 3288 N N . LEU A 1 420 ? -10.446 -9.886 -11.851 1.00 90.12 420 LEU A N 1
ATOM 3289 C CA . LEU A 1 420 ? -11.515 -9.976 -10.847 1.00 90.12 420 LEU A CA 1
ATOM 3290 C C . LEU A 1 420 ? -11.398 -11.231 -9.965 1.00 90.12 420 LEU A C 1
ATOM 3292 O O . LEU A 1 420 ? -11.918 -11.232 -8.853 1.00 90.12 420 LEU A O 1
ATOM 3296 N N . VAL A 1 421 ? -10.726 -12.287 -10.438 1.00 92.19 421 VAL A N 1
ATOM 3297 C CA . VAL A 1 421 ? -10.500 -13.522 -9.668 1.00 92.19 421 VAL A CA 1
ATOM 3298 C C . VAL A 1 421 ? -9.515 -13.271 -8.522 1.00 92.19 421 VAL A C 1
ATOM 3300 O O . VAL A 1 421 ? -9.784 -13.683 -7.392 1.00 92.19 421 VAL A O 1
ATOM 3303 N N . ASP A 1 422 ? -8.433 -12.535 -8.784 1.00 92.25 422 ASP A N 1
ATOM 3304 C CA . ASP A 1 422 ? -7.436 -12.108 -7.796 1.00 92.25 422 ASP A CA 1
ATOM 3305 C C . ASP A 1 422 ? -8.094 -11.287 -6.683 1.00 92.25 422 ASP A C 1
ATOM 3307 O O . ASP A 1 422 ? -7.923 -11.561 -5.492 1.00 92.25 422 ASP A O 1
ATOM 3311 N N . PHE A 1 423 ? -8.924 -10.319 -7.080 1.00 94.81 423 PHE A N 1
ATOM 3312 C CA . PHE A 1 423 ? -9.716 -9.507 -6.163 1.00 94.81 423 PHE A CA 1
ATOM 3313 C C . PHE A 1 423 ? -10.703 -10.355 -5.353 1.00 94.81 423 PHE A C 1
ATOM 3315 O O . PHE A 1 423 ? -10.762 -10.250 -4.124 1.00 94.81 423 PHE A O 1
ATOM 3322 N N . ALA A 1 424 ? -11.460 -11.228 -6.027 1.00 95.81 424 ALA A N 1
ATOM 3323 C CA . ALA A 1 424 ? -12.474 -12.072 -5.404 1.00 95.81 424 ALA A CA 1
ATOM 3324 C C . ALA A 1 424 ? -11.882 -12.994 -4.331 1.00 95.81 424 ALA A C 1
ATOM 3326 O O . ALA A 1 424 ? -12.521 -13.203 -3.298 1.00 95.81 424 ALA A O 1
ATOM 3327 N N . ALA A 1 425 ? -10.661 -13.502 -4.535 1.00 96.31 425 ALA A N 1
ATOM 3328 C CA . ALA A 1 425 ? -9.987 -14.344 -3.555 1.00 96.31 425 ALA A CA 1
ATOM 3329 C C . ALA A 1 425 ? -9.910 -13.646 -2.186 1.00 96.31 425 ALA A C 1
ATOM 3331 O O . ALA A 1 425 ? -10.414 -14.171 -1.186 1.00 96.31 425 ALA A O 1
ATOM 3332 N N . PHE A 1 426 ? -9.343 -12.438 -2.127 1.00 97.00 426 PHE A N 1
ATOM 3333 C CA . PHE A 1 426 ? -9.208 -11.700 -0.867 1.00 97.00 426 PHE A CA 1
ATOM 3334 C C . PHE A 1 426 ? -10.526 -11.077 -0.391 1.00 97.00 426 PHE A C 1
ATOM 3336 O O . PHE A 1 426 ? -10.771 -11.017 0.815 1.00 97.00 426 PHE A O 1
ATOM 3343 N N . ALA A 1 427 ? -11.415 -10.694 -1.312 1.00 96.94 427 ALA A N 1
ATOM 3344 C CA . ALA A 1 427 ? -12.750 -10.185 -0.996 1.00 96.94 427 ALA A CA 1
ATOM 3345 C C . ALA A 1 427 ? -13.614 -11.207 -0.235 1.00 96.94 427 ALA A C 1
ATOM 3347 O O . ALA A 1 427 ? -14.431 -10.820 0.600 1.00 96.94 427 ALA A O 1
ATOM 3348 N N . VAL A 1 428 ? -13.426 -12.506 -0.492 1.00 96.69 428 VAL A N 1
ATOM 3349 C CA . VAL A 1 428 ? -14.108 -13.591 0.233 1.00 96.69 428 VAL A CA 1
ATOM 3350 C C . VAL A 1 428 ? -13.425 -13.892 1.571 1.00 96.69 428 VAL A C 1
ATOM 3352 O O . VAL A 1 428 ? -14.110 -14.103 2.578 1.00 96.69 428 VAL A O 1
ATOM 3355 N N . LEU A 1 429 ? -12.088 -13.890 1.615 1.00 96.50 429 LEU A N 1
ATOM 3356 C CA . LEU A 1 429 ? -11.338 -14.207 2.834 1.00 96.50 429 LEU A CA 1
ATOM 3357 C C . LEU A 1 429 ? -11.520 -13.146 3.928 1.00 96.50 429 LEU A C 1
ATOM 3359 O O . LEU A 1 429 ? -11.762 -13.488 5.088 1.00 96.50 429 LEU A O 1
ATOM 3363 N N . LEU A 1 430 ? -11.410 -11.865 3.576 1.00 95.62 430 LEU A N 1
ATOM 3364 C CA . LEU A 1 430 ? -11.338 -10.772 4.545 1.00 95.62 430 LEU A CA 1
ATOM 3365 C C . LEU A 1 430 ? -12.574 -10.693 5.471 1.00 95.62 430 LEU A C 1
ATOM 3367 O O . LEU A 1 430 ? -12.394 -10.695 6.694 1.00 95.62 430 LEU A O 1
ATOM 3371 N N . PRO A 1 431 ? -13.829 -10.702 4.972 1.00 93.62 431 PRO A N 1
ATOM 3372 C CA . PRO A 1 431 ? -15.010 -10.720 5.836 1.00 93.62 431 PRO A CA 1
ATOM 3373 C C . PRO A 1 431 ? -15.081 -11.965 6.726 1.00 93.62 431 PRO A C 1
ATOM 3375 O O . PRO A 1 431 ? -15.525 -11.875 7.869 1.00 93.62 431 PRO A O 1
ATOM 3378 N N . SER A 1 432 ? -14.628 -13.122 6.227 1.00 94.38 432 SER A N 1
ATOM 3379 C CA . SER A 1 432 ? -14.571 -14.366 7.003 1.00 94.38 432 SER A CA 1
ATOM 3380 C C . SER A 1 432 ? -13.630 -14.227 8.202 1.00 94.38 432 SER A C 1
ATOM 3382 O O . SER A 1 432 ? -14.037 -14.508 9.331 1.00 94.38 432 SER A O 1
ATOM 3384 N N . LEU A 1 433 ? -12.421 -13.693 8.002 1.00 93.31 433 LEU A N 1
ATOM 3385 C CA . LEU A 1 433 ? -11.452 -13.478 9.082 1.00 93.31 433 LEU A CA 1
ATOM 3386 C C . LEU A 1 433 ? -11.977 -12.540 10.175 1.00 93.31 433 LEU A C 1
ATOM 3388 O O . LEU A 1 433 ? -11.746 -12.783 11.360 1.00 93.31 433 LEU A O 1
ATOM 3392 N N . LEU A 1 434 ? -12.749 -11.510 9.814 1.00 90.12 434 LEU A N 1
ATOM 3393 C CA . LEU A 1 434 ? -13.353 -10.603 10.797 1.00 90.12 434 LEU A CA 1
ATOM 3394 C C . LEU A 1 434 ? -14.334 -11.305 11.738 1.00 90.12 434 LEU A C 1
ATOM 3396 O O . LEU A 1 434 ? -14.453 -10.910 12.897 1.00 90.12 434 LEU A O 1
ATOM 3400 N N . THR A 1 435 ? -14.999 -12.374 11.287 1.00 90.31 435 THR A N 1
ATOM 3401 C CA . THR A 1 435 ? -15.878 -13.172 12.160 1.00 90.31 435 THR A CA 1
ATOM 3402 C C . THR A 1 435 ? -15.113 -13.928 13.244 1.00 90.31 435 THR A C 1
ATOM 3404 O O . THR A 1 435 ? -15.713 -14.358 14.227 1.00 90.31 435 THR A O 1
ATOM 3407 N N . HIS A 1 436 ? -13.792 -14.069 13.105 1.00 89.19 436 HIS A N 1
ATOM 3408 C CA . HIS A 1 436 ? -12.959 -14.762 14.082 1.00 89.19 436 HIS A CA 1
ATOM 3409 C C . HIS A 1 436 ? -12.519 -13.842 15.229 1.00 89.19 436 HIS A C 1
ATOM 3411 O O . HIS A 1 436 ? -12.308 -14.338 16.332 1.00 89.19 436 HIS A O 1
ATOM 3417 N N . LEU A 1 437 ? -12.438 -12.519 15.019 1.00 82.62 437 LEU A N 1
ATOM 3418 C CA . LEU A 1 437 ? -11.962 -11.554 16.028 1.00 82.62 437 LEU A CA 1
ATOM 3419 C C . LEU A 1 437 ? -12.743 -11.604 17.360 1.00 82.62 437 LEU A C 1
ATOM 3421 O O . LEU A 1 437 ? -12.108 -11.653 18.418 1.00 82.62 437 LEU A O 1
ATOM 3425 N N . PRO A 1 438 ? -14.090 -11.661 17.370 1.00 76.94 438 PRO A N 1
ATOM 3426 C CA . PRO A 1 438 ? -14.851 -11.653 18.621 1.00 76.94 438 PRO A CA 1
ATOM 3427 C C . PRO A 1 438 ? -14.657 -12.901 19.485 1.00 76.94 438 PRO A C 1
ATOM 3429 O O . PRO A 1 438 ? -14.859 -12.850 20.694 1.00 76.94 438 PRO A O 1
ATOM 3432 N N . HIS A 1 439 ? -14.257 -14.030 18.890 1.00 69.00 439 HIS A N 1
ATOM 3433 C CA . HIS A 1 439 ? -14.038 -15.276 19.627 1.00 69.00 439 HIS A CA 1
ATOM 3434 C C . HIS A 1 439 ? -12.770 -15.263 20.488 1.00 69.00 439 HIS A C 1
ATOM 3436 O O . HIS A 1 439 ? -12.619 -16.140 21.339 1.00 69.00 439 HIS A O 1
ATOM 3442 N N . TYR A 1 440 ? -11.877 -14.294 20.275 1.00 67.06 440 TYR A N 1
ATOM 3443 C CA . TYR A 1 440 ? -10.568 -14.239 20.927 1.00 67.06 440 TYR A CA 1
ATOM 3444 C C . TYR A 1 440 ? -10.367 -12.981 21.790 1.00 67.06 440 TYR A C 1
ATOM 3446 O O . TYR A 1 440 ? -9.576 -13.011 22.724 1.00 67.06 440 TYR A O 1
ATOM 3454 N N . GLY A 1 441 ? -11.146 -11.913 21.578 1.00 53.28 441 GLY A N 1
ATOM 3455 C CA . GLY A 1 441 ? -10.966 -10.613 22.246 1.00 53.28 441 GLY A CA 1
ATOM 3456 C C . GLY A 1 441 ? -11.459 -10.459 23.700 1.00 53.28 441 GLY A C 1
ATOM 3457 O O . GLY A 1 441 ? -11.545 -9.327 24.165 1.00 53.28 441 GLY A O 1
ATOM 3458 N N . VAL A 1 442 ? -11.823 -11.525 24.428 1.00 47.22 442 VAL A N 1
ATOM 3459 C CA . VAL A 1 442 ? -12.507 -11.404 25.747 1.00 47.22 442 VAL A CA 1
ATOM 3460 C C . VAL A 1 442 ? -11.669 -11.877 26.956 1.00 47.22 442 VAL A C 1
ATOM 3462 O O . VAL A 1 442 ? -12.042 -11.622 28.093 1.00 47.22 442 VAL A O 1
ATOM 3465 N N . SER A 1 443 ? -10.501 -12.495 26.768 1.00 43.50 443 SER A N 1
ATOM 3466 C CA . SER A 1 443 ? -9.897 -13.353 27.813 1.00 43.50 443 SER A CA 1
ATOM 3467 C C . SER A 1 443 ? -8.733 -12.747 28.627 1.00 43.50 443 SER A C 1
ATOM 3469 O O . SER A 1 443 ? -7.989 -13.485 29.259 1.00 43.50 443 SER A O 1
ATOM 3471 N N . THR A 1 444 ? -8.509 -11.426 28.642 1.00 46.31 444 THR A N 1
ATOM 3472 C CA . THR A 1 444 ? -7.328 -10.871 29.355 1.00 46.31 444 THR A CA 1
ATOM 3473 C C . THR A 1 444 ? -7.617 -10.199 30.697 1.00 46.31 444 THR A C 1
ATOM 3475 O O . THR A 1 444 ? -6.740 -10.203 31.552 1.00 46.31 444 THR A O 1
ATOM 3478 N N . ALA A 1 445 ? -8.822 -9.672 30.938 1.00 43.47 445 ALA A N 1
ATOM 3479 C CA . ALA A 1 445 ? -9.129 -8.981 32.200 1.00 43.47 445 ALA A CA 1
ATOM 3480 C C . ALA A 1 445 ? -9.950 -9.839 33.175 1.00 43.47 445 ALA A C 1
ATOM 3482 O O . ALA A 1 445 ? -9.650 -9.897 34.365 1.00 43.47 445 ALA A O 1
ATOM 3483 N N . THR A 1 446 ? -10.968 -10.543 32.677 1.00 44.12 446 THR A N 1
ATOM 3484 C CA . THR A 1 446 ? -11.895 -11.311 33.522 1.00 44.12 446 THR A CA 1
ATOM 3485 C C . THR A 1 446 ? -11.288 -12.631 33.993 1.00 44.12 446 THR A C 1
ATOM 3487 O O . THR A 1 446 ? -11.522 -13.036 35.126 1.00 44.12 446 THR A O 1
ATOM 3490 N N . ASP A 1 447 ? -10.458 -13.271 33.166 1.00 44.09 447 ASP A N 1
ATOM 3491 C CA . ASP A 1 447 ? -9.793 -14.529 33.524 1.00 44.09 447 ASP A CA 1
ATOM 3492 C C . ASP A 1 447 ? -8.610 -14.315 34.480 1.00 44.09 447 ASP A C 1
ATOM 3494 O O . ASP A 1 447 ? -8.362 -15.164 35.331 1.00 44.09 447 ASP A O 1
ATOM 3498 N N . ALA A 1 448 ? -7.943 -13.155 34.414 1.00 47.66 448 ALA A N 1
ATOM 3499 C CA . ALA A 1 448 ? -6.909 -12.773 35.376 1.00 47.66 448 ALA A CA 1
ATOM 3500 C C . ALA A 1 448 ? -7.509 -12.494 36.764 1.00 47.66 448 ALA A C 1
ATOM 3502 O O . ALA A 1 448 ? -7.019 -13.029 37.754 1.00 47.66 448 ALA A O 1
ATOM 3503 N N . GLN A 1 449 ? -8.623 -11.753 36.837 1.00 46.19 449 GLN A N 1
ATOM 3504 C CA . GLN A 1 449 ? -9.337 -11.534 38.102 1.00 46.19 449 GLN A CA 1
ATOM 3505 C C . GLN A 1 449 ? -9.933 -12.823 38.671 1.00 46.19 449 GLN A C 1
ATOM 3507 O O . GLN A 1 449 ? -9.927 -13.010 39.884 1.00 46.19 449 GLN A O 1
ATOM 3512 N N . LYS A 1 450 ? -10.409 -13.732 37.814 1.00 49.19 450 LYS A N 1
ATOM 3513 C CA . LYS A 1 450 ? -10.939 -15.025 38.252 1.00 49.19 450 LYS A CA 1
ATOM 3514 C C . LYS A 1 450 ? -9.834 -15.965 38.741 1.00 49.19 450 LYS A C 1
ATOM 3516 O O . LYS A 1 450 ? -10.015 -16.599 39.768 1.00 49.19 450 LYS A O 1
ATOM 3521 N N . GLN A 1 451 ? -8.664 -15.990 38.093 1.00 50.28 451 GLN A N 1
ATOM 3522 C CA . GLN A 1 451 ? -7.488 -16.713 38.599 1.00 50.28 451 GLN A CA 1
ATOM 3523 C C . GLN A 1 451 ? -6.945 -16.122 39.902 1.00 50.28 451 GLN A C 1
ATOM 3525 O O . GLN A 1 451 ? -6.508 -16.883 40.762 1.00 50.28 451 GLN A O 1
ATOM 3530 N N . GLU A 1 452 ? -6.968 -14.800 40.070 1.00 52.34 452 GLU A N 1
ATOM 3531 C CA . GLU A 1 452 ? -6.542 -14.130 41.303 1.00 52.34 452 GLU A CA 1
ATOM 3532 C C . GLU A 1 452 ? -7.539 -14.372 42.451 1.00 52.34 452 GLU A C 1
ATOM 3534 O O . GLU A 1 452 ? -7.129 -14.679 43.568 1.00 52.34 452 GLU A O 1
ATOM 3539 N N . GLN A 1 453 ? -8.849 -14.368 42.177 1.00 52.34 453 GLN A N 1
ATOM 3540 C CA . GLN A 1 453 ? -9.872 -14.782 43.146 1.00 52.34 453 GLN A CA 1
ATOM 3541 C C . GLN A 1 453 ? -9.776 -16.266 43.504 1.00 52.34 453 GLN A C 1
ATOM 3543 O O . GLN A 1 453 ? -9.807 -16.594 44.688 1.00 52.34 453 GLN A O 1
ATOM 3548 N N . ASP A 1 454 ? -9.603 -17.147 42.517 1.00 54.47 454 ASP A N 1
ATOM 3549 C CA . ASP A 1 454 ? -9.514 -18.592 42.744 1.00 54.47 454 ASP A CA 1
ATOM 3550 C C . ASP A 1 454 ? -8.232 -18.959 43.522 1.00 54.47 454 ASP A C 1
ATOM 3552 O O . ASP A 1 454 ? -8.253 -19.846 44.380 1.00 54.47 454 ASP A O 1
ATOM 3556 N N . SER A 1 455 ? -7.126 -18.236 43.304 1.00 55.59 455 SER A N 1
ATOM 3557 C CA . SER A 1 455 ? -5.883 -18.405 44.077 1.00 55.59 455 SER A CA 1
ATOM 3558 C C . SER A 1 455 ? -5.945 -17.790 45.481 1.00 55.59 455 SER A C 1
ATOM 3560 O O . SER A 1 455 ? -5.361 -18.357 46.406 1.00 55.59 455 SER A O 1
ATOM 3562 N N . LEU A 1 456 ? -6.717 -16.718 45.691 1.00 53.97 456 LEU A N 1
ATOM 3563 C CA . LEU A 1 456 ? -7.007 -16.172 47.025 1.00 53.97 456 LEU A CA 1
ATOM 3564 C C . LEU A 1 456 ? -7.961 -17.063 47.840 1.00 53.97 456 LEU A C 1
ATOM 3566 O O . LEU A 1 456 ? -7.836 -17.119 49.061 1.00 53.97 456 LEU A O 1
ATOM 3570 N N . THR A 1 457 ? -8.865 -17.812 47.200 1.00 54.56 457 THR A N 1
ATOM 3571 C CA . THR A 1 457 ? -9.745 -18.783 47.885 1.00 54.56 457 THR A CA 1
ATOM 3572 C C . THR A 1 457 ? -9.076 -20.114 48.240 1.00 54.56 457 THR A 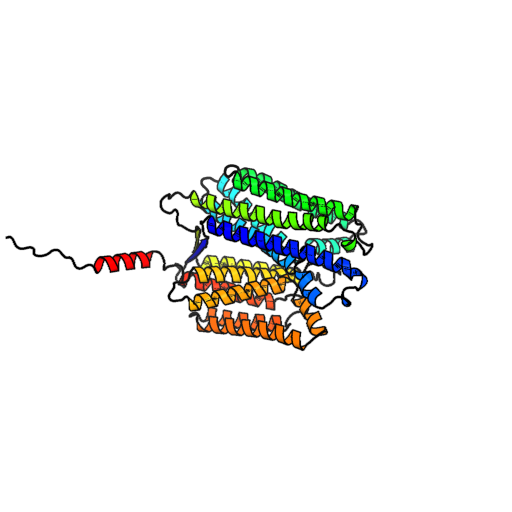C 1
ATOM 3574 O O . THR A 1 457 ? -9.650 -20.894 48.996 1.00 54.56 457 THR A O 1
ATOM 3577 N N . LEU A 1 458 ? -7.870 -20.387 47.729 1.00 51.03 458 LEU A N 1
ATOM 3578 C CA . LEU A 1 458 ? -7.117 -21.618 48.009 1.00 51.03 458 LEU A CA 1
ATOM 3579 C C . LEU A 1 458 ? -6.084 -21.478 49.137 1.00 51.03 458 LEU A C 1
ATOM 3581 O O . LEU A 1 458 ? -5.395 -22.451 49.446 1.00 51.03 458 LEU A O 1
ATOM 3585 N N . LEU A 1 459 ? -5.982 -20.313 49.785 1.00 48.72 459 LEU A N 1
ATOM 3586 C CA . LEU A 1 459 ? -5.237 -20.184 51.037 1.00 48.72 459 LEU A CA 1
ATOM 3587 C C . LEU A 1 459 ? -6.102 -20.736 52.185 1.00 48.72 459 LEU A C 1
ATOM 3589 O O . LEU A 1 459 ? -7.140 -20.148 52.492 1.00 48.72 459 LEU A O 1
ATOM 3593 N N . PRO A 1 460 ? -5.711 -21.849 52.837 1.00 49.03 460 PRO A N 1
ATOM 3594 C CA . PRO A 1 460 ? -6.414 -22.321 54.019 1.00 49.03 460 PRO A CA 1
ATOM 3595 C C . PRO A 1 460 ? -6.321 -21.239 55.094 1.00 49.03 460 PRO A C 1
ATOM 3597 O O . PRO A 1 460 ? -5.230 -20.742 55.383 1.00 49.03 460 PRO A O 1
ATOM 3600 N N . SER A 1 461 ? -7.454 -20.890 55.699 1.00 49.72 461 SER A N 1
ATOM 3601 C CA . SER A 1 461 ? -7.515 -20.032 56.878 1.00 49.72 461 SER A CA 1
ATOM 3602 C C . SER A 1 461 ? -6.721 -20.674 58.022 1.00 49.72 461 SER A C 1
ATOM 3604 O O . SER A 1 461 ? -7.251 -21.472 58.794 1.00 49.72 461 SER A O 1
ATOM 3606 N N . GLN A 1 462 ? -5.433 -20.346 58.134 1.00 49.31 462 GLN A N 1
ATOM 3607 C CA . GLN A 1 462 ? -4.631 -20.624 59.322 1.00 49.31 462 GLN A CA 1
ATOM 3608 C C . GLN A 1 462 ? -5.010 -19.633 60.424 1.00 49.31 462 GLN A C 1
ATOM 3610 O O . GLN A 1 462 ? -4.260 -18.731 60.777 1.00 49.31 462 GLN A O 1
ATOM 3615 N N . THR A 1 463 ? -6.209 -19.799 60.961 1.00 56.25 463 THR A N 1
ATOM 3616 C CA . THR A 1 463 ? -6.627 -19.184 62.217 1.00 56.25 463 THR A CA 1
ATOM 3617 C C . THR A 1 463 ? -7.402 -20.226 62.992 1.00 56.25 463 THR A C 1
ATOM 3619 O O . THR A 1 463 ? -8.623 -20.212 62.960 1.00 56.25 463 THR A O 1
ATOM 3622 N N . GLU A 1 464 ? -6.700 -21.145 63.654 1.00 49.28 464 GLU A N 1
ATOM 3623 C CA . GLU A 1 464 ? -7.229 -21.801 64.848 1.00 49.28 464 GLU A CA 1
ATOM 3624 C C . GLU A 1 464 ? -6.118 -22.503 65.647 1.00 49.28 464 GLU A C 1
ATOM 3626 O O . GLU A 1 464 ? -5.371 -23.329 65.128 1.00 49.28 464 GLU A O 1
ATOM 3631 N N . ASN A 1 465 ? -6.089 -22.168 66.942 1.00 46.81 465 ASN A N 1
ATOM 3632 C CA . ASN A 1 465 ? -5.483 -22.887 68.069 1.00 46.81 465 ASN A CA 1
ATOM 3633 C C . ASN A 1 465 ? -3.976 -22.715 68.340 1.00 46.81 465 ASN A C 1
ATOM 3635 O O . ASN A 1 465 ? -3.179 -23.633 68.172 1.00 46.81 465 ASN A O 1
ATOM 3639 N N . LEU A 1 466 ? -3.622 -21.570 68.937 1.00 43.47 466 LEU A N 1
ATOM 3640 C CA . LEU A 1 466 ? -2.538 -21.506 69.927 1.00 43.47 466 LEU A CA 1
ATOM 3641 C C . LEU A 1 466 ? -3.151 -21.675 71.331 1.00 43.47 466 LEU A C 1
ATOM 3643 O O . LEU A 1 466 ? -3.979 -20.845 71.716 1.00 43.47 466 LEU A O 1
ATOM 3647 N N . PRO A 1 467 ? -2.798 -22.725 72.095 1.00 50.91 467 PRO A N 1
ATOM 3648 C CA . PRO A 1 467 ? -3.240 -22.861 73.471 1.00 50.91 467 PRO A CA 1
ATOM 3649 C C . PRO A 1 467 ? -2.390 -21.975 74.388 1.00 50.91 467 PRO A C 1
ATOM 3651 O O . PRO A 1 467 ? -1.184 -21.827 74.200 1.00 50.91 467 PRO A O 1
ATOM 3654 N N . TYR A 1 468 ? -3.050 -21.414 75.397 1.00 45.19 468 TYR A N 1
ATOM 3655 C CA . TYR A 1 468 ? -2.424 -20.809 76.565 1.00 45.19 468 TYR A CA 1
ATOM 3656 C C . TYR A 1 468 ? -1.401 -21.764 77.199 1.00 45.19 468 TYR A C 1
ATOM 3658 O O . TYR A 1 468 ? -1.779 -22.866 77.601 1.00 45.19 468 TYR A O 1
ATOM 3666 N N . LEU A 1 469 ? -0.155 -21.300 77.338 1.00 46.44 469 LEU A N 1
ATOM 3667 C CA . LEU A 1 469 ? 0.755 -21.593 78.452 1.00 46.44 469 LEU A CA 1
ATOM 3668 C C . LEU A 1 469 ? 1.841 -20.519 78.541 1.00 46.44 469 LEU A C 1
ATOM 3670 O O . LEU A 1 469 ? 2.487 -20.251 77.503 1.00 46.44 469 LEU A O 1
#

Secondary structure (DSSP, 8-state):
--TT-EEEEEE---HHHHHHHHHHHHHHHHHHHHHHHHHHHHHHHHGGGHHHHS-TTHHHHGGG-TTSSSSHHHHHHHHHHHHHHHHHHHHHHHHHTT--SHHHHHHHHHHHHHHHHHHHHHHHHHH-HHHHHHHHHHHHSTTTHHHHHHHHHHHHHHHHHHHHHHHHHHHHTT-HHHHHHHHHHHHHHHHHHHHHHHHHHHS-TTSS-HHHHS-HHHHHHHHHHHHHHHHHHHHHHHHHHHHHHHTTS-TT-TT--EEEEEEHHHHHHHHHHHHHHHHHHHHHHHHHT-TT--SS---HHHHHHHHHHHHHHHHHHHHHHT--GGGHHHHHHHHHHHHHHHHHHHHHHTTHHHHHHHHHHH-HHHHHHHHHHHHHHHHHHHHHHHHH---HHHHHHHHHHHHHHHHHHTTTT-SSS--HHHHHHHHHHHHHHHTTGGGTTTTTTHHHHHHHHHHHTTS------PPP-

pLDDT: mean 82.36, std 15.27, range [40.06, 98.31]

Sequence (469 aa):
MTEDTQIKLCIPSVPQRLAEVVTSIALLNFLFLAGTWFWLTYYRSVATMGWDGLPAYKYFASQLDLGNENVLASWYSSMLIFLLAIMSFICFIADLKKHQSQRDFYLCFGWLVFTVIFTFLSFDELGSFHERIGILYSLESVGKGSALWSSLVKLVVGMMAGAFSLWGWIVTRRYPYVLKLMILGVLLLLCVQVFESIEPVIWQPGLGQEEIDKPLTFTLFEEGSEICSWLSCCSAFGVYAIFALRKSGDRQQASCDLEVIIPLKTGLHIVGRGVLILGLGMMLIQMMGLEGIAGDDGIPENWFPSVLAIITSLVCVQLWHSMPPQRRLQGWLYLGVGAFSLLMSAYYGAGMPGWRSDIWGHSRQVGLMLDGSLSAIALLLGALIAIQVKTRWSQVAAIAWAILLSLAIFGVGRYYKSGLVDFAAFAVLLPSLLTHLPHYGVSTATDAQKQEQDSLTLLPSQTENLPYL

Radius of gyration: 25.53 Å; chains: 1; bounding box: 54×52×109 Å

Foldseek 3Di:
DDQPQKFWFFAFLDVVVLVVVLVVLVVLLVQLLVLQLVLLVVCLVCVVCPPVSDDPCNLVSVQSHCPFALHLNLLSLLVLLLLLLVLLVLQLVLQCVPDPDPVSPVLSCLSVVSNVVSNVVSLCSQFVVLVLVLVVQPVVDPPPSNVVSVVVVLVVLVVVLVSQLVSCCVPCVVPVLLNVLSVLLSVLVVVLVVLVVCLCVVQPPDPPCSSSPPPSVSSSSNSSSNSSSSSSSSSSSSVSSSVSNVPPDDPPVPRGGPIDIDRLVRVLVVLLVVLVVLLVVLVVVVVVVSPDPDDSGHNSNLQQLLVLLQLQLVLLQSLLVLADPVCNVVNVLSNLSSVLSNVSSSCSSSQVLQVLLVVCVVDVVVSCVVLVVNLVSLQVSLCVQLVVDDDPLLNCLSNLLSVLCSCQSVPVAHRRHGGVSSSVSSSSNRSSSSVSSSVRNPCDPPVVVVVVVVVVVPPPPPDDDDDDD